Protein AF-A0A1F4I7S0-F1 (afdb_monomer_lite)

Sequence (547 aa):
MKQAYLRLEPPGQDTWNPIHDEAELWHRARLLLEACRLLGKLPHPLQQLRVLDVGCGVGRSSRMLVDLGVLPHQLVATDLRPDALAQARASNPAVDWRLISGLADWPAEAFDLVVQCTVFSSLPGAEARRATAALMSRSAGADGHIFWWDSRRANDFAGSDPLDPRVLFSDHELLAYKTVPMLPTMDEALRPLRGLRSLASAALRPMSHRRTHCVALFGPRRRAQVAMPAGLLQQAPPPAVAHGTDKDLLRDLPLQPAVAAGLALGAWEVFQHRPLLEVYARHYGHRVIDADGVLVVVKQLPLVGAMRAQVYSPEAGAGADWSRRLERLSVGELVVMSNLPAAASWQPACPDELVSMVIDLRGDEQTMWARFEQRARTAARKGERAGVEIVPTNRPDDMAEFHAVVERLSAGGTRFPVPALGLVQALIGAGHGTLYLARLGKVVLGGCVVLRHRYAHALLSGFDAAACGGLPSTHLYVQVMLHEQARGIPFLDFGPHNVRAHAHLVLAKRAFKPLIVPAYRYERPGIGWRPKALALAMKLRALRRPA

Foldseek 3Di:
DVPVVCVVPPQPDPCPPPPPDDLVVLQLVVCLVVCLVQVVPQPAQLCPWQEEEEQCFLNSVVVSSVVSPHDQQSYEYEHQDPSSLVNNCVVPVSHRYDHDVDLVSQDPAATQEYEYAAPLLAAADPVRLLSVLVSSDVNLDQFHKYKDKHFQFRDVVRPRHGDDVCVSVVQFAWPDKDQAASDDFPLRVCVLPPPCSVVCCVVCVVVTHDRGMMITMTGHPPDPPPPDPPDDDPDDDDDDPDDDDLPVPLVPQDADACVNVVNQQFQVCLQQPVVLVCLVLVVVVWDWDDQQQFTWTFDADPLQGGAEIEGESRCNRVNQCSQVSCLPDFYQKYKYKHLHDHPPVFDFPDPFFKKKFKFFLPDDLVVLLVLFAPVLNVLLVVCVVLQWDWDKDLDLVLLVLQLVQQVVVVSVPDDDDRDDSVSLNSCVVSVQWIWTWIDRVPDTQHTFIWGDDLAIEGPDTDGHCVVRVNRDCSNRVSVVSNVCSVVVHRMYIDDIDRCVVPVVVVVSSCSSVTNIGTMTITMDRGDRRPDSSVVVVVVVVVVPDDD

Radius of gyration: 28.62 Å; chains: 1; bounding box: 78×69×79 Å

Secondary structure (DSSP, 8-state):
-HHHHHHHS-TT--TTSS--SHHHHHHHHHHHHHHHHHHTTSSS-GGG--EEEET-TTTHHHHHHHHTT--GGGEEEEES-HHHHHHHHHH-TTSEEEE-SSGGG---S--SEEEEES-TTTS-SHHHHHHHHHHHHHHHTTT-EEEEEEESB--GGGT--B--HHHHTTTSEEEEEEEE-SSPPHHHHSTT--SSHHHHHHHHGGGSPP--EEEEEEE----------S-----PPSPP-----TTTTTTT--B--TGGGT-TT-TTGGGG-HHHHHHHHHHTT-EEEEETTEEEEEEEETTTEEEEEEEE-THHHHGGGHHHHHHT--EEEEEEEESSPPPTT--BS--S-EEEEEEE--S-HHHHHHHS-HHHHHHHHHHHHTTEEEEEE--HHHHHHHHHHHHHHHHTT---PPPPHHHHHHHHHTTSEEEEEEEETTEEEEEEEEEESSSEEEEEEEE-SGGGTT--THHHHHHHHHHHHHTT--EEEEEEEETTTTHHHHHHHHTT--EEEEEEEEEEE----TTHHHHHHHHHHHTT---

pLDDT: mean 81.31, std 18.48, range [24.31, 98.56]

Structure (mmCIF, N/CA/C/O backbone):
data_AF-A0A1F4I7S0-F1
#
_entry.id   AF-A0A1F4I7S0-F1
#
loop_
_atom_site.group_PDB
_atom_site.id
_atom_site.type_symbol
_atom_site.label_atom_id
_atom_site.label_alt_id
_atom_site.label_comp_id
_atom_site.label_asym_id
_atom_site.label_entity_id
_atom_site.label_seq_id
_atom_site.pdbx_PDB_ins_code
_atom_site.Cartn_x
_atom_site.Cartn_y
_atom_site.Cartn_z
_atom_site.occupancy
_atom_site.B_iso_or_equiv
_atom_site.auth_seq_id
_atom_site.auth_comp_id
_atom_site.auth_asym_id
_atom_site.auth_atom_id
_atom_site.pdbx_PDB_model_num
ATOM 1 N N . MET A 1 1 ? 7.346 0.864 -43.986 1.00 54.97 1 MET A N 1
ATOM 2 C CA . MET A 1 1 ? 7.151 0.619 -42.537 1.00 54.97 1 MET A CA 1
ATOM 3 C C . MET A 1 1 ? 6.592 -0.778 -42.252 1.00 54.97 1 MET A C 1
ATOM 5 O O . MET A 1 1 ? 7.283 -1.556 -41.612 1.00 54.97 1 MET A O 1
ATOM 9 N N . LYS A 1 2 ? 5.408 -1.137 -42.784 1.00 59.44 2 LYS A N 1
ATOM 10 C CA . LYS A 1 2 ? 4.709 -2.408 -42.490 1.00 59.44 2 LYS A CA 1
ATOM 11 C C . LYS A 1 2 ? 5.556 -3.673 -42.746 1.00 59.44 2 LYS A C 1
ATOM 13 O O . LYS A 1 2 ? 5.684 -4.495 -41.855 1.00 59.44 2 LYS A O 1
ATOM 18 N N . GLN A 1 3 ? 6.216 -3.799 -43.903 1.00 61.69 3 GLN A N 1
ATOM 19 C CA . GLN A 1 3 ? 6.953 -5.025 -44.273 1.00 61.69 3 GLN A CA 1
ATOM 20 C C . GLN A 1 3 ? 8.207 -5.326 -43.429 1.00 61.69 3 GLN A C 1
ATOM 22 O O . GLN A 1 3 ? 8.471 -6.489 -43.145 1.00 61.69 3 GLN A O 1
ATOM 27 N N . ALA A 1 4 ? 8.977 -4.311 -43.020 1.00 64.75 4 ALA A N 1
ATOM 28 C CA . ALA A 1 4 ? 10.178 -4.525 -42.205 1.00 64.75 4 ALA A CA 1
ATOM 29 C C . ALA A 1 4 ? 9.820 -4.942 -40.770 1.00 64.75 4 ALA A C 1
ATOM 31 O O . ALA A 1 4 ? 10.447 -5.836 -40.212 1.00 64.75 4 ALA A O 1
ATOM 32 N N . TYR A 1 5 ? 8.765 -4.347 -40.204 1.00 65.12 5 TYR A N 1
ATOM 33 C CA . TYR A 1 5 ? 8.301 -4.666 -38.853 1.00 65.12 5 TYR A CA 1
ATOM 34 C C . TYR A 1 5 ? 7.537 -6.000 -38.785 1.00 65.12 5 TYR A C 1
ATOM 36 O O . TYR A 1 5 ? 7.653 -6.715 -37.799 1.00 65.12 5 TYR A O 1
ATOM 44 N N . LEU A 1 6 ? 6.840 -6.397 -39.860 1.00 66.06 6 LEU A N 1
ATOM 45 C CA . LEU A 1 6 ? 6.218 -7.728 -39.986 1.00 66.06 6 LEU A CA 1
ATOM 46 C C . LEU A 1 6 ? 7.231 -8.886 -39.935 1.00 66.06 6 LEU A C 1
ATOM 48 O O . LEU A 1 6 ? 6.843 -10.011 -39.646 1.00 66.06 6 LEU A O 1
ATOM 52 N N . ARG A 1 7 ? 8.521 -8.638 -40.208 1.00 68.06 7 ARG A N 1
ATOM 53 C CA . ARG A 1 7 ? 9.579 -9.644 -39.996 1.00 68.06 7 ARG A CA 1
ATOM 54 C C . ARG A 1 7 ? 9.980 -9.779 -38.527 1.00 68.06 7 ARG A C 1
ATOM 56 O O . ARG A 1 7 ? 10.414 -10.852 -38.133 1.00 68.06 7 ARG A O 1
ATOM 63 N N . LEU A 1 8 ? 9.874 -8.700 -37.751 1.00 66.19 8 LEU A N 1
ATOM 64 C CA . LEU A 1 8 ? 10.179 -8.693 -36.316 1.00 66.19 8 LEU A CA 1
ATOM 65 C C . LEU A 1 8 ? 9.022 -9.263 -35.495 1.00 66.19 8 LEU A C 1
ATOM 67 O O . LEU A 1 8 ? 9.251 -9.944 -34.504 1.00 66.19 8 LEU A O 1
ATOM 71 N N . GLU A 1 9 ? 7.789 -9.001 -35.925 1.00 69.06 9 GLU A N 1
ATOM 72 C CA . GLU A 1 9 ? 6.570 -9.532 -35.315 1.00 69.06 9 GLU A CA 1
ATOM 73 C C . GLU A 1 9 ? 5.678 -10.135 -36.406 1.00 69.06 9 GLU A C 1
ATOM 75 O O . GLU A 1 9 ? 4.843 -9.421 -36.982 1.00 69.06 9 GLU A O 1
ATOM 80 N N . PRO A 1 10 ? 5.878 -11.429 -36.727 1.00 69.38 10 PRO A N 1
ATOM 81 C CA . PRO A 1 10 ? 5.081 -12.127 -37.722 1.00 69.38 10 PRO A CA 1
ATOM 82 C C . PRO A 1 10 ? 3.610 -12.213 -37.288 1.00 69.38 10 PRO A C 1
ATOM 84 O O . PRO A 1 10 ? 3.334 -12.387 -36.097 1.00 69.38 10 PRO A O 1
ATOM 87 N N . PRO A 1 11 ? 2.652 -12.145 -38.231 1.00 69.44 11 PRO A N 1
ATOM 88 C CA . PRO A 1 11 ? 1.238 -12.339 -37.922 1.00 69.44 11 PRO A CA 1
ATOM 89 C C . PRO A 1 11 ? 0.983 -13.668 -37.198 1.00 69.44 11 PRO A C 1
ATOM 91 O O . PRO A 1 11 ? 1.495 -14.711 -37.605 1.00 69.44 11 PRO A O 1
ATOM 94 N N . GLY A 1 12 ? 0.171 -13.629 -36.139 1.00 66.62 12 GLY A N 1
ATOM 95 C CA . GLY A 1 12 ? -0.264 -14.822 -35.406 1.00 66.62 12 GLY A CA 1
ATOM 96 C C . GLY A 1 12 ? 0.725 -15.366 -34.370 1.00 66.62 12 GLY A C 1
ATOM 97 O O . GLY A 1 12 ? 0.426 -16.383 -33.750 1.00 66.62 12 GLY A O 1
ATOM 98 N N . GLN A 1 13 ? 1.872 -14.715 -34.147 1.00 64.94 13 GLN A N 1
ATOM 99 C CA . GLN A 1 13 ? 2.761 -15.064 -33.037 1.00 64.94 13 GLN A CA 1
ATOM 100 C C . GLN A 1 13 ? 2.483 -14.198 -31.811 1.00 64.94 13 GLN A C 1
ATOM 102 O O . GLN A 1 13 ? 2.534 -12.969 -31.870 1.00 64.94 13 GLN A O 1
ATOM 107 N N . ASP A 1 14 ? 2.226 -14.837 -30.668 1.00 63.56 14 ASP A N 1
ATOM 108 C CA . ASP A 1 14 ? 2.286 -14.156 -29.377 1.00 63.56 14 ASP A CA 1
ATOM 109 C C . ASP A 1 14 ? 3.729 -14.067 -28.909 1.00 63.56 14 ASP A C 1
ATOM 111 O O . ASP A 1 14 ? 4.205 -14.884 -28.131 1.00 63.56 14 ASP A O 1
ATOM 115 N N . THR A 1 15 ? 4.427 -13.032 -29.374 1.00 61.75 15 THR A N 1
ATOM 116 C CA . THR A 1 15 ? 5.761 -12.712 -28.861 1.00 61.75 15 THR A CA 1
ATOM 117 C C . THR A 1 15 ? 5.717 -12.276 -27.397 1.00 61.75 15 THR A C 1
ATOM 119 O O . THR A 1 15 ? 6.760 -12.080 -26.797 1.00 61.75 15 THR A O 1
ATOM 122 N N . TRP A 1 16 ? 4.540 -12.109 -26.776 1.00 59.47 16 TRP A N 1
ATOM 123 C CA . TRP A 1 16 ? 4.424 -11.780 -25.360 1.00 59.47 16 TRP A CA 1
ATOM 124 C C . TRP A 1 16 ? 4.398 -13.008 -24.452 1.00 59.47 16 TRP A C 1
ATOM 126 O O . TRP A 1 16 ? 4.861 -12.914 -23.320 1.00 59.47 16 TRP A O 1
ATOM 136 N N . ASN A 1 17 ? 3.860 -14.151 -24.857 1.00 62.19 17 ASN A N 1
ATOM 137 C CA . ASN A 1 17 ? 3.765 -15.290 -23.949 1.00 62.19 17 ASN A CA 1
ATOM 138 C C . ASN A 1 17 ? 3.745 -16.622 -24.714 1.00 62.19 17 ASN A C 1
ATOM 140 O O . ASN A 1 17 ? 2.892 -16.788 -25.585 1.00 62.19 17 ASN A O 1
ATOM 144 N N . PRO A 1 18 ? 4.595 -17.606 -24.349 1.00 64.81 18 PRO A N 1
ATOM 145 C CA . PRO A 1 18 ? 5.613 -17.583 -23.287 1.00 64.81 18 PRO A CA 1
ATOM 146 C C . PRO A 1 18 ? 6.815 -16.673 -23.583 1.00 64.81 18 PRO A C 1
ATOM 148 O O . PRO A 1 18 ? 7.064 -16.302 -24.718 1.00 64.81 18 PRO A O 1
ATOM 151 N N . ILE A 1 19 ? 7.566 -16.292 -22.543 1.00 73.62 19 ILE A N 1
ATOM 152 C CA . ILE A 1 19 ? 8.856 -15.597 -22.704 1.00 73.62 19 ILE A CA 1
ATOM 153 C C . ILE A 1 19 ? 9.823 -16.545 -23.413 1.00 73.62 19 ILE A C 1
ATOM 155 O O . ILE A 1 19 ? 10.086 -17.637 -22.905 1.00 73.62 19 ILE A O 1
ATOM 159 N N . HIS A 1 20 ? 10.353 -16.124 -24.560 1.00 69.81 20 HIS A N 1
ATOM 160 C CA . HIS A 1 20 ? 11.189 -16.985 -25.395 1.00 69.81 20 HIS A CA 1
ATOM 161 C C . HIS A 1 20 ? 12.686 -16.825 -25.119 1.00 69.81 20 HIS A C 1
ATOM 163 O O . HIS A 1 20 ? 13.438 -17.786 -25.283 1.00 69.81 20 HIS A O 1
ATOM 169 N N . ASP A 1 21 ? 13.120 -15.647 -24.656 1.00 74.69 21 ASP A N 1
ATOM 170 C CA . ASP A 1 21 ? 14.518 -15.388 -24.318 1.00 74.69 21 ASP A CA 1
ATOM 171 C C . ASP A 1 21 ? 14.716 -14.404 -23.147 1.00 74.69 21 ASP A C 1
ATOM 173 O O . ASP A 1 21 ? 13.798 -13.750 -22.643 1.00 74.69 21 ASP A O 1
ATOM 177 N N . GLU A 1 22 ? 15.962 -14.327 -22.680 1.00 72.12 22 GLU A N 1
ATOM 178 C CA . GLU A 1 22 ? 16.363 -13.475 -21.561 1.00 72.12 22 GLU A CA 1
ATOM 179 C C . GLU A 1 22 ? 16.316 -11.969 -21.902 1.00 72.12 22 GLU A C 1
ATOM 181 O O . GLU A 1 22 ? 16.049 -11.143 -21.024 1.00 72.12 22 GLU A O 1
ATOM 186 N N . ALA A 1 23 ? 16.546 -11.580 -23.159 1.00 70.94 23 ALA A N 1
ATOM 187 C CA . ALA A 1 23 ? 16.527 -10.175 -23.560 1.00 70.94 23 ALA A CA 1
ATOM 188 C C . ALA A 1 23 ? 15.105 -9.597 -23.487 1.00 70.94 23 ALA A C 1
ATOM 190 O O . ALA A 1 23 ? 14.920 -8.488 -22.971 1.00 70.94 23 ALA A O 1
ATOM 191 N N . GLU A 1 24 ? 14.105 -10.367 -23.918 1.00 74.69 24 GLU A N 1
ATOM 192 C CA . GLU A 1 24 ? 12.690 -10.049 -23.739 1.00 74.69 24 GLU A CA 1
ATOM 193 C C . GLU A 1 24 ? 12.312 -9.920 -22.265 1.00 74.69 24 GLU A C 1
ATOM 195 O O . GLU A 1 24 ? 11.676 -8.936 -21.875 1.00 74.69 24 GLU A O 1
ATOM 200 N N . LEU A 1 25 ? 12.720 -10.880 -21.426 1.00 80.94 25 LEU A N 1
ATOM 201 C CA . LEU A 1 25 ? 12.456 -10.831 -19.986 1.00 80.94 25 LEU A CA 1
ATOM 202 C C . LEU A 1 25 ? 12.952 -9.510 -19.385 1.00 80.94 25 LEU A C 1
ATOM 204 O O . LEU A 1 25 ? 12.211 -8.818 -18.679 1.00 80.94 25 LEU A O 1
ATOM 208 N N . TRP A 1 26 ? 14.199 -9.140 -19.681 1.00 80.44 26 TRP A N 1
ATOM 209 C CA . TRP A 1 26 ? 14.802 -7.928 -19.137 1.00 80.44 26 TRP A CA 1
ATOM 210 C C . TRP A 1 26 ? 14.192 -6.648 -19.696 1.00 80.44 26 TRP A C 1
ATOM 212 O O . TRP A 1 26 ? 14.034 -5.687 -18.939 1.00 80.44 26 TRP A O 1
ATOM 222 N N . HIS A 1 27 ? 13.792 -6.623 -20.971 1.00 81.69 27 HIS A N 1
ATOM 223 C CA . HIS A 1 27 ? 13.022 -5.509 -21.534 1.00 81.69 27 HIS A CA 1
ATOM 224 C C . HIS A 1 27 ? 11.771 -5.255 -20.710 1.00 81.69 27 HIS A C 1
ATOM 226 O O . HIS A 1 27 ? 11.558 -4.143 -20.225 1.00 81.69 27 HIS A O 1
ATOM 232 N N . ARG A 1 28 ? 10.980 -6.301 -20.494 1.00 83.50 28 ARG A N 1
ATOM 233 C CA . ARG A 1 28 ? 9.696 -6.210 -19.800 1.00 83.50 28 ARG A CA 1
ATOM 234 C C . ARG A 1 28 ? 9.869 -5.810 -18.350 1.00 83.50 28 ARG A C 1
ATOM 236 O O . ARG A 1 28 ? 9.220 -4.872 -17.896 1.00 83.50 28 ARG A O 1
ATOM 243 N N . ALA A 1 29 ? 10.793 -6.460 -17.645 1.00 86.38 29 ALA A N 1
ATOM 244 C CA . ALA A 1 29 ? 11.101 -6.132 -16.260 1.00 86.38 29 ALA A CA 1
ATOM 245 C C . ALA A 1 29 ? 11.551 -4.671 -16.117 1.00 86.38 29 ALA A C 1
ATOM 247 O O . ALA A 1 29 ? 11.149 -3.977 -15.179 1.00 86.38 29 ALA A O 1
ATOM 248 N N . ARG A 1 30 ? 12.365 -4.178 -17.059 1.00 87.50 30 ARG A N 1
ATOM 249 C CA . ARG A 1 30 ? 12.853 -2.801 -17.035 1.00 87.50 30 ARG A CA 1
ATOM 250 C C . ARG A 1 30 ? 11.752 -1.791 -17.353 1.00 87.50 30 ARG A C 1
ATOM 252 O O . ARG A 1 30 ? 11.659 -0.788 -16.642 1.00 87.50 30 ARG A O 1
ATOM 259 N N . LEU A 1 31 ? 10.949 -2.049 -18.383 1.00 91.44 31 LEU A N 1
ATOM 260 C CA . LEU A 1 31 ? 9.813 -1.210 -18.753 1.00 91.44 31 LEU A CA 1
ATOM 261 C C . LEU A 1 31 ? 8.824 -1.113 -17.587 1.00 91.44 31 LEU A C 1
ATOM 263 O O . LEU A 1 31 ? 8.520 -0.003 -17.162 1.00 91.44 31 LEU A O 1
ATOM 267 N N . LEU A 1 32 ? 8.430 -2.245 -16.996 1.00 91.81 32 LEU A N 1
ATOM 268 C CA . LEU A 1 32 ? 7.540 -2.287 -15.833 1.00 91.81 32 LEU A CA 1
ATOM 269 C C . LEU A 1 32 ? 8.110 -1.489 -14.652 1.00 91.81 32 LEU A C 1
ATOM 271 O O . LEU A 1 32 ? 7.425 -0.647 -14.078 1.00 91.81 32 LEU A O 1
ATOM 275 N N . LEU A 1 33 ? 9.384 -1.705 -14.305 1.00 90.12 33 LEU A N 1
ATOM 276 C CA . LEU A 1 33 ? 10.038 -1.004 -13.197 1.00 90.12 33 LEU A CA 1
ATOM 277 C C . LEU A 1 33 ? 10.036 0.519 -13.387 1.00 90.12 33 LEU A C 1
ATOM 279 O O . LEU A 1 33 ? 9.762 1.268 -12.445 1.00 90.12 33 LEU A O 1
ATOM 283 N N . GLU A 1 34 ? 10.401 0.990 -14.578 1.00 92.00 34 GLU A N 1
ATOM 284 C CA . GLU A 1 34 ? 10.470 2.424 -14.847 1.00 92.00 34 GLU A CA 1
ATOM 285 C C . GLU A 1 34 ? 9.077 3.038 -15.044 1.00 92.00 34 GLU A C 1
ATOM 287 O O . GLU A 1 34 ? 8.867 4.167 -14.595 1.00 92.00 34 GLU A O 1
ATOM 292 N N . ALA A 1 35 ? 8.116 2.294 -15.601 1.00 93.69 35 ALA A N 1
ATOM 293 C CA . ALA A 1 35 ? 6.709 2.685 -15.664 1.00 93.69 35 ALA A CA 1
ATOM 294 C C . ALA A 1 35 ? 6.129 2.878 -14.257 1.00 93.69 35 ALA A C 1
ATOM 296 O O . ALA A 1 35 ? 5.662 3.975 -13.959 1.00 93.69 35 ALA A O 1
ATOM 297 N N . CYS A 1 36 ? 6.280 1.907 -13.344 1.00 91.19 36 CYS A N 1
ATOM 298 C CA . CYS A 1 36 ? 5.887 2.053 -11.933 1.00 91.19 36 CYS A CA 1
ATOM 299 C C . CYS A 1 36 ? 6.462 3.329 -11.302 1.00 91.19 36 CYS A C 1
ATOM 301 O O . CYS A 1 36 ? 5.786 4.045 -10.565 1.00 91.19 36 CYS A O 1
ATOM 303 N N . ARG A 1 37 ? 7.737 3.625 -11.586 1.00 89.25 37 ARG A N 1
ATOM 304 C CA . ARG A 1 37 ? 8.442 4.763 -10.989 1.00 89.25 37 ARG A CA 1
ATOM 305 C C . ARG A 1 37 ? 7.971 6.111 -11.529 1.00 89.25 37 ARG A C 1
ATOM 307 O O . ARG A 1 37 ? 7.981 7.087 -10.780 1.00 89.25 37 ARG A O 1
ATOM 314 N N . LEU A 1 38 ? 7.682 6.200 -12.825 1.00 93.06 38 LEU A N 1
ATOM 315 C CA . LEU A 1 38 ? 7.308 7.460 -13.464 1.00 93.06 38 LEU A CA 1
ATOM 316 C C . LEU A 1 38 ? 5.806 7.698 -13.396 1.00 93.06 38 LEU A C 1
ATOM 318 O O . LEU A 1 38 ? 5.413 8.788 -13.006 1.00 93.06 38 LEU A O 1
ATOM 322 N N . LEU A 1 39 ? 4.980 6.698 -13.701 1.00 92.38 39 LEU A N 1
ATOM 323 C CA . LEU A 1 39 ? 3.524 6.837 -13.659 1.00 92.38 39 LEU A CA 1
ATOM 324 C C . LEU A 1 39 ? 3.015 7.095 -12.234 1.00 92.38 39 LEU A C 1
ATOM 326 O O . LEU A 1 39 ? 2.070 7.852 -12.056 1.00 92.38 39 LEU A O 1
ATOM 330 N N . GLY A 1 40 ? 3.715 6.605 -11.203 1.00 87.75 40 GLY A N 1
ATOM 331 C CA . GLY A 1 40 ? 3.438 6.965 -9.805 1.00 87.75 40 GLY A CA 1
ATOM 332 C C . GLY A 1 40 ? 3.683 8.441 -9.446 1.00 87.75 40 GLY A C 1
ATOM 333 O O . GLY A 1 40 ? 3.460 8.828 -8.303 1.00 87.75 40 GLY A O 1
ATOM 334 N N . LYS A 1 41 ? 4.173 9.265 -10.382 1.00 88.69 41 LYS A N 1
ATOM 335 C CA . LYS A 1 41 ? 4.306 10.722 -10.220 1.00 88.69 41 LYS A CA 1
ATOM 336 C C . LYS A 1 41 ? 3.115 11.507 -10.768 1.00 88.69 41 LYS A C 1
ATOM 338 O O . LYS A 1 41 ? 3.111 12.729 -10.631 1.00 88.69 41 LYS A O 1
ATOM 343 N N . LEU A 1 42 ? 2.175 10.843 -11.439 1.00 88.25 42 LEU A N 1
ATOM 344 C CA . LEU A 1 42 ? 0.994 11.499 -11.985 1.00 88.25 42 LEU A CA 1
ATOM 345 C C . LEU A 1 42 ? 0.119 12.053 -10.847 1.00 88.25 42 LEU A C 1
ATOM 347 O O . LEU A 1 42 ? 0.081 11.467 -9.763 1.00 88.25 42 LEU A O 1
ATOM 351 N N . PRO A 1 43 ? -0.572 13.184 -11.072 1.00 84.44 43 PRO A N 1
ATOM 352 C CA . PRO A 1 43 ? -1.381 13.832 -10.041 1.00 84.44 43 PRO A CA 1
ATOM 353 C C . PRO A 1 43 ? -2.647 13.044 -9.671 1.00 84.44 43 PRO A C 1
ATOM 355 O O . PRO A 1 43 ? -3.168 13.227 -8.572 1.00 84.44 43 PRO A O 1
ATOM 358 N N . HIS A 1 44 ? -3.117 12.159 -10.555 1.00 84.75 44 HIS A N 1
ATOM 359 C CA . HIS A 1 44 ? -4.299 11.323 -10.350 1.00 84.75 44 HIS A CA 1
ATOM 360 C C . HIS A 1 44 ? -3.949 9.828 -10.459 1.00 84.75 44 HIS A C 1
ATOM 362 O O . HIS A 1 44 ? -3.042 9.470 -11.219 1.00 84.75 44 HIS A O 1
ATOM 368 N N . PRO A 1 45 ? -4.651 8.943 -9.722 1.00 89.56 45 PRO A N 1
ATOM 369 C CA . PRO A 1 45 ? -4.508 7.494 -9.860 1.00 89.56 45 PRO A CA 1
ATOM 370 C C . PRO A 1 45 ? -4.798 7.017 -11.286 1.00 89.56 45 PRO A C 1
ATOM 372 O O . PRO A 1 45 ? -5.697 7.541 -11.940 1.00 89.56 45 PRO A O 1
ATOM 375 N N . LEU A 1 46 ? -4.100 5.971 -11.740 1.00 87.88 46 LEU A N 1
ATOM 376 C CA . LEU A 1 46 ? -4.251 5.414 -13.093 1.00 87.88 46 LEU A CA 1
ATOM 377 C C . LEU A 1 46 ? -5.686 4.949 -13.408 1.00 87.88 46 LEU A C 1
ATOM 379 O O . LEU A 1 46 ? -6.103 5.026 -14.558 1.00 87.88 46 LEU A O 1
ATOM 383 N N . GLN A 1 47 ? -6.453 4.550 -12.389 1.00 93.69 47 GLN A N 1
ATOM 384 C CA . GLN A 1 47 ? -7.864 4.142 -12.476 1.00 93.69 47 GLN A CA 1
ATOM 385 C C . GLN A 1 47 ? -8.814 5.292 -12.859 1.00 93.69 47 GLN A C 1
ATOM 387 O O . GLN A 1 47 ? -9.998 5.072 -13.095 1.00 93.69 47 GLN A O 1
ATOM 392 N N . GLN A 1 48 ? -8.339 6.537 -12.804 1.00 91.44 48 GLN A N 1
ATOM 393 C CA . GLN A 1 48 ? -9.129 7.731 -13.108 1.00 91.44 48 GLN A CA 1
ATOM 394 C C . GLN A 1 48 ? -8.728 8.358 -14.445 1.00 91.44 48 GLN A C 1
ATOM 396 O O . GLN A 1 48 ? -9.363 9.318 -14.868 1.00 91.44 48 GLN A O 1
ATOM 401 N N . LEU A 1 49 ? -7.682 7.841 -15.093 1.00 93.94 49 LEU A N 1
ATOM 402 C CA . LEU A 1 49 ? -7.122 8.435 -16.297 1.00 93.94 49 LEU A CA 1
ATOM 403 C C . LEU A 1 49 ? -7.719 7.806 -17.548 1.00 93.94 49 LEU A C 1
ATOM 405 O O . LEU A 1 49 ? -7.779 6.584 -17.676 1.00 93.94 49 LEU A O 1
ATOM 409 N N . ARG A 1 50 ? -8.053 8.647 -18.524 1.00 97.62 50 ARG A N 1
ATOM 410 C CA . ARG A 1 50 ? -8.234 8.233 -19.914 1.00 97.62 50 ARG A CA 1
ATOM 411 C C . ARG A 1 50 ? -6.872 8.140 -20.577 1.00 97.62 50 ARG A C 1
ATOM 413 O O . ARG A 1 50 ? -6.126 9.120 -20.622 1.00 97.62 50 ARG A O 1
ATOM 420 N N . VAL A 1 51 ? -6.552 6.962 -21.100 1.00 98.56 51 VAL A N 1
ATOM 421 C CA . VAL A 1 51 ? -5.210 6.648 -21.593 1.00 98.56 51 VAL A CA 1
ATOM 422 C C . VAL A 1 51 ? -5.242 6.326 -23.080 1.00 98.56 51 VAL A C 1
ATOM 424 O O . VAL A 1 51 ? -6.078 5.544 -23.527 1.00 98.56 51 VAL A O 1
ATOM 427 N N . LEU A 1 52 ? -4.306 6.906 -23.832 1.00 98.56 52 LEU A N 1
ATOM 428 C CA . LEU A 1 52 ? -4.026 6.539 -25.218 1.00 98.56 52 LEU A CA 1
ATOM 429 C C . LEU A 1 52 ? -2.702 5.775 -25.291 1.00 98.56 52 LEU A C 1
ATOM 431 O O . LEU A 1 52 ? -1.655 6.344 -24.995 1.00 98.56 52 LEU A O 1
ATOM 435 N N . ASP A 1 53 ? -2.732 4.517 -25.721 1.00 98.38 53 ASP A N 1
ATOM 436 C CA . ASP A 1 53 ? -1.542 3.723 -26.042 1.00 98.38 53 ASP A CA 1
ATOM 437 C C . ASP A 1 53 ? -1.272 3.778 -27.552 1.00 98.38 53 ASP A C 1
ATOM 439 O O . ASP A 1 53 ? -2.022 3.235 -28.371 1.00 98.38 53 ASP A O 1
ATOM 443 N N . VAL A 1 54 ? -0.219 4.495 -27.932 1.00 97.69 54 VAL A N 1
ATOM 444 C CA . VAL A 1 54 ? 0.185 4.695 -29.325 1.00 97.69 54 VAL A CA 1
ATOM 445 C C . VAL A 1 54 ? 1.088 3.547 -29.751 1.00 97.69 54 VAL A C 1
ATOM 447 O O . VAL A 1 54 ? 2.087 3.278 -29.091 1.00 97.69 54 VAL A O 1
ATOM 450 N N . GLY A 1 55 ? 0.777 2.905 -30.880 1.00 94.19 55 GLY A N 1
ATOM 451 C CA . GLY A 1 55 ? 1.570 1.793 -31.416 1.00 94.19 55 GLY A CA 1
ATOM 452 C C . GLY A 1 55 ? 1.587 0.577 -30.488 1.00 94.19 55 GLY A C 1
ATOM 453 O O . GLY A 1 55 ? 2.644 0.008 -30.221 1.00 94.19 55 GLY A O 1
ATOM 454 N N . CYS A 1 56 ? 0.414 0.195 -29.982 1.00 93.62 56 CYS A N 1
ATOM 455 C CA . CYS A 1 56 ? 0.242 -0.841 -28.960 1.00 93.62 56 CYS A CA 1
ATOM 456 C C . CYS A 1 56 ? 0.660 -2.259 -29.405 1.00 93.62 56 CYS A C 1
ATOM 458 O O . CYS A 1 56 ? 0.866 -3.150 -28.569 1.00 93.62 56 CYS A O 1
ATOM 460 N N . GLY A 1 57 ? 0.791 -2.497 -30.714 1.00 91.25 57 GLY A N 1
ATOM 461 C CA . GLY A 1 57 ? 1.095 -3.794 -31.303 1.00 91.25 57 GLY A CA 1
ATOM 462 C C . GLY A 1 57 ? 0.109 -4.876 -30.889 1.00 91.25 57 GLY A C 1
ATOM 463 O O . GLY A 1 57 ? -1.097 -4.720 -31.034 1.00 91.25 57 GLY A O 1
ATOM 464 N N . VAL A 1 58 ? 0.632 -5.983 -30.358 1.00 89.00 58 VAL A N 1
ATOM 465 C CA . VAL A 1 58 ? -0.175 -7.094 -29.818 1.00 89.00 58 VAL A CA 1
ATOM 466 C C . VAL A 1 58 ? -0.708 -6.821 -28.397 1.00 89.00 58 VAL A C 1
ATOM 468 O O . VAL A 1 58 ? -1.113 -7.747 -27.691 1.00 89.00 58 VAL A O 1
ATOM 471 N N . GLY A 1 59 ? -0.681 -5.560 -27.941 1.00 90.25 59 GLY A N 1
ATOM 472 C CA . GLY A 1 59 ? -1.258 -5.104 -26.670 1.00 90.25 59 GLY A CA 1
ATOM 473 C C . GLY A 1 59 ? -0.343 -5.225 -25.447 1.00 90.25 59 GLY A C 1
ATOM 474 O O . GLY A 1 59 ? -0.834 -5.338 -24.326 1.00 90.25 59 GLY A O 1
ATOM 475 N N . ARG A 1 60 ? 0.984 -5.244 -25.629 1.00 87.38 60 ARG A N 1
ATOM 476 C CA . ARG A 1 60 ? 1.956 -5.485 -24.537 1.00 87.38 60 ARG A CA 1
ATOM 477 C C . ARG A 1 60 ? 1.959 -4.371 -23.491 1.00 87.38 60 ARG A C 1
ATOM 479 O O . ARG A 1 60 ? 1.782 -4.634 -22.303 1.00 87.38 60 ARG A O 1
ATOM 486 N N . SER A 1 61 ? 2.148 -3.132 -23.941 1.00 91.88 61 SER A N 1
ATOM 487 C CA . SER A 1 61 ? 2.078 -1.931 -23.104 1.00 91.88 61 SER A CA 1
ATOM 488 C C . SER A 1 61 ? 0.683 -1.758 -22.520 1.00 91.88 61 SER A C 1
ATOM 490 O O . SER A 1 61 ? 0.558 -1.448 -21.342 1.00 91.88 61 SER A O 1
ATOM 492 N N . SER A 1 62 ? -0.358 -2.056 -23.296 1.00 95.06 62 SER A N 1
ATOM 493 C CA . SER A 1 62 ? -1.749 -1.963 -22.853 1.00 95.06 62 SER A CA 1
ATOM 494 C C . SER A 1 62 ? -2.051 -2.919 -21.693 1.00 95.06 62 SER A C 1
ATOM 496 O O . SER A 1 62 ? -2.629 -2.503 -20.694 1.00 95.06 62 SER A O 1
ATOM 498 N N . ARG A 1 63 ? -1.601 -4.182 -21.771 1.00 90.94 63 ARG A N 1
ATOM 499 C CA . ARG A 1 63 ? -1.711 -5.150 -20.663 1.00 90.94 63 ARG A CA 1
ATOM 500 C C . ARG A 1 63 ? -0.953 -4.682 -19.426 1.00 90.94 63 ARG A C 1
ATOM 502 O O . ARG A 1 63 ? -1.524 -4.672 -18.345 1.00 90.94 63 ARG A O 1
ATOM 509 N N . MET A 1 64 ? 0.283 -4.211 -19.596 1.00 92.75 64 MET A N 1
ATOM 510 C CA . MET A 1 64 ? 1.054 -3.634 -18.493 1.00 92.75 64 MET A CA 1
ATOM 511 C C . MET A 1 64 ? 0.315 -2.455 -17.840 1.00 92.75 64 MET A C 1
ATOM 513 O O . MET A 1 64 ? 0.292 -2.351 -16.621 1.00 92.75 64 MET A O 1
ATOM 517 N N . LEU A 1 65 ? -0.287 -1.558 -18.623 1.00 95.81 65 LEU A N 1
ATOM 518 C CA . LEU A 1 65 ? -1.052 -0.427 -18.092 1.00 95.81 65 LEU A CA 1
ATOM 519 C C . LEU A 1 65 ? -2.264 -0.896 -17.280 1.00 95.81 65 LEU A C 1
ATOM 521 O O . LEU A 1 65 ? -2.522 -0.341 -16.212 1.00 95.81 65 LEU A O 1
ATOM 525 N N . VAL A 1 66 ? -2.956 -1.942 -17.741 1.00 94.44 66 VAL A N 1
ATOM 526 C CA . VAL A 1 66 ? -4.047 -2.580 -16.989 1.00 94.44 66 VAL A CA 1
ATOM 527 C C . VAL A 1 66 ? -3.534 -3.197 -15.684 1.00 94.44 66 VAL A C 1
ATOM 529 O O . VAL A 1 66 ? -4.114 -2.934 -14.633 1.00 94.44 66 VAL A O 1
ATOM 532 N N . ASP A 1 67 ? -2.406 -3.914 -15.706 1.00 91.12 67 ASP A N 1
ATOM 533 C CA . ASP A 1 67 ? -1.775 -4.482 -14.501 1.00 91.12 67 ASP A CA 1
ATOM 534 C C . ASP A 1 67 ? -1.350 -3.399 -13.491 1.00 91.12 67 ASP A C 1
ATOM 536 O O . ASP A 1 67 ? -1.347 -3.622 -12.280 1.00 91.12 67 ASP A O 1
ATOM 540 N N . LEU A 1 68 ? -0.998 -2.206 -13.982 1.00 92.19 68 LEU A N 1
ATOM 541 C CA . LEU A 1 68 ? -0.670 -1.041 -13.157 1.00 92.19 68 LEU A CA 1
ATOM 542 C C . LEU A 1 68 ? -1.908 -0.296 -12.633 1.00 92.19 68 LEU A C 1
ATOM 544 O O . LEU A 1 68 ? -1.766 0.570 -11.767 1.00 92.19 68 LEU A O 1
ATOM 548 N N . GLY A 1 69 ? -3.106 -0.640 -13.110 1.00 93.00 69 GLY A N 1
ATOM 549 C CA . GLY A 1 69 ? -4.376 -0.129 -12.601 1.00 93.00 69 GLY A CA 1
ATOM 550 C C . GLY A 1 69 ? -5.159 0.778 -13.551 1.00 93.00 69 GLY A C 1
ATOM 551 O O . GLY A 1 69 ? -6.136 1.371 -13.106 1.00 93.00 69 GLY A O 1
ATOM 552 N N . VAL A 1 70 ? -4.784 0.909 -14.827 1.00 95.31 70 VAL A N 1
ATOM 553 C CA . VAL A 1 70 ? -5.654 1.561 -15.827 1.00 95.31 70 VAL A CA 1
ATOM 554 C C . VAL A 1 70 ? -6.880 0.679 -16.070 1.00 95.31 70 VAL A C 1
ATOM 556 O O . VAL A 1 70 ? -6.744 -0.519 -16.322 1.00 95.31 70 VAL A O 1
ATOM 559 N N . LEU A 1 71 ? -8.090 1.244 -16.014 1.00 93.31 71 LEU A N 1
ATOM 560 C CA . LEU A 1 71 ? -9.294 0.461 -16.293 1.00 93.31 71 LEU A CA 1
ATOM 561 C C . LEU A 1 71 ? -9.397 0.189 -17.805 1.00 93.31 71 LEU A C 1
ATOM 563 O O . LEU A 1 71 ? -9.259 1.128 -18.589 1.00 93.31 71 LEU A O 1
ATOM 567 N N . PRO A 1 72 ? -9.694 -1.052 -18.247 1.00 95.06 72 PRO A N 1
ATOM 568 C CA . PRO A 1 72 ? -9.727 -1.389 -19.673 1.00 95.06 72 PRO A CA 1
ATOM 569 C C . PRO A 1 72 ? -10.61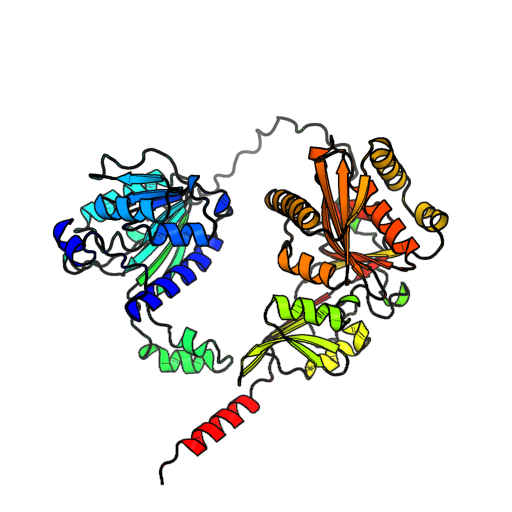2 -0.468 -20.527 1.00 95.06 72 PRO A C 1
ATOM 571 O O . PRO A 1 72 ? -10.200 -0.048 -21.600 1.00 95.06 72 PRO A O 1
ATOM 574 N N . HIS A 1 73 ? -11.781 -0.071 -20.013 1.00 92.81 73 HIS A N 1
ATOM 575 C CA . HIS A 1 73 ? -12.725 0.806 -20.718 1.00 92.81 73 HIS A CA 1
ATOM 576 C C . HIS A 1 73 ? -12.276 2.279 -20.808 1.00 92.81 73 HIS A C 1
ATOM 578 O O . HIS A 1 73 ? -12.901 3.067 -21.511 1.00 92.81 73 HIS A O 1
ATOM 584 N N . GLN A 1 74 ? -11.220 2.669 -20.087 1.00 95.25 74 GLN A N 1
ATOM 585 C CA . GLN A 1 74 ? -10.595 3.994 -20.174 1.00 95.25 74 GLN A CA 1
ATOM 586 C C . GLN A 1 74 ? -9.341 3.988 -21.061 1.00 95.25 74 GLN A C 1
ATOM 588 O O . GLN A 1 74 ? -8.730 5.041 -21.260 1.00 95.25 74 GLN A O 1
ATOM 593 N N . LEU A 1 75 ? -8.951 2.822 -21.584 1.00 98.06 75 LEU A N 1
ATOM 594 C CA . LEU A 1 75 ? -7.770 2.637 -22.412 1.00 98.06 75 LEU A CA 1
ATOM 595 C C . LEU A 1 75 ? -8.165 2.516 -23.884 1.00 98.06 75 LEU A C 1
ATOM 597 O O . LEU A 1 75 ? -8.825 1.560 -24.291 1.00 98.06 75 LEU A O 1
ATOM 601 N N . VAL A 1 76 ? -7.698 3.472 -24.682 1.00 98.38 76 VAL A N 1
ATOM 602 C CA . VAL A 1 76 ? -7.735 3.418 -26.143 1.00 98.38 76 VAL A CA 1
ATOM 603 C C . VAL A 1 76 ? -6.348 3.034 -26.633 1.00 98.38 76 VAL A C 1
ATOM 605 O O . VAL A 1 76 ? -5.363 3.683 -26.292 1.00 98.38 76 VAL A O 1
ATOM 608 N N . ALA A 1 77 ? -6.251 1.986 -27.440 1.00 98.00 77 ALA A N 1
ATOM 609 C CA . ALA A 1 77 ? -4.986 1.464 -27.936 1.00 98.00 77 ALA A CA 1
ATOM 610 C C . ALA A 1 77 ? -4.993 1.430 -29.467 1.00 98.00 77 ALA A C 1
ATOM 612 O O . ALA A 1 77 ? -5.903 0.879 -30.088 1.00 98.00 77 ALA A O 1
ATOM 613 N N . THR A 1 78 ? -3.983 2.046 -30.082 1.00 97.25 78 THR A N 1
ATOM 614 C CA . THR A 1 78 ? -3.915 2.235 -31.537 1.00 97.25 78 THR A CA 1
ATOM 615 C C . THR A 1 78 ? -2.722 1.513 -32.144 1.00 97.25 78 THR A C 1
ATOM 617 O O . THR A 1 78 ? -1.630 1.513 -31.579 1.00 97.25 78 THR A O 1
ATOM 620 N N . ASP A 1 79 ? -2.908 0.888 -33.304 1.00 93.94 79 ASP A N 1
ATOM 621 C CA . ASP A 1 79 ? -1.821 0.354 -34.132 1.00 93.94 79 ASP A CA 1
ATOM 622 C C . ASP A 1 79 ? -2.244 0.383 -35.609 1.00 93.94 79 ASP A C 1
ATOM 624 O O . ASP A 1 79 ? -3.420 0.515 -35.938 1.00 93.94 79 ASP A O 1
ATOM 628 N N . LEU A 1 80 ? -1.277 0.254 -36.510 1.00 91.88 80 LEU A N 1
ATOM 629 C CA . LEU A 1 80 ? -1.471 0.219 -37.965 1.00 91.88 80 LEU A CA 1
ATOM 630 C C . LEU A 1 80 ? -1.506 -1.205 -38.544 1.00 91.88 80 LEU A C 1
ATOM 632 O O . LEU A 1 80 ? -1.638 -1.406 -39.759 1.00 91.88 80 LEU A O 1
ATOM 636 N N . ARG A 1 81 ? -1.336 -2.219 -37.689 1.00 89.38 81 ARG A N 1
ATOM 637 C CA . ARG A 1 81 ? -1.318 -3.635 -38.058 1.00 89.38 81 ARG A CA 1
ATOM 638 C C . ARG A 1 81 ? -2.626 -4.308 -37.621 1.00 89.38 81 ARG A C 1
ATOM 640 O O . ARG A 1 81 ? -2.801 -4.560 -36.430 1.00 89.38 81 ARG A O 1
ATOM 647 N N . PRO A 1 82 ? -3.526 -4.648 -38.562 1.00 90.50 82 PRO A N 1
ATOM 648 C CA . PRO A 1 82 ? -4.813 -5.259 -38.225 1.00 90.50 82 PRO A CA 1
ATOM 649 C C . PRO A 1 82 ? -4.656 -6.605 -37.504 1.00 90.50 82 PRO A C 1
ATOM 651 O O . PRO A 1 82 ? -5.356 -6.842 -36.525 1.00 90.50 82 PRO A O 1
ATOM 654 N N . ASP A 1 83 ? -3.689 -7.435 -37.910 1.00 88.38 83 ASP A N 1
ATOM 655 C CA . ASP A 1 83 ? -3.441 -8.741 -37.278 1.00 88.38 83 ASP A CA 1
ATOM 656 C C . ASP A 1 83 ? -2.999 -8.600 -35.813 1.00 88.38 83 ASP A C 1
ATOM 658 O O . ASP A 1 83 ? -3.442 -9.354 -34.948 1.00 88.38 83 ASP A O 1
ATOM 662 N N . ALA A 1 84 ? -2.180 -7.584 -35.513 1.00 87.75 84 ALA A N 1
ATOM 663 C CA . ALA A 1 84 ? -1.722 -7.317 -34.153 1.00 87.75 84 ALA A CA 1
ATOM 664 C C . ALA A 1 84 ? -2.886 -6.885 -33.246 1.00 87.75 84 ALA A C 1
ATOM 666 O O . ALA A 1 84 ? -3.004 -7.368 -32.122 1.00 87.75 84 ALA A O 1
ATOM 667 N N . LEU A 1 85 ? -3.796 -6.048 -33.759 1.00 92.06 85 LEU A N 1
ATOM 668 C CA . LEU A 1 85 ? -4.999 -5.635 -33.032 1.00 92.06 85 LEU A CA 1
ATOM 669 C C . LEU A 1 85 ? -6.015 -6.767 -32.868 1.00 92.06 85 LEU A C 1
ATOM 671 O O . LEU A 1 85 ? -6.684 -6.835 -31.839 1.00 92.06 85 LEU A O 1
ATOM 675 N N . ALA A 1 86 ? -6.149 -7.655 -33.856 1.00 90.81 86 ALA A N 1
ATOM 676 C CA . ALA A 1 86 ? -6.995 -8.840 -33.734 1.00 90.81 86 ALA A CA 1
ATOM 677 C C . ALA A 1 86 ? -6.518 -9.727 -32.575 1.00 90.81 86 ALA A C 1
ATOM 679 O O . ALA A 1 86 ? -7.316 -10.138 -31.732 1.00 90.81 86 ALA A O 1
ATOM 680 N N . GLN A 1 87 ? -5.206 -9.935 -32.479 1.00 87.50 87 GLN A N 1
ATOM 681 C CA . GLN A 1 87 ? -4.588 -10.681 -31.391 1.00 87.50 87 GLN A CA 1
ATOM 682 C C . GLN A 1 87 ? -4.707 -9.964 -30.039 1.00 87.50 87 GLN A C 1
ATOM 684 O O . GLN A 1 87 ? -5.106 -10.576 -29.050 1.00 87.50 87 GLN A O 1
ATOM 689 N N . ALA A 1 88 ? -4.424 -8.660 -29.992 1.00 90.56 88 ALA A N 1
ATOM 690 C CA . ALA A 1 88 ? -4.552 -7.861 -28.776 1.00 90.56 88 ALA A CA 1
ATOM 691 C C . ALA A 1 88 ? -5.984 -7.908 -28.213 1.00 90.56 88 ALA A C 1
ATOM 693 O O . ALA A 1 88 ? -6.181 -8.126 -27.014 1.00 90.56 88 ALA A O 1
ATOM 694 N N . ARG A 1 89 ? -6.980 -7.797 -29.101 1.00 93.31 89 ARG A N 1
ATOM 695 C CA . ARG A 1 89 ? -8.406 -7.898 -28.775 1.00 93.31 89 ARG A CA 1
ATOM 696 C C . ARG A 1 89 ? -8.795 -9.278 -28.261 1.00 93.31 89 ARG A C 1
ATOM 698 O O . ARG A 1 89 ? -9.575 -9.355 -27.317 1.00 93.31 89 ARG A O 1
ATOM 705 N N . ALA A 1 90 ? -8.249 -10.348 -28.837 1.00 88.75 90 ALA A N 1
ATOM 706 C CA . ALA A 1 90 ? -8.501 -11.704 -28.354 1.00 88.75 90 ALA A CA 1
ATOM 707 C C . ALA A 1 90 ? -8.012 -11.899 -26.907 1.00 88.75 90 ALA A C 1
ATOM 709 O O . ALA A 1 90 ? -8.681 -12.559 -26.117 1.00 88.75 90 ALA A O 1
ATOM 710 N N . SER A 1 91 ? -6.876 -11.296 -26.540 1.00 83.31 91 SER A N 1
ATOM 711 C CA . SER A 1 91 ? -6.322 -11.399 -25.183 1.00 83.31 91 SER A CA 1
ATOM 712 C C . SER A 1 91 ? -6.957 -10.444 -24.170 1.00 83.31 91 SER A C 1
ATOM 714 O O . SER A 1 91 ? -6.947 -10.736 -22.977 1.00 83.31 91 SER A O 1
ATOM 716 N N . ASN A 1 92 ? -7.464 -9.286 -24.602 1.00 87.88 92 ASN A N 1
ATOM 717 C CA . ASN A 1 92 ? -8.113 -8.324 -23.713 1.00 87.88 92 ASN A CA 1
ATOM 718 C C . ASN A 1 92 ? -9.269 -7.609 -24.440 1.00 87.88 92 ASN A C 1
ATOM 720 O O . ASN A 1 92 ? -9.080 -6.527 -25.003 1.00 87.88 92 ASN A O 1
ATOM 724 N N . PRO A 1 93 ? -10.476 -8.202 -24.440 1.00 91.19 93 PRO A N 1
ATOM 725 C CA . PRO A 1 93 ? -11.611 -7.687 -25.206 1.00 91.19 93 PRO A CA 1
ATOM 726 C C . PRO A 1 93 ? -12.222 -6.405 -24.623 1.00 91.19 93 PRO A C 1
ATOM 728 O O . PRO A 1 93 ? -13.022 -5.764 -25.295 1.00 91.19 93 PRO A O 1
ATOM 731 N N . ALA A 1 94 ? -11.868 -6.031 -23.389 1.00 92.12 94 ALA A N 1
ATOM 732 C CA . ALA A 1 94 ? -12.428 -4.869 -22.701 1.00 92.12 94 ALA A CA 1
ATOM 733 C C . ALA A 1 94 ? -11.712 -3.543 -23.031 1.00 92.12 94 ALA A C 1
ATOM 735 O O . ALA A 1 94 ? -12.187 -2.486 -22.622 1.00 92.12 94 ALA A O 1
ATOM 736 N N . VAL A 1 95 ? -10.576 -3.598 -23.736 1.00 96.06 95 VAL A N 1
ATOM 737 C CA . VAL A 1 95 ? -9.827 -2.423 -24.216 1.00 96.06 95 VAL A CA 1
ATOM 738 C C . VAL A 1 95 ? -10.365 -1.967 -25.576 1.00 96.06 95 VAL A C 1
ATOM 740 O O . VAL A 1 95 ? -10.722 -2.789 -26.423 1.00 96.06 95 VAL A O 1
ATOM 743 N N . ASP A 1 96 ? -10.397 -0.654 -25.808 1.00 97.06 96 ASP A N 1
ATOM 744 C CA . ASP A 1 96 ? -10.797 -0.069 -27.091 1.00 97.06 96 ASP A CA 1
ATOM 745 C C . ASP A 1 96 ? -9.624 -0.090 -28.092 1.00 97.06 96 ASP A C 1
ATOM 747 O O . ASP A 1 96 ? -8.757 0.787 -28.099 1.00 97.06 96 ASP A O 1
ATOM 751 N N . TRP A 1 97 ? -9.579 -1.131 -28.927 1.00 97.00 97 TRP A N 1
ATOM 752 C CA . TRP A 1 97 ? -8.540 -1.340 -29.944 1.00 97.00 97 TRP A CA 1
ATOM 753 C C . TRP A 1 97 ? -8.911 -0.707 -31.287 1.00 97.00 97 TRP A C 1
ATOM 755 O O . TRP A 1 97 ? -9.824 -1.187 -31.971 1.00 97.00 97 TRP A O 1
ATOM 765 N N . ARG A 1 98 ? -8.149 0.290 -31.740 1.00 96.56 98 ARG A N 1
ATOM 766 C CA . ARG A 1 98 ? -8.444 1.032 -32.975 1.00 96.56 98 ARG A CA 1
ATOM 767 C C . ARG A 1 98 ? -7.336 0.885 -34.015 1.00 96.56 98 ARG A C 1
ATOM 769 O O . ARG A 1 98 ? -6.158 1.103 -33.733 1.00 96.56 98 ARG A O 1
ATOM 776 N N . LEU A 1 99 ? -7.728 0.529 -35.236 1.00 95.38 99 LEU A N 1
ATOM 777 C CA . LEU A 1 99 ? -6.830 0.509 -36.389 1.00 95.38 99 LEU A CA 1
ATOM 778 C C . LEU A 1 99 ? -6.652 1.934 -36.912 1.00 95.38 99 LEU A C 1
ATOM 780 O O . LEU A 1 99 ? -7.642 2.593 -37.215 1.00 95.38 99 LEU A O 1
ATOM 784 N N . ILE A 1 100 ? -5.404 2.373 -37.061 1.00 92.12 100 ILE A N 1
ATOM 785 C CA . ILE A 1 100 ? -5.063 3.638 -37.720 1.00 92.12 100 ILE A CA 1
ATOM 786 C C . ILE A 1 100 ? -4.343 3.348 -39.044 1.00 92.12 100 ILE A C 1
ATOM 788 O O . ILE A 1 100 ? -3.310 2.680 -39.067 1.00 92.12 100 ILE A O 1
ATOM 792 N N . SER A 1 101 ? -4.864 3.832 -40.172 1.00 83.94 101 SER A N 1
ATOM 793 C CA . SER A 1 101 ? -4.220 3.655 -41.489 1.00 83.94 101 SER A CA 1
ATOM 794 C C . SER A 1 101 ? -3.155 4.721 -41.749 1.00 83.94 101 SER A C 1
ATOM 796 O O . SER A 1 101 ? -2.281 4.553 -42.601 1.00 83.94 101 SER A O 1
ATOM 798 N N . GLY A 1 102 ? -3.199 5.808 -40.982 1.00 83.56 102 GLY A N 1
ATOM 799 C CA . GLY A 1 102 ? -2.240 6.898 -41.004 1.00 83.56 102 GLY A CA 1
ATOM 800 C C . GLY A 1 102 ? -2.593 7.963 -39.972 1.00 83.56 102 GLY A C 1
ATOM 801 O O . GLY A 1 102 ? -3.530 7.816 -39.193 1.00 83.56 102 GLY A O 1
ATOM 802 N N . LEU A 1 103 ? -1.843 9.064 -39.988 1.00 84.62 103 LEU A N 1
ATOM 803 C CA . LEU A 1 103 ? -2.003 10.166 -39.035 1.00 84.62 103 LEU A CA 1
ATOM 804 C C . LEU A 1 103 ? -3.373 10.873 -39.108 1.00 84.62 103 LEU A C 1
ATOM 806 O O . LEU A 1 103 ? -3.736 11.568 -38.165 1.00 84.62 103 LEU A O 1
ATOM 810 N N . ALA A 1 104 ? -4.113 10.711 -40.209 1.00 86.50 104 ALA A N 1
ATOM 811 C CA . ALA A 1 104 ? -5.458 11.264 -40.383 1.00 86.50 104 ALA A CA 1
ATOM 812 C C . ALA A 1 104 ? -6.532 10.513 -39.572 1.00 86.50 104 ALA A C 1
ATOM 814 O O . ALA A 1 104 ? -7.523 11.122 -39.187 1.00 86.50 104 ALA A O 1
ATOM 815 N N . ASP A 1 105 ? -6.303 9.233 -39.262 1.00 89.12 105 ASP A N 1
ATOM 816 C CA . ASP A 1 105 ? -7.231 8.384 -38.496 1.00 89.12 105 ASP A CA 1
ATOM 817 C C . ASP A 1 105 ? -6.983 8.480 -36.980 1.00 89.12 105 ASP A C 1
ATOM 819 O O . ASP A 1 105 ? -7.459 7.659 -36.195 1.00 89.12 105 ASP A O 1
ATOM 823 N N . TRP A 1 106 ? -6.159 9.440 -36.557 1.00 92.44 106 TRP A N 1
ATOM 824 C CA . TRP A 1 106 ? -5.754 9.578 -35.167 1.00 92.44 106 TRP A CA 1
ATOM 825 C C . TRP A 1 106 ? -6.951 9.954 -34.273 1.00 92.44 106 TRP A C 1
ATOM 827 O O . TRP A 1 106 ? -7.752 10.801 -34.674 1.00 92.44 106 TRP A O 1
ATOM 837 N N . PRO A 1 107 ? -7.068 9.386 -33.055 1.00 90.69 107 PRO A N 1
ATOM 838 C CA . PRO A 1 107 ? -8.124 9.734 -32.103 1.00 90.69 107 PRO A CA 1
ATOM 839 C C . PRO A 1 107 ? -8.260 11.249 -31.881 1.00 90.69 107 PRO A C 1
ATOM 841 O O . PRO A 1 107 ? -7.289 11.925 -31.542 1.00 90.69 107 PRO A O 1
ATOM 844 N N . ALA A 1 108 ? -9.463 11.789 -32.074 1.00 87.19 108 ALA A N 1
ATOM 845 C CA . ALA A 1 108 ? -9.735 13.219 -31.897 1.00 87.19 108 ALA A CA 1
ATOM 846 C C . ALA A 1 108 ? -9.987 13.598 -30.426 1.00 87.19 108 ALA A C 1
ATOM 848 O O . ALA A 1 108 ? -10.058 14.779 -30.088 1.00 87.19 108 ALA A O 1
ATOM 849 N N . GLU A 1 109 ? -10.167 12.604 -29.556 1.00 90.12 109 GLU A N 1
ATOM 850 C CA . GLU A 1 109 ? -10.449 12.798 -28.142 1.00 90.12 109 GLU A CA 1
ATOM 851 C C . GLU A 1 109 ? -9.216 13.270 -27.358 1.00 90.12 109 GLU A C 1
ATOM 853 O O . GLU A 1 109 ? -8.072 13.002 -27.721 1.00 90.12 109 GLU A O 1
ATOM 858 N N . ALA A 1 110 ? -9.466 13.944 -26.234 1.00 92.81 110 ALA A N 1
ATOM 859 C CA . ALA A 1 110 ? -8.431 14.275 -25.264 1.00 92.81 110 ALA A CA 1
ATOM 860 C C . ALA A 1 110 ? -8.184 13.106 -24.296 1.00 92.81 110 ALA A C 1
ATOM 862 O O . ALA A 1 110 ? -9.120 12.396 -23.906 1.00 92.81 110 ALA A O 1
ATOM 863 N N . PHE A 1 111 ? -6.928 12.951 -23.884 1.00 97.12 111 PHE A N 1
ATOM 864 C CA . PHE A 1 111 ? -6.456 11.914 -22.974 1.00 97.12 111 PHE A CA 1
ATOM 865 C C . PHE A 1 111 ? -5.629 12.531 -21.850 1.00 97.12 111 PHE A C 1
ATOM 867 O O . PHE A 1 111 ? -4.792 13.399 -22.085 1.00 97.12 111 PHE A O 1
ATOM 874 N N . ASP A 1 112 ? -5.810 12.030 -20.631 1.00 97.38 112 ASP A N 1
ATOM 875 C CA . ASP A 1 112 ? -5.047 12.486 -19.467 1.00 97.38 112 ASP A CA 1
ATOM 876 C C . ASP A 1 112 ? -3.598 11.974 -19.506 1.00 97.38 112 ASP A C 1
ATOM 878 O O . ASP A 1 112 ? -2.683 12.589 -18.947 1.00 97.38 112 ASP A O 1
ATOM 882 N N . LEU A 1 113 ? -3.384 10.838 -20.179 1.00 98.38 113 LEU A N 1
ATOM 883 C CA . LEU A 1 113 ? -2.082 10.212 -20.371 1.00 98.38 113 LEU A CA 1
ATOM 884 C C . LEU A 1 113 ? -1.961 9.614 -21.778 1.00 98.38 113 LEU A C 1
ATOM 886 O O . LEU A 1 113 ? -2.731 8.740 -22.168 1.00 98.38 113 LEU A O 1
ATOM 890 N N . VAL A 1 114 ? -0.930 10.022 -22.512 1.00 98.56 114 VAL A N 1
ATOM 891 C CA . VAL A 1 114 ? -0.547 9.423 -23.795 1.00 98.56 114 VAL A CA 1
ATOM 892 C C . VAL A 1 114 ? 0.741 8.626 -23.607 1.00 98.56 114 VAL A C 1
ATOM 894 O O . VAL A 1 114 ? 1.763 9.154 -23.168 1.00 98.56 114 VAL A O 1
ATOM 897 N N . VAL A 1 115 ? 0.701 7.339 -23.926 1.00 98.56 115 VAL A N 1
ATOM 898 C CA . VAL A 1 115 ? 1.785 6.376 -23.730 1.00 98.56 115 VAL A CA 1
ATOM 899 C C . VAL A 1 115 ? 2.330 5.957 -25.087 1.00 98.56 115 VAL A C 1
ATOM 901 O O . VAL A 1 115 ? 1.571 5.683 -26.012 1.00 98.56 115 VAL A O 1
ATOM 904 N N . GLN A 1 116 ? 3.654 5.872 -25.202 1.00 97.19 116 GLN A N 1
ATOM 905 C CA . GLN A 1 116 ? 4.294 5.149 -26.297 1.00 97.19 116 GLN A CA 1
ATOM 906 C C . GLN A 1 116 ? 5.402 4.245 -25.752 1.00 97.19 116 GLN A C 1
ATOM 908 O O . GLN A 1 116 ? 6.203 4.668 -24.906 1.00 97.19 116 GLN A O 1
ATOM 913 N N . CYS A 1 117 ? 5.457 3.014 -26.260 1.00 95.81 117 CYS A N 1
ATOM 914 C CA . CYS A 1 117 ? 6.527 2.064 -25.981 1.00 95.81 117 CYS A CA 1
ATOM 915 C C . CYS A 1 117 ? 7.122 1.543 -27.297 1.00 95.81 117 CYS A C 1
ATOM 917 O O . CYS A 1 117 ? 6.481 0.776 -28.009 1.00 95.81 117 CYS A O 1
ATOM 919 N N . THR A 1 118 ? 8.376 1.891 -27.598 1.00 92.88 118 THR A N 1
ATOM 920 C CA . THR A 1 118 ? 9.138 1.427 -28.782 1.00 92.88 118 THR A CA 1
ATOM 921 C C . THR A 1 118 ? 8.555 1.802 -30.155 1.00 92.88 118 THR A C 1
ATOM 923 O O . THR A 1 118 ? 8.850 1.172 -31.175 1.00 92.88 118 THR A O 1
ATOM 926 N N . VAL A 1 119 ? 7.748 2.863 -30.206 1.00 94.19 119 VAL A N 1
ATOM 927 C CA . VAL A 1 119 ? 7.131 3.355 -31.443 1.00 94.19 119 VAL A CA 1
ATOM 928 C C . VAL A 1 119 ? 8.121 4.166 -32.268 1.00 94.19 119 VAL A C 1
ATOM 930 O O . VAL A 1 119 ? 8.272 3.945 -33.469 1.00 94.19 119 VAL A O 1
ATOM 933 N N . PHE A 1 120 ? 8.829 5.107 -31.645 1.00 95.12 120 PHE A N 1
ATOM 934 C CA . PHE A 1 120 ? 9.638 6.097 -32.359 1.00 95.12 120 PHE A CA 1
ATOM 935 C C . PHE A 1 120 ? 10.911 5.501 -32.947 1.00 95.12 120 PHE A C 1
ATOM 937 O O . PHE A 1 120 ? 11.380 5.973 -33.986 1.00 95.12 120 PHE A O 1
ATOM 944 N N . SER A 1 121 ? 11.431 4.436 -32.338 1.00 92.06 121 SER A N 1
ATOM 945 C CA . SER A 1 121 ? 12.507 3.637 -32.928 1.00 92.06 121 SER A CA 1
ATOM 946 C C . SER A 1 121 ? 12.101 2.849 -34.163 1.00 92.06 121 SER A C 1
ATOM 948 O O . SER A 1 121 ? 12.967 2.457 -34.947 1.00 92.06 121 SER A O 1
ATOM 950 N N . SER A 1 122 ? 10.800 2.686 -34.381 1.00 90.62 122 SER A N 1
ATOM 951 C CA . SER A 1 122 ? 10.221 1.971 -35.517 1.00 90.62 122 SER A CA 1
ATOM 952 C C . SER A 1 122 ? 9.683 2.911 -36.605 1.00 90.62 122 SER A C 1
ATOM 954 O O . SER A 1 122 ? 9.466 2.476 -37.737 1.00 90.62 122 SER A O 1
ATOM 956 N N . LEU A 1 123 ? 9.510 4.203 -36.297 1.00 90.62 123 LEU A N 1
ATOM 957 C CA . LEU A 1 123 ? 9.115 5.234 -37.259 1.00 90.62 123 LEU A CA 1
ATOM 958 C C . LEU A 1 123 ? 10.308 5.647 -38.144 1.00 90.62 123 LEU A C 1
ATOM 960 O O . LEU A 1 123 ? 11.327 6.098 -37.605 1.00 90.62 123 LEU A O 1
ATOM 964 N N . PRO A 1 124 ? 10.208 5.539 -39.483 1.00 87.81 124 PRO A N 1
ATOM 965 C CA . PRO A 1 124 ? 11.276 5.941 -40.392 1.00 87.81 124 PRO A CA 1
ATOM 966 C C . PRO A 1 124 ? 11.296 7.460 -40.594 1.00 87.81 124 PRO A C 1
ATOM 968 O O . PRO A 1 124 ? 10.285 8.068 -40.942 1.00 87.81 124 PRO A O 1
ATOM 971 N N . GLY A 1 125 ? 12.475 8.061 -40.434 1.00 86.31 125 GLY A N 1
ATOM 972 C CA . GLY A 1 125 ? 12.707 9.472 -40.733 1.00 86.31 125 GLY A CA 1
ATOM 973 C C . GLY A 1 125 ? 12.199 10.458 -39.673 1.00 86.31 125 GLY A C 1
ATOM 974 O O . GLY A 1 125 ? 11.260 10.215 -38.912 1.00 86.31 125 GLY A O 1
ATOM 975 N N . ALA A 1 126 ? 12.848 11.621 -39.618 1.00 88.00 126 ALA A N 1
ATOM 976 C CA . ALA A 1 126 ? 12.573 12.642 -38.609 1.00 88.00 126 ALA A CA 1
ATOM 977 C C . ALA A 1 126 ? 11.192 13.306 -38.763 1.00 88.00 126 ALA A C 1
ATOM 979 O O . ALA A 1 126 ? 10.608 13.739 -37.771 1.00 88.00 126 ALA A O 1
ATOM 980 N N . GLU A 1 127 ? 10.659 13.382 -39.983 1.00 90.81 127 GLU A N 1
ATOM 981 C CA . GLU A 1 127 ? 9.356 13.995 -40.257 1.00 90.81 127 GLU A CA 1
ATOM 982 C C . GLU A 1 127 ? 8.202 13.197 -39.641 1.00 90.81 127 GLU A C 1
ATOM 984 O O . GLU A 1 127 ? 7.417 13.759 -38.878 1.00 90.81 127 GLU A O 1
ATOM 989 N N . ALA A 1 128 ? 8.158 11.880 -39.867 1.00 90.25 128 ALA A N 1
ATOM 990 C CA . ALA A 1 128 ? 7.138 11.005 -39.289 1.00 90.25 128 ALA A CA 1
ATOM 991 C C . ALA A 1 128 ? 7.155 11.040 -37.752 1.00 90.25 128 ALA A C 1
ATOM 993 O O . ALA A 1 128 ? 6.103 11.078 -37.109 1.00 90.25 128 ALA A O 1
ATOM 994 N N . ARG A 1 129 ? 8.351 11.094 -37.150 1.00 94.19 129 ARG A N 1
ATOM 995 C CA . ARG A 1 129 ? 8.524 11.225 -35.694 1.00 94.19 129 ARG A CA 1
ATOM 996 C C . ARG A 1 129 ? 7.986 12.557 -35.177 1.00 94.19 129 ARG A C 1
ATOM 998 O O . ARG A 1 129 ? 7.239 12.560 -34.204 1.00 94.19 129 ARG A O 1
ATOM 1005 N N . ARG A 1 130 ? 8.309 13.679 -35.833 1.00 94.75 130 ARG A N 1
ATOM 1006 C CA . ARG A 1 130 ? 7.777 15.003 -35.457 1.00 94.75 130 ARG A CA 1
ATOM 1007 C C . ARG A 1 130 ? 6.257 15.058 -35.582 1.00 94.75 130 ARG A C 1
ATOM 1009 O O . ARG A 1 130 ? 5.593 15.523 -34.662 1.00 94.75 130 ARG A O 1
ATOM 1016 N N . ALA A 1 131 ? 5.708 14.547 -36.681 1.00 94.56 131 ALA A N 1
ATOM 1017 C CA . ALA A 1 131 ? 4.268 14.543 -36.911 1.00 94.56 131 ALA A CA 1
ATOM 1018 C C . ALA A 1 131 ? 3.521 13.690 -35.867 1.00 94.56 131 ALA A C 1
ATOM 1020 O O . ALA A 1 131 ? 2.502 14.123 -35.327 1.00 94.56 131 ALA A O 1
ATOM 1021 N N . THR A 1 132 ? 4.074 12.527 -35.507 1.00 95.50 132 THR A N 1
ATOM 1022 C CA . THR A 1 132 ? 3.526 11.660 -34.449 1.00 95.50 132 THR A CA 1
ATOM 1023 C C . THR A 1 132 ? 3.621 12.317 -33.069 1.00 95.50 132 THR A C 1
ATOM 1025 O O . THR A 1 132 ? 2.637 12.343 -32.335 1.00 95.50 132 THR A O 1
ATOM 1028 N N . ALA A 1 133 ? 4.766 12.916 -32.718 1.00 96.62 133 ALA A N 1
ATOM 1029 C CA . ALA A 1 133 ? 4.927 13.634 -31.450 1.00 96.62 133 ALA A CA 1
ATOM 1030 C C . ALA A 1 133 ? 3.950 14.815 -31.321 1.00 96.62 133 ALA A C 1
ATOM 1032 O O . ALA A 1 133 ? 3.386 15.038 -30.248 1.00 96.62 133 ALA A O 1
ATOM 1033 N N . ALA A 1 134 ? 3.692 15.531 -32.420 1.00 95.25 134 ALA A N 1
ATOM 1034 C CA . ALA A 1 134 ? 2.718 16.616 -32.454 1.00 95.25 134 ALA A CA 1
ATOM 1035 C C . ALA A 1 134 ? 1.284 16.113 -32.216 1.00 95.25 134 ALA A C 1
ATOM 1037 O O . ALA A 1 134 ? 0.515 16.768 -31.518 1.00 95.25 134 ALA A O 1
ATOM 1038 N N . LEU A 1 135 ? 0.917 14.948 -32.755 1.00 96.06 135 LEU A N 1
ATOM 1039 C CA . LEU A 1 135 ? -0.386 14.324 -32.501 1.00 96.06 135 LEU A CA 1
ATOM 1040 C C . LEU A 1 135 ? -0.537 13.848 -31.057 1.00 96.06 135 LEU A C 1
ATOM 1042 O O . LEU A 1 135 ? -1.555 14.133 -30.429 1.00 96.06 135 LEU A O 1
ATOM 1046 N N . MET A 1 136 ? 0.492 13.202 -30.506 1.00 97.19 136 MET A N 1
ATOM 1047 C CA . MET A 1 136 ? 0.528 12.827 -29.089 1.00 97.19 136 MET A CA 1
ATOM 1048 C C . MET A 1 136 ? 0.372 14.049 -28.180 1.00 97.19 136 MET A C 1
ATOM 1050 O O . MET A 1 136 ? -0.432 14.027 -27.257 1.00 97.19 136 MET A O 1
ATOM 1054 N N . SER A 1 137 ? 1.084 15.134 -28.493 1.00 95.44 137 SER A N 1
ATOM 1055 C CA . SER A 1 137 ? 0.993 16.416 -27.785 1.00 95.44 137 SER A CA 1
ATOM 1056 C C . SER A 1 137 ? -0.415 17.002 -27.829 1.00 95.44 137 SER A C 1
ATOM 1058 O O . SER A 1 137 ? -0.950 17.415 -26.807 1.00 95.44 137 SER A O 1
ATOM 1060 N N . ARG A 1 138 ? -1.055 16.993 -29.004 1.00 94.06 138 ARG A N 1
ATOM 1061 C CA . ARG A 1 138 ? -2.446 17.446 -29.136 1.00 94.06 138 ARG A CA 1
ATOM 1062 C C . ARG A 1 138 ? -3.429 16.573 -28.359 1.00 94.06 138 ARG A C 1
ATOM 1064 O O . ARG A 1 138 ? -4.362 17.113 -27.782 1.00 94.06 138 ARG A O 1
ATOM 1071 N N . SER A 1 139 ? -3.203 15.260 -28.335 1.00 95.38 139 SER A N 1
ATOM 1072 C CA . SER A 1 139 ? -4.067 14.294 -27.641 1.00 95.38 139 SER A CA 1
ATOM 1073 C C . SER A 1 139 ? -3.969 14.427 -26.122 1.00 95.38 139 SER A C 1
ATOM 1075 O O . SER A 1 139 ? -4.979 14.315 -25.438 1.00 95.38 139 SER A O 1
ATOM 1077 N N . ALA A 1 140 ? -2.769 14.700 -25.598 1.00 94.62 140 ALA A N 1
ATOM 1078 C CA . ALA A 1 140 ? -2.567 15.016 -24.185 1.00 94.62 140 ALA A CA 1
ATOM 1079 C C . ALA A 1 140 ? -3.191 16.376 -23.815 1.00 94.62 140 ALA A C 1
ATOM 1081 O O . ALA A 1 140 ? -3.717 16.564 -22.722 1.00 94.62 140 ALA A O 1
ATOM 1082 N N . GLY A 1 141 ? -3.164 17.339 -24.739 1.00 89.06 141 GLY A N 1
ATOM 1083 C CA . GLY A 1 141 ? -3.689 18.677 -24.495 1.00 89.06 141 GLY A CA 1
ATOM 1084 C C . GLY A 1 141 ? -2.842 19.467 -23.494 1.00 89.06 141 GLY A C 1
ATOM 1085 O O . GLY A 1 141 ? -1.686 19.145 -23.231 1.00 89.06 141 GLY A O 1
ATOM 1086 N N . ALA A 1 142 ? -3.409 20.549 -22.955 1.00 85.69 142 ALA A N 1
ATOM 1087 C CA . ALA A 1 142 ? -2.672 21.470 -22.087 1.00 85.69 142 ALA A CA 1
ATOM 1088 C C . ALA A 1 142 ? -2.388 20.908 -20.685 1.00 85.69 142 ALA A C 1
ATOM 1090 O O . ALA A 1 142 ? -1.406 21.328 -20.080 1.00 85.69 142 ALA A O 1
ATOM 1091 N N . ASP A 1 143 ? -3.227 19.984 -20.203 1.00 87.19 143 ASP A N 1
ATOM 1092 C CA . ASP A 1 143 ? -3.204 19.445 -18.834 1.00 87.19 143 ASP A CA 1
ATOM 1093 C C . ASP A 1 143 ? -2.772 17.966 -18.763 1.00 87.19 143 ASP A C 1
ATOM 1095 O O . ASP A 1 143 ? -2.543 17.431 -17.674 1.00 87.19 143 ASP A O 1
ATOM 1099 N N . GLY A 1 144 ? -2.646 17.295 -19.912 1.00 93.12 144 GLY A N 1
ATOM 1100 C CA . GLY A 1 144 ? -2.301 15.879 -19.988 1.00 93.12 144 GLY A CA 1
ATOM 1101 C C . GLY A 1 144 ? -0.806 15.590 -19.891 1.00 93.12 144 GLY A C 1
ATOM 1102 O O . GLY A 1 144 ? 0.062 16.468 -19.903 1.00 93.12 144 GLY A O 1
ATOM 1103 N N . HIS A 1 145 ? -0.507 14.300 -19.784 1.00 98.00 145 HIS A N 1
ATOM 1104 C CA . HIS A 1 145 ? 0.842 13.787 -19.591 1.00 98.00 145 HIS A CA 1
ATOM 1105 C C . HIS A 1 145 ? 1.266 12.891 -20.749 1.00 98.00 145 HIS A C 1
ATOM 1107 O O . HIS A 1 145 ? 0.444 12.232 -21.383 1.00 98.00 145 HIS A O 1
ATOM 1113 N N . ILE A 1 146 ? 2.574 12.819 -20.997 1.00 98.56 146 ILE A N 1
ATOM 1114 C CA . ILE A 1 146 ? 3.143 11.946 -22.027 1.00 98.56 146 ILE A CA 1
ATOM 1115 C C . ILE A 1 146 ? 4.196 11.044 -21.396 1.00 98.56 146 ILE A C 1
ATOM 1117 O O . ILE A 1 146 ? 5.190 11.524 -20.845 1.00 98.56 146 ILE A O 1
ATOM 1121 N N . PHE A 1 147 ? 3.990 9.732 -21.493 1.00 98.50 147 PHE A N 1
ATOM 1122 C CA . PHE A 1 147 ? 4.963 8.723 -21.092 1.00 98.50 147 PHE A CA 1
ATOM 1123 C C . PHE A 1 147 ? 5.711 8.186 -22.309 1.00 98.50 147 PHE A C 1
ATOM 1125 O O . PHE A 1 147 ? 5.120 7.746 -23.296 1.00 98.50 147 PHE A O 1
ATOM 1132 N N . TRP A 1 148 ? 7.035 8.174 -22.201 1.00 98.31 148 TRP A N 1
ATOM 1133 C CA . TRP A 1 148 ? 7.934 7.675 -23.227 1.00 98.31 148 TRP A CA 1
ATOM 1134 C C . TRP A 1 148 ? 8.767 6.517 -22.697 1.00 98.31 148 TRP A C 1
ATOM 1136 O O . TRP A 1 148 ? 9.492 6.676 -21.710 1.00 98.31 148 TRP A O 1
ATOM 1146 N N . TRP A 1 149 ? 8.758 5.405 -23.426 1.00 97.12 149 TRP A N 1
ATOM 1147 C CA . TRP A 1 149 ? 9.738 4.334 -23.310 1.00 97.12 149 TRP A CA 1
ATOM 1148 C C . TRP A 1 149 ? 10.264 3.965 -24.699 1.00 97.12 149 TRP A C 1
ATOM 1150 O O . TRP A 1 149 ? 9.517 3.449 -25.524 1.00 97.12 149 TRP A O 1
ATOM 1160 N N . ASP A 1 150 ? 11.549 4.193 -24.977 1.00 95.38 150 ASP A N 1
ATOM 1161 C CA . ASP A 1 150 ? 12.116 3.822 -26.280 1.00 95.38 150 ASP A CA 1
ATOM 1162 C C . ASP A 1 150 ? 13.635 3.651 -26.253 1.00 95.38 150 ASP A C 1
ATOM 1164 O O . ASP A 1 150 ? 14.316 4.059 -25.304 1.00 95.38 150 ASP A O 1
ATOM 1168 N N . SER A 1 151 ? 14.181 3.072 -27.320 1.00 90.88 151 SER A N 1
ATOM 1169 C CA . SER A 1 151 ? 15.609 3.117 -27.589 1.00 90.88 151 SER A CA 1
ATOM 1170 C C . SER A 1 151 ? 16.056 4.563 -27.854 1.00 90.88 151 SER A C 1
ATOM 1172 O O . SER A 1 151 ? 15.298 5.448 -28.247 1.00 90.88 151 SER A O 1
ATOM 1174 N N . ARG A 1 152 ? 17.343 4.829 -27.639 1.00 92.56 152 ARG A N 1
ATOM 1175 C CA . ARG A 1 152 ? 17.964 6.141 -27.894 1.00 92.56 152 ARG A CA 1
ATOM 1176 C C . ARG A 1 152 ? 18.388 6.328 -29.349 1.00 92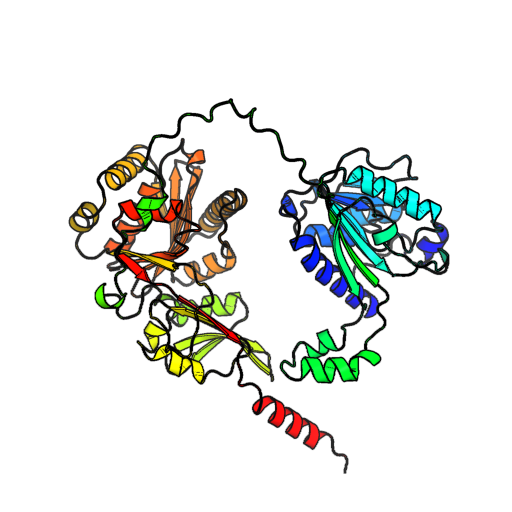.56 152 ARG A C 1
ATOM 1178 O O . ARG A 1 152 ? 18.950 7.367 -29.691 1.00 92.56 152 ARG A O 1
ATOM 1185 N N . ARG A 1 153 ? 18.201 5.304 -30.178 1.00 89.56 153 ARG A N 1
ATOM 1186 C CA . ARG A 1 153 ? 18.494 5.307 -31.610 1.00 89.56 153 ARG A CA 1
ATOM 1187 C C . ARG A 1 153 ? 17.429 4.509 -32.332 1.00 89.56 153 ARG A C 1
ATOM 1189 O O . ARG A 1 153 ? 17.061 3.439 -31.852 1.00 89.56 153 ARG A O 1
ATOM 1196 N N . ALA A 1 154 ? 16.974 5.008 -33.470 1.00 90.25 154 ALA A N 1
ATOM 1197 C CA . ALA A 1 154 ? 16.067 4.271 -34.323 1.00 90.25 154 ALA A CA 1
ATOM 1198 C C . ALA A 1 154 ? 16.679 2.936 -34.756 1.00 90.25 154 ALA A C 1
ATOM 1200 O O . ALA A 1 154 ? 17.900 2.772 -34.766 1.00 90.25 154 ALA A O 1
ATOM 1201 N N . ASN A 1 155 ? 15.822 1.984 -35.101 1.00 87.88 155 ASN A N 1
ATOM 1202 C CA . ASN A 1 155 ? 16.266 0.731 -35.687 1.00 87.88 155 ASN A CA 1
ATOM 1203 C C . ASN A 1 155 ? 16.943 0.985 -37.041 1.00 87.88 155 ASN A C 1
ATOM 1205 O O . ASN A 1 155 ? 16.684 2.001 -37.694 1.00 87.88 155 ASN A O 1
ATOM 1209 N N . ASP A 1 156 ? 17.759 0.038 -37.501 1.00 86.81 156 ASP A N 1
ATOM 1210 C CA . ASP A 1 156 ? 18.491 0.186 -38.764 1.00 86.81 156 ASP A CA 1
ATOM 1211 C C . ASP A 1 156 ? 17.552 0.352 -39.962 1.00 86.81 156 ASP A C 1
ATOM 1213 O O . ASP A 1 156 ? 17.743 1.233 -40.798 1.00 86.81 156 ASP A O 1
ATOM 1217 N N . PHE A 1 157 ? 16.438 -0.385 -39.976 1.00 85.69 157 PHE A N 1
ATOM 1218 C CA . PHE A 1 157 ? 15.394 -0.229 -40.995 1.00 85.69 157 PHE A CA 1
ATOM 1219 C C . PHE A 1 157 ? 14.629 1.107 -40.906 1.00 85.69 157 PHE A C 1
ATOM 1221 O O . PHE A 1 157 ? 13.859 1.434 -41.808 1.00 85.69 157 PHE A O 1
ATOM 1228 N N . ALA A 1 158 ? 14.794 1.856 -39.813 1.00 86.56 158 ALA A N 1
ATOM 1229 C CA . ALA A 1 158 ? 14.167 3.150 -39.563 1.00 86.56 158 ALA A CA 1
ATOM 1230 C C . ALA A 1 158 ? 15.171 4.323 -39.638 1.00 86.56 158 ALA A C 1
ATOM 1232 O O . ALA A 1 158 ? 14.791 5.461 -39.356 1.00 86.56 158 ALA A O 1
ATOM 1233 N N . GLY A 1 159 ? 16.422 4.065 -40.043 1.00 86.38 159 GLY A N 1
ATOM 1234 C CA . GLY A 1 159 ? 17.439 5.084 -40.330 1.00 86.38 159 GLY A CA 1
ATOM 1235 C C . GLY A 1 159 ? 18.526 5.267 -39.265 1.00 86.38 159 GLY A C 1
ATOM 1236 O O . GLY A 1 159 ? 19.366 6.145 -39.421 1.00 86.38 159 GLY A O 1
ATOM 1237 N N . SER A 1 160 ? 18.533 4.479 -38.180 1.00 87.44 160 SER A N 1
ATOM 1238 C CA . SER A 1 160 ? 19.557 4.521 -37.107 1.00 87.44 160 SER A CA 1
ATOM 1239 C C . SER A 1 160 ? 19.787 5.894 -36.437 1.00 87.44 160 SER A C 1
ATOM 1241 O O . SER A 1 160 ? 20.776 6.076 -35.706 1.00 87.44 160 SER A O 1
ATOM 1243 N N . ASP A 1 161 ? 18.881 6.850 -36.669 1.00 90.38 161 ASP A N 1
ATOM 1244 C CA . ASP A 1 161 ? 18.930 8.223 -36.167 1.00 90.38 161 ASP A CA 1
ATOM 1245 C C . ASP A 1 161 ? 18.930 8.263 -34.633 1.00 90.38 161 ASP A C 1
ATOM 1247 O O . ASP A 1 161 ? 18.257 7.446 -33.999 1.00 90.38 161 ASP A O 1
ATOM 1251 N N . PRO A 1 162 ? 19.618 9.223 -33.995 1.00 89.69 162 PRO A N 1
ATOM 1252 C CA . PRO A 1 162 ? 19.461 9.454 -32.566 1.00 89.69 162 PRO A CA 1
ATOM 1253 C C . PRO A 1 162 ? 18.027 9.893 -32.231 1.00 89.69 162 PRO A C 1
ATOM 1255 O O . PRO A 1 162 ? 17.420 10.694 -32.940 1.00 89.69 162 PRO A O 1
ATOM 1258 N N . LEU A 1 163 ? 17.506 9.394 -31.112 1.00 92.44 163 LEU A N 1
ATOM 1259 C CA . LEU A 1 163 ? 16.182 9.730 -30.594 1.00 92.44 163 LEU A CA 1
ATOM 1260 C C . LEU A 1 163 ? 16.315 10.472 -29.268 1.00 92.44 163 LEU A C 1
ATOM 1262 O O . LEU A 1 163 ? 16.942 9.979 -28.325 1.00 92.44 163 LEU A O 1
ATOM 1266 N N . ASP A 1 164 ? 15.697 11.649 -29.194 1.00 91.19 164 ASP A N 1
ATOM 1267 C CA . ASP A 1 164 ? 15.619 12.438 -27.970 1.00 91.19 164 ASP A CA 1
ATOM 1268 C C . ASP A 1 164 ? 14.186 12.941 -27.746 1.00 91.19 164 ASP A C 1
ATOM 1270 O O . ASP A 1 164 ? 13.743 13.867 -28.436 1.00 91.19 164 ASP A O 1
ATOM 1274 N N . PRO A 1 165 ? 13.449 12.378 -26.771 1.00 95.31 165 PRO A N 1
ATOM 1275 C CA . PRO A 1 165 ? 12.085 12.815 -26.502 1.00 95.31 165 PRO A CA 1
ATOM 1276 C C . PRO A 1 165 ? 12.012 14.266 -26.017 1.00 95.31 165 PRO A C 1
ATOM 1278 O O . PRO A 1 165 ? 10.979 14.905 -26.168 1.00 95.31 165 PRO A O 1
ATOM 1281 N N . ARG A 1 166 ? 13.100 14.826 -25.474 1.00 93.19 166 ARG A N 1
ATOM 1282 C CA . ARG A 1 166 ? 13.123 16.212 -24.976 1.00 93.19 166 ARG A CA 1
ATOM 1283 C C . ARG A 1 166 ? 13.026 17.236 -26.106 1.00 93.19 166 ARG A C 1
ATOM 1285 O O . ARG A 1 166 ? 12.541 18.336 -25.880 1.00 93.19 166 ARG A O 1
ATOM 1292 N N . VAL A 1 167 ? 13.482 16.866 -27.305 1.00 91.75 167 VAL A N 1
ATOM 1293 C CA . VAL A 1 167 ? 13.345 17.689 -28.515 1.00 91.75 167 VAL A CA 1
ATOM 1294 C C . VAL A 1 167 ? 11.949 17.524 -29.116 1.00 91.75 167 VAL A C 1
ATOM 1296 O O . VAL A 1 167 ? 11.368 18.490 -29.588 1.00 91.75 167 VAL A O 1
ATOM 1299 N N . LEU A 1 168 ? 11.401 16.306 -29.081 1.00 93.44 168 LEU A N 1
ATOM 1300 C CA . LEU A 1 168 ? 10.091 15.992 -29.661 1.00 93.44 168 LEU A CA 1
ATOM 1301 C C . LEU A 1 168 ? 8.913 16.550 -28.848 1.00 93.44 168 LEU A C 1
ATOM 1303 O O . LEU A 1 168 ? 7.894 16.897 -29.434 1.00 93.44 168 LEU A O 1
ATOM 1307 N N . PHE A 1 169 ? 9.059 16.654 -27.526 1.00 94.81 169 PHE A N 1
ATOM 1308 C CA . PHE A 1 169 ? 8.038 17.172 -26.607 1.00 94.81 169 PHE A CA 1
ATOM 1309 C C . PHE A 1 169 ? 8.510 18.442 -25.898 1.00 94.81 169 PHE A C 1
ATOM 1311 O O . PHE A 1 169 ? 8.248 18.636 -24.711 1.00 94.81 169 PHE A O 1
ATOM 1318 N N . SER A 1 170 ? 9.218 19.319 -26.619 1.00 89.31 170 SER A N 1
ATOM 1319 C CA . SER A 1 170 ? 9.733 20.575 -26.061 1.00 89.31 170 SER A CA 1
ATOM 1320 C C . SER A 1 170 ? 8.634 21.448 -25.460 1.00 89.31 170 SER A C 1
ATOM 1322 O O . SER A 1 170 ? 8.905 22.205 -24.531 1.00 89.31 170 SER A O 1
ATOM 1324 N N . ASP A 1 171 ? 7.401 21.327 -25.954 1.00 86.38 171 ASP A N 1
ATOM 1325 C CA . ASP A 1 171 ? 6.242 22.116 -25.528 1.00 86.38 171 ASP A CA 1
ATOM 1326 C C . ASP A 1 171 ? 5.598 21.634 -24.219 1.00 86.38 171 ASP A C 1
ATOM 1328 O O . ASP A 1 171 ? 4.675 22.276 -23.727 1.00 86.38 171 ASP A O 1
ATOM 1332 N N . HIS A 1 172 ? 6.116 20.562 -23.613 1.00 90.00 172 HIS A N 1
ATOM 1333 C CA . HIS A 1 172 ? 5.670 20.039 -22.319 1.00 90.00 172 HIS A CA 1
ATOM 1334 C C . HIS A 1 172 ? 6.754 20.214 -21.241 1.00 90.00 172 HIS A C 1
ATOM 1336 O O . HIS A 1 172 ? 7.947 20.305 -21.539 1.00 90.00 172 HIS A O 1
ATOM 1342 N N . GLU A 1 173 ? 6.363 20.264 -19.964 1.00 92.56 173 GLU A N 1
ATOM 1343 C CA . GLU A 1 173 ? 7.316 20.265 -18.848 1.00 92.56 173 GLU A CA 1
ATOM 1344 C C . GLU A 1 173 ? 7.919 18.870 -18.675 1.00 92.56 173 GLU A C 1
ATOM 1346 O O . GLU A 1 173 ? 7.202 17.876 -18.561 1.00 92.56 173 GLU A O 1
ATOM 1351 N N . LEU A 1 174 ? 9.249 18.780 -18.619 1.00 94.06 174 LEU A N 1
ATOM 1352 C CA . LEU A 1 174 ? 9.934 17.520 -18.352 1.00 94.06 174 LEU A CA 1
ATOM 1353 C C . LEU A 1 174 ? 9.902 17.197 -16.851 1.00 94.06 174 LEU A C 1
ATOM 1355 O O . LEU A 1 174 ? 10.722 17.694 -16.081 1.00 94.06 174 LEU A O 1
ATOM 1359 N N . LEU A 1 175 ? 9.004 16.301 -16.441 1.00 91.88 175 LEU A N 1
ATOM 1360 C CA . LEU A 1 175 ? 8.840 15.890 -15.040 1.00 91.88 175 LEU A CA 1
ATOM 1361 C C . LEU A 1 175 ? 9.872 14.839 -14.603 1.00 91.88 175 LEU A C 1
ATOM 1363 O O . LEU A 1 175 ? 10.251 14.737 -13.429 1.00 91.88 175 LEU A O 1
ATOM 1367 N N . ALA A 1 176 ? 10.305 13.988 -15.534 1.00 92.19 176 ALA A N 1
ATOM 1368 C CA . ALA A 1 176 ? 11.323 12.978 -15.281 1.00 92.19 176 ALA A CA 1
ATOM 1369 C C . ALA A 1 176 ? 12.007 12.533 -16.575 1.00 92.19 176 ALA A C 1
ATOM 1371 O O . ALA A 1 176 ? 11.351 12.325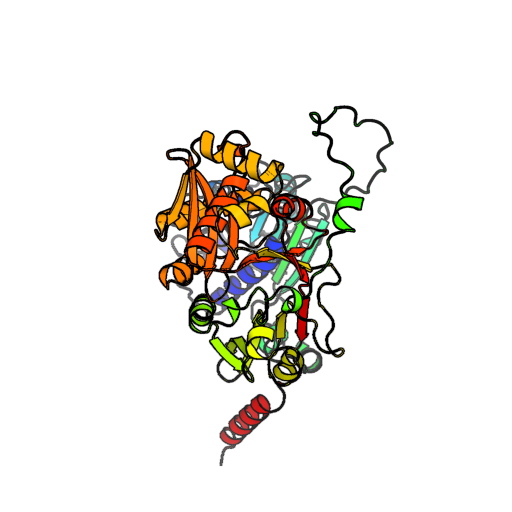 -17.587 1.00 92.19 176 ALA A O 1
ATOM 1372 N N . TYR A 1 177 ? 13.316 12.288 -16.511 1.00 92.44 177 TYR A N 1
ATOM 1373 C CA . TYR A 1 177 ? 14.086 11.687 -17.600 1.00 92.44 177 TYR A CA 1
ATOM 1374 C C . TYR A 1 177 ? 15.176 10.777 -17.046 1.00 92.44 177 TYR A C 1
ATOM 1376 O O . TYR A 1 177 ? 15.848 11.122 -16.069 1.00 92.44 177 TYR A O 1
ATOM 1384 N N . LYS A 1 178 ? 15.375 9.612 -17.666 1.00 87.81 178 LYS A N 1
ATOM 1385 C CA . LYS A 1 178 ? 16.480 8.710 -17.331 1.00 87.81 178 LYS A CA 1
ATOM 1386 C C . LYS A 1 178 ? 16.881 7.877 -18.547 1.00 87.81 178 LYS A C 1
ATOM 1388 O O . LYS A 1 178 ? 16.052 7.214 -19.153 1.00 87.81 178 LYS A O 1
ATOM 1393 N N . THR A 1 179 ? 18.175 7.835 -18.856 1.00 87.25 179 THR A N 1
ATOM 1394 C CA . THR A 1 179 ? 18.740 6.811 -19.753 1.00 87.25 179 THR A CA 1
ATOM 1395 C C . THR A 1 179 ? 18.928 5.508 -18.985 1.00 87.25 179 THR A C 1
ATOM 1397 O O . THR A 1 179 ? 19.515 5.531 -17.896 1.00 87.25 179 THR A O 1
ATOM 1400 N N . VAL A 1 180 ? 18.503 4.386 -19.551 1.00 83.56 180 VAL A N 1
ATOM 1401 C CA . VAL A 1 180 ? 18.470 3.084 -18.880 1.00 83.56 180 VAL A CA 1
ATOM 1402 C C . VAL A 1 180 ? 19.141 2.002 -19.734 1.00 83.56 180 VAL A C 1
ATOM 1404 O O . VAL A 1 180 ? 19.022 2.019 -20.962 1.00 83.56 180 VAL A O 1
ATOM 1407 N N . PRO A 1 181 ? 19.897 1.076 -19.121 1.00 79.56 181 PRO A N 1
ATOM 1408 C CA . PRO A 1 181 ? 20.268 -0.171 -19.770 1.00 79.56 181 PRO A CA 1
ATOM 1409 C C . PRO A 1 181 ? 19.151 -1.202 -19.617 1.00 79.56 181 PRO A C 1
ATOM 1411 O O . PRO A 1 181 ? 18.376 -1.163 -18.662 1.00 79.56 181 PRO A O 1
ATOM 1414 N N . MET A 1 182 ? 19.101 -2.140 -20.554 1.00 72.06 182 MET A N 1
ATOM 1415 C CA . MET A 1 182 ? 18.120 -3.227 -20.546 1.00 72.06 182 MET A CA 1
ATOM 1416 C C . MET A 1 182 ? 18.409 -4.216 -19.428 1.00 72.06 182 MET A C 1
ATOM 1418 O O . MET A 1 182 ? 17.556 -4.488 -18.590 1.00 72.06 182 MET A O 1
ATOM 1422 N N . LEU A 1 183 ? 19.666 -4.638 -19.345 1.00 71.94 183 LEU A N 1
ATOM 1423 C CA . LEU A 1 183 ? 20.162 -5.454 -18.252 1.00 71.94 183 LEU A CA 1
ATOM 1424 C C . LEU A 1 183 ? 20.344 -4.612 -16.977 1.00 71.94 183 LEU A C 1
ATOM 1426 O O . LEU A 1 183 ? 20.526 -3.386 -17.059 1.00 71.94 183 LEU A O 1
ATOM 1430 N N . PRO A 1 184 ? 20.310 -5.235 -15.788 1.00 65.31 184 PRO A N 1
ATOM 1431 C CA . PRO A 1 184 ? 20.624 -4.563 -14.533 1.00 65.31 184 PRO A CA 1
ATOM 1432 C C . PRO A 1 184 ? 21.979 -3.853 -14.603 1.00 65.31 184 PRO A C 1
ATOM 1434 O O . PRO A 1 184 ? 22.986 -4.423 -15.018 1.00 65.31 184 PRO A O 1
ATOM 1437 N N . THR A 1 185 ? 22.030 -2.589 -14.181 1.00 64.19 185 THR A N 1
ATOM 1438 C CA . THR A 1 185 ? 23.319 -1.917 -13.967 1.00 64.19 185 THR A CA 1
ATOM 1439 C C . THR A 1 185 ? 24.084 -2.610 -12.850 1.00 64.19 185 THR A C 1
ATOM 1441 O O . THR A 1 185 ? 23.482 -3.199 -11.956 1.00 64.19 185 THR A O 1
ATOM 1444 N N . MET A 1 186 ? 25.405 -2.437 -12.813 1.00 60.47 186 MET A N 1
ATOM 1445 C CA . MET A 1 186 ? 26.177 -2.791 -11.619 1.00 60.47 186 MET A CA 1
ATOM 1446 C C . MET A 1 186 ? 25.643 -2.081 -10.372 1.00 60.47 186 MET A C 1
ATOM 1448 O O . MET A 1 186 ? 25.574 -2.691 -9.322 1.00 60.47 186 MET A O 1
ATOM 1452 N N . ASP A 1 187 ? 25.115 -0.862 -10.474 1.00 58.06 187 ASP A N 1
ATOM 1453 C CA . ASP A 1 187 ? 24.482 -0.178 -9.334 1.00 58.06 187 ASP A CA 1
ATOM 1454 C C . ASP A 1 187 ? 23.199 -0.859 -8.839 1.00 58.06 187 ASP A C 1
ATOM 1456 O O . ASP A 1 187 ? 22.845 -0.724 -7.668 1.00 58.06 187 ASP A O 1
ATOM 1460 N N . GLU A 1 188 ? 22.493 -1.564 -9.722 1.00 62.53 188 GLU A N 1
ATOM 1461 C CA . GLU A 1 188 ? 21.274 -2.317 -9.424 1.00 62.53 188 GLU A CA 1
ATOM 1462 C C . GLU A 1 188 ? 21.588 -3.747 -8.980 1.00 62.53 188 GLU A C 1
ATOM 1464 O O . GLU A 1 188 ? 20.991 -4.216 -8.015 1.00 62.53 188 GLU A O 1
ATOM 1469 N N . ALA A 1 189 ? 22.574 -4.396 -9.601 1.00 59.22 189 ALA A N 1
ATOM 1470 C CA . ALA A 1 189 ? 23.087 -5.706 -9.205 1.00 59.22 189 ALA A CA 1
ATOM 1471 C C . ALA A 1 189 ? 23.830 -5.650 -7.858 1.00 59.22 189 ALA A C 1
ATOM 1473 O O . ALA A 1 189 ? 23.741 -6.572 -7.054 1.00 59.22 189 ALA A O 1
ATOM 1474 N N . LEU A 1 190 ? 24.512 -4.532 -7.580 1.00 54.75 190 LEU A N 1
ATOM 1475 C CA . LEU A 1 190 ? 25.198 -4.220 -6.323 1.00 54.75 190 LEU A CA 1
ATOM 1476 C C . LEU A 1 190 ? 24.323 -3.365 -5.390 1.00 54.75 190 LEU A C 1
ATOM 1478 O O . LEU A 1 190 ? 24.764 -3.014 -4.297 1.00 54.75 190 LEU A O 1
ATOM 1482 N N . ARG A 1 191 ? 23.063 -3.066 -5.759 1.00 50.97 191 ARG A N 1
ATOM 1483 C CA . ARG A 1 191 ? 22.049 -2.467 -4.862 1.00 50.97 191 ARG A CA 1
ATOM 1484 C C . ARG A 1 191 ? 21.907 -3.210 -3.524 1.00 50.97 191 ARG A C 1
ATOM 1486 O O . ARG A 1 191 ? 21.616 -2.533 -2.533 1.00 50.97 191 ARG A O 1
ATOM 1493 N N . PRO A 1 192 ? 22.133 -4.539 -3.449 1.00 46.47 192 PRO A N 1
ATOM 1494 C CA . PRO A 1 192 ? 22.199 -5.270 -2.184 1.00 46.47 192 PRO A CA 1
ATOM 1495 C C . PRO A 1 192 ? 23.413 -4.923 -1.293 1.00 46.47 192 PRO A C 1
ATOM 1497 O O . PRO A 1 192 ? 23.359 -5.168 -0.093 1.00 46.47 192 PRO A O 1
ATOM 1500 N N . LEU A 1 193 ? 24.492 -4.332 -1.828 1.00 45.38 193 LEU A N 1
ATOM 1501 C CA . LEU A 1 193 ? 25.739 -4.009 -1.114 1.00 45.38 193 LEU A CA 1
ATOM 1502 C C . LEU A 1 193 ? 25.783 -2.518 -0.704 1.00 45.38 193 LEU A C 1
ATOM 1504 O O . LEU A 1 193 ? 26.324 -1.672 -1.419 1.00 45.38 193 LEU A O 1
ATOM 1508 N N . ARG A 1 194 ? 25.218 -2.144 0.455 1.00 44.03 194 ARG A N 1
ATOM 1509 C CA . ARG A 1 194 ? 25.282 -0.748 0.955 1.00 44.03 194 ARG A CA 1
ATOM 1510 C C . ARG A 1 194 ? 26.596 -0.459 1.710 1.00 44.03 194 ARG A C 1
ATOM 1512 O O . ARG A 1 194 ? 27.024 -1.254 2.536 1.00 44.03 194 ARG A O 1
ATOM 1519 N N . GLY A 1 195 ? 27.225 0.695 1.434 1.00 55.91 195 GLY A N 1
ATOM 1520 C CA . GLY A 1 195 ? 28.465 1.191 2.072 1.00 55.91 195 GLY A CA 1
ATOM 1521 C C . GLY A 1 195 ? 29.659 1.309 1.114 1.00 55.91 195 GLY A C 1
ATOM 1522 O O . GLY A 1 195 ? 30.218 2.386 0.962 1.00 55.91 195 GLY A O 1
ATOM 1523 N N . LEU A 1 196 ? 29.981 0.237 0.384 1.00 47.00 196 LEU A N 1
ATOM 1524 C CA . LEU A 1 196 ? 30.955 0.266 -0.723 1.00 47.00 196 LEU A CA 1
ATOM 1525 C C . LEU A 1 196 ? 30.327 0.721 -2.048 1.00 47.00 196 LEU A C 1
ATOM 1527 O O . LEU A 1 196 ? 31.034 0.860 -3.040 1.00 47.00 196 LEU A O 1
ATOM 1531 N N . ARG A 1 197 ? 29.007 0.965 -2.064 1.00 50.34 197 ARG A N 1
ATOM 1532 C CA . ARG A 1 197 ? 28.235 1.305 -3.263 1.00 50.34 197 ARG A CA 1
ATOM 1533 C C . ARG A 1 197 ? 28.875 2.431 -4.055 1.00 50.34 197 ARG A C 1
ATOM 1535 O O . ARG A 1 197 ? 29.037 2.249 -5.240 1.00 50.34 197 ARG A O 1
ATOM 1542 N N . SER A 1 198 ? 29.233 3.562 -3.454 1.00 50.66 198 SER A N 1
ATOM 1543 C CA . SER A 1 198 ? 29.780 4.702 -4.205 1.00 50.66 198 SER A CA 1
ATOM 1544 C C . SER A 1 198 ? 31.155 4.406 -4.806 1.00 50.66 198 SER A C 1
ATOM 1546 O O . SER A 1 198 ? 31.377 4.743 -5.961 1.00 50.66 198 SER A O 1
ATOM 1548 N N . LEU A 1 199 ? 32.039 3.726 -4.071 1.00 57.03 199 LEU A N 1
ATOM 1549 C CA . LEU A 1 199 ? 33.401 3.403 -4.515 1.00 57.03 199 LEU A CA 1
ATOM 1550 C C . LEU A 1 199 ? 33.434 2.248 -5.530 1.00 57.03 199 LEU A C 1
ATOM 1552 O O . LEU A 1 199 ? 34.071 2.367 -6.571 1.00 57.03 199 LEU A O 1
ATOM 1556 N N . ALA A 1 200 ? 32.697 1.162 -5.279 1.00 50.53 200 ALA A N 1
ATOM 1557 C CA . ALA A 1 200 ? 32.593 0.022 -6.190 1.00 50.53 200 ALA A CA 1
ATOM 1558 C C . ALA A 1 200 ? 31.739 0.346 -7.427 1.00 50.53 200 ALA A C 1
ATOM 1560 O O . ALA A 1 200 ? 32.114 -0.035 -8.530 1.00 50.53 200 ALA A O 1
ATOM 1561 N N . SER A 1 201 ? 30.642 1.105 -7.274 1.00 50.22 201 SER A N 1
ATOM 1562 C CA . SER A 1 201 ? 29.892 1.674 -8.407 1.00 50.22 201 SER A CA 1
ATOM 1563 C C . SER A 1 201 ? 30.792 2.546 -9.257 1.00 50.22 201 SER A C 1
ATOM 1565 O O . SER A 1 201 ? 30.815 2.360 -10.462 1.00 50.22 201 SER A O 1
ATOM 1567 N N . ALA A 1 202 ? 31.539 3.480 -8.655 1.00 57.88 202 ALA A N 1
ATOM 1568 C CA . ALA A 1 202 ? 32.394 4.394 -9.404 1.00 57.88 202 ALA A CA 1
ATOM 1569 C C . ALA A 1 202 ? 33.505 3.649 -10.156 1.00 57.88 202 ALA A C 1
ATOM 1571 O O . ALA A 1 202 ? 33.722 3.933 -11.331 1.00 57.88 202 ALA A O 1
ATOM 1572 N N . ALA A 1 203 ? 34.142 2.661 -9.519 1.00 56.03 203 ALA A N 1
ATOM 1573 C CA . ALA A 1 203 ? 35.198 1.857 -10.131 1.00 56.03 203 ALA A CA 1
ATOM 1574 C C . ALA A 1 203 ? 34.683 0.905 -11.229 1.00 56.03 203 ALA A C 1
ATOM 1576 O O . ALA A 1 203 ? 35.363 0.698 -12.230 1.00 56.03 203 ALA A O 1
ATOM 1577 N N . LEU A 1 204 ? 33.478 0.342 -11.072 1.00 53.78 204 LEU A N 1
ATOM 1578 C CA . LEU A 1 204 ? 32.895 -0.641 -12.000 1.00 53.78 204 LEU A CA 1
ATOM 1579 C C . LEU A 1 204 ? 31.891 -0.027 -12.987 1.00 53.78 204 LEU A C 1
ATOM 1581 O O . LEU A 1 204 ? 31.378 -0.720 -13.865 1.00 53.78 204 LEU A O 1
ATOM 1585 N N . ARG A 1 205 ? 31.613 1.278 -12.891 1.00 54.59 205 ARG A N 1
ATOM 1586 C CA . ARG A 1 205 ? 30.729 2.012 -13.810 1.00 54.59 205 ARG A CA 1
ATOM 1587 C C . ARG A 1 205 ? 31.107 1.828 -15.285 1.00 54.59 205 ARG A C 1
ATOM 1589 O O . ARG A 1 205 ? 30.181 1.653 -16.082 1.00 54.59 205 ARG A O 1
ATOM 1596 N N . PRO A 1 206 ? 32.403 1.812 -15.669 1.00 55.72 206 PRO A N 1
ATOM 1597 C CA . PRO A 1 206 ? 32.814 1.553 -17.051 1.00 55.72 206 PRO A CA 1
ATOM 1598 C C . PRO A 1 206 ? 32.431 0.156 -17.561 1.00 55.72 206 PRO A C 1
ATOM 1600 O O . PRO A 1 206 ? 32.297 -0.031 -18.764 1.00 55.72 206 PRO A O 1
ATOM 1603 N N . MET A 1 207 ? 32.215 -0.807 -16.658 1.00 52.72 207 MET A N 1
ATOM 1604 C CA . MET A 1 207 ? 31.829 -2.189 -16.973 1.00 52.72 207 MET A CA 1
ATOM 1605 C C . MET A 1 207 ? 30.304 -2.389 -17.021 1.00 52.72 207 MET A C 1
ATOM 1607 O O . MET A 1 207 ? 29.830 -3.494 -17.269 1.00 52.72 207 MET A O 1
ATOM 1611 N N . SER A 1 208 ? 29.513 -1.342 -16.759 1.00 58.12 208 SER A N 1
ATOM 1612 C CA . SER A 1 208 ? 28.051 -1.433 -16.801 1.00 58.12 208 SER A CA 1
ATOM 1613 C C . SER A 1 208 ? 27.517 -1.522 -18.234 1.00 58.12 208 SER A C 1
ATOM 1615 O O . SER A 1 208 ? 28.074 -0.940 -19.166 1.00 58.12 208 SER A O 1
ATOM 1617 N N . HIS A 1 209 ? 26.403 -2.241 -18.413 1.00 66.25 209 HIS A N 1
ATOM 1618 C CA . HIS A 1 209 ? 25.772 -2.392 -19.722 1.00 66.25 209 HIS A CA 1
ATOM 1619 C C . HIS A 1 209 ? 25.417 -1.041 -20.353 1.00 66.25 209 HIS A C 1
ATOM 1621 O O . HIS A 1 209 ? 25.009 -0.089 -19.677 1.00 66.25 209 HIS A O 1
ATOM 1627 N N . ARG A 1 210 ? 25.545 -0.973 -21.684 1.00 73.25 210 ARG A N 1
ATOM 1628 C CA . ARG A 1 210 ? 25.241 0.235 -22.453 1.00 73.25 210 ARG A CA 1
ATOM 1629 C C . ARG A 1 210 ? 23.794 0.667 -22.214 1.00 73.25 210 ARG A C 1
ATOM 1631 O O . ARG A 1 210 ? 22.861 -0.130 -22.281 1.00 73.25 210 ARG A O 1
ATOM 1638 N N . ARG A 1 211 ? 23.610 1.965 -21.977 1.00 80.44 211 ARG A N 1
ATOM 1639 C CA . ARG A 1 211 ? 22.290 2.587 -21.828 1.00 80.44 211 ARG A CA 1
ATOM 1640 C C . ARG A 1 211 ? 21.691 2.828 -23.204 1.00 80.44 211 ARG A C 1
ATOM 1642 O O . ARG A 1 211 ? 21.893 3.895 -23.791 1.00 80.44 211 ARG A O 1
ATOM 1649 N N . THR A 1 212 ? 21.032 1.801 -23.721 1.00 83.12 212 THR A N 1
ATOM 1650 C CA . THR A 1 212 ? 20.433 1.777 -25.058 1.00 83.12 212 THR A CA 1
ATOM 1651 C C . THR A 1 212 ? 19.052 2.419 -25.100 1.00 83.12 212 THR A C 1
ATOM 1653 O O . THR A 1 212 ? 18.634 2.820 -26.178 1.00 83.12 212 THR A O 1
ATOM 1656 N N . HIS A 1 213 ? 18.386 2.585 -23.952 1.00 92.31 213 HIS A N 1
ATOM 1657 C CA . HIS A 1 213 ? 17.019 3.099 -23.856 1.00 92.31 213 HIS A CA 1
ATOM 1658 C C . HIS A 1 213 ? 16.935 4.367 -23.006 1.00 92.31 213 HIS A C 1
ATOM 1660 O O . HIS A 1 213 ? 17.859 4.714 -22.257 1.00 92.31 213 HIS A O 1
ATOM 1666 N N . CYS A 1 214 ? 15.820 5.077 -23.115 1.00 94.06 214 CYS A N 1
ATOM 1667 C CA . CYS A 1 214 ? 15.442 6.135 -22.196 1.00 94.06 214 CYS A CA 1
ATOM 1668 C C . CYS A 1 214 ? 13.962 6.041 -21.826 1.00 94.06 214 CYS A C 1
ATOM 1670 O O . CYS A 1 214 ? 13.124 5.586 -22.602 1.00 94.06 214 CYS A O 1
ATOM 1672 N N . VAL A 1 215 ? 13.673 6.493 -20.609 1.00 96.56 215 VAL A N 1
ATOM 1673 C CA . VAL A 1 215 ? 12.324 6.684 -20.094 1.00 96.56 215 VAL A CA 1
ATOM 1674 C C . VAL A 1 215 ? 12.133 8.162 -19.768 1.00 96.56 215 VAL A C 1
ATOM 1676 O O . VAL A 1 215 ? 13.034 8.793 -19.197 1.00 96.56 215 VAL A O 1
ATOM 1679 N N . ALA A 1 216 ? 10.983 8.718 -20.134 1.00 97.19 216 ALA A N 1
ATOM 1680 C CA . ALA A 1 216 ? 10.637 10.099 -19.832 1.00 97.19 216 ALA A CA 1
ATOM 1681 C C . ALA A 1 216 ? 9.156 10.248 -19.477 1.00 97.19 216 ALA A C 1
ATOM 1683 O O . ALA A 1 216 ? 8.315 9.483 -19.943 1.00 97.19 216 ALA A O 1
ATOM 1684 N N . LEU A 1 217 ? 8.867 11.241 -18.640 1.00 98.06 217 LEU A N 1
ATOM 1685 C CA . LEU A 1 217 ? 7.516 11.683 -18.329 1.00 98.06 217 LEU A CA 1
ATOM 1686 C C . LEU A 1 217 ? 7.459 13.190 -18.533 1.00 98.06 217 LEU A C 1
ATOM 1688 O O . LEU A 1 217 ? 8.259 13.925 -17.943 1.00 98.06 217 LEU A O 1
ATOM 1692 N N . PHE A 1 218 ? 6.503 13.615 -19.343 1.00 97.50 218 PHE A N 1
ATOM 1693 C CA . PHE A 1 218 ? 6.195 15.009 -19.604 1.00 97.50 218 PHE A CA 1
ATOM 1694 C C . PHE A 1 218 ? 4.816 15.348 -19.042 1.00 97.50 218 PHE A C 1
ATOM 1696 O O . PHE A 1 218 ? 3.951 14.474 -18.977 1.00 97.50 218 PHE A O 1
ATOM 1703 N N . GLY A 1 219 ? 4.623 16.596 -18.635 1.00 94.06 219 GLY A N 1
ATOM 1704 C CA . GLY A 1 219 ? 3.355 17.102 -18.118 1.00 94.06 219 GLY A CA 1
ATOM 1705 C C . GLY A 1 219 ? 3.072 18.538 -18.564 1.00 94.06 219 GLY A C 1
ATOM 1706 O O . GLY A 1 219 ? 3.829 19.089 -19.374 1.00 94.06 219 GLY A O 1
ATOM 1707 N N . PRO A 1 220 ? 2.008 19.158 -18.032 1.00 89.31 220 PRO A N 1
ATOM 1708 C CA . PRO A 1 220 ? 1.617 20.521 -18.376 1.00 89.31 220 PRO A CA 1
ATOM 1709 C C . PRO A 1 220 ? 2.758 21.512 -18.131 1.00 89.31 220 PRO A C 1
ATOM 1711 O O . PRO A 1 220 ? 3.367 21.513 -17.061 1.00 89.31 220 PRO A O 1
ATOM 1714 N N . ARG A 1 221 ? 3.046 22.396 -19.099 1.00 75.88 221 ARG A N 1
ATOM 1715 C CA . ARG A 1 221 ? 3.963 23.522 -18.864 1.00 75.88 221 ARG A CA 1
ATOM 1716 C C . ARG A 1 221 ? 3.351 24.435 -17.807 1.00 75.88 221 ARG A C 1
ATOM 1718 O O . ARG A 1 221 ? 2.308 25.038 -18.059 1.00 75.88 221 ARG A O 1
ATOM 1725 N N . ARG A 1 222 ? 4.027 24.618 -16.664 1.00 58.47 222 ARG A N 1
ATOM 1726 C CA . ARG A 1 222 ? 3.715 25.724 -15.745 1.00 58.47 222 ARG A CA 1
ATOM 1727 C C . ARG A 1 222 ? 3.633 27.026 -16.542 1.00 58.47 222 ARG A C 1
ATOM 1729 O O . ARG A 1 222 ? 4.656 27.553 -16.982 1.00 58.47 222 ARG A O 1
ATOM 1736 N N . ARG A 1 223 ? 2.426 27.579 -16.702 1.00 43.78 223 ARG A N 1
ATOM 1737 C CA . ARG A 1 223 ? 2.292 29.005 -17.008 1.00 43.78 223 ARG A CA 1
ATOM 1738 C C . ARG A 1 223 ? 3.042 29.735 -15.900 1.00 43.78 223 ARG A C 1
ATOM 1740 O O . ARG A 1 223 ? 2.784 29.476 -14.722 1.00 43.78 223 ARG A O 1
ATOM 1747 N N . ALA A 1 224 ? 3.990 30.598 -16.270 1.00 33.78 224 ALA A N 1
ATOM 1748 C CA . ALA A 1 224 ? 4.523 31.581 -15.339 1.00 33.78 224 ALA A CA 1
ATOM 1749 C C . ALA A 1 224 ? 3.318 32.196 -14.625 1.00 33.78 224 ALA A C 1
ATOM 1751 O O . ALA A 1 224 ? 2.367 32.609 -15.292 1.00 33.78 224 ALA A O 1
ATOM 1752 N N . GLN A 1 225 ? 3.307 32.140 -13.293 1.00 32.19 225 GLN A N 1
ATOM 1753 C CA . GLN A 1 225 ? 2.263 32.766 -12.497 1.00 32.19 225 GLN A CA 1
ATOM 1754 C C . GLN A 1 225 ? 2.237 34.251 -12.864 1.00 32.19 225 GLN A C 1
ATOM 1756 O O . GLN A 1 225 ? 3.030 35.042 -12.363 1.00 32.19 225 GLN A O 1
ATOM 1761 N N . VAL A 1 226 ? 1.335 34.627 -13.767 1.00 30.09 226 VAL A N 1
ATOM 1762 C CA . VAL A 1 226 ? 0.843 35.991 -13.848 1.00 30.09 226 VAL A CA 1
ATOM 1763 C C . VAL A 1 226 ? 0.124 36.192 -12.525 1.00 30.09 226 VAL A C 1
ATOM 1765 O O . VAL A 1 226 ? -0.829 35.471 -12.221 1.00 30.09 226 VAL A O 1
ATOM 1768 N N . ALA A 1 227 ? 0.648 37.093 -11.697 1.00 31.98 227 ALA A N 1
ATOM 1769 C CA . ALA A 1 227 ? -0.021 37.522 -10.483 1.00 31.98 227 ALA A CA 1
ATOM 1770 C C . ALA A 1 227 ? -1.457 37.921 -10.851 1.00 31.98 227 ALA A C 1
ATOM 1772 O O . ALA A 1 227 ? -1.669 38.850 -11.629 1.00 31.98 227 ALA A O 1
ATOM 1773 N N . MET A 1 228 ? -2.438 37.175 -10.344 1.00 25.33 228 MET A N 1
ATOM 1774 C CA . MET A 1 228 ? -3.839 37.523 -10.537 1.00 25.33 228 MET A CA 1
ATOM 1775 C C . MET A 1 228 ? -4.123 38.809 -9.753 1.00 25.33 228 MET A C 1
ATOM 1777 O O . MET A 1 228 ? -3.760 38.882 -8.574 1.00 25.33 228 MET A O 1
ATOM 1781 N N . PRO A 1 229 ? -4.754 39.823 -10.369 1.00 27.41 229 PRO A N 1
ATOM 1782 C CA . PRO A 1 229 ? -5.146 41.024 -9.656 1.00 27.41 229 PRO A CA 1
ATOM 1783 C C . PRO A 1 229 ? -6.169 40.662 -8.577 1.00 27.41 229 PRO A C 1
ATOM 1785 O O . PRO A 1 229 ? -7.081 39.857 -8.784 1.00 27.41 229 PRO A O 1
ATOM 1788 N N . ALA A 1 230 ? -5.977 41.246 -7.398 1.00 32.41 230 ALA A N 1
ATOM 1789 C CA . ALA A 1 230 ? -6.854 41.093 -6.252 1.00 32.41 230 ALA A CA 1
ATOM 1790 C C . ALA A 1 230 ? -8.242 41.665 -6.576 1.00 32.41 230 ALA A C 1
ATOM 1792 O O . ALA A 1 230 ? -8.449 42.872 -6.517 1.00 32.41 230 ALA A O 1
ATOM 1793 N N . GLY A 1 231 ? -9.190 40.797 -6.923 1.00 34.69 231 GLY A N 1
ATOM 1794 C CA . GLY A 1 231 ? -10.591 41.185 -7.053 1.00 34.69 231 GLY A CA 1
ATOM 1795 C C . GLY A 1 231 ? -11.335 40.397 -8.115 1.00 34.69 231 GLY A C 1
ATOM 1796 O O . GLY A 1 231 ? -11.502 40.904 -9.211 1.00 34.69 231 GLY A O 1
ATOM 1797 N N . LEU A 1 232 ? -11.769 39.174 -7.786 1.00 28.36 232 LEU A N 1
ATOM 1798 C CA . LEU A 1 232 ? -12.981 38.517 -8.315 1.00 28.36 232 LEU A CA 1
ATOM 1799 C C . LEU A 1 232 ? -13.084 37.089 -7.753 1.00 28.36 232 LEU A C 1
ATOM 1801 O O . LEU A 1 232 ? -12.921 36.094 -8.447 1.00 28.36 232 LEU A O 1
ATOM 1805 N N . LEU A 1 233 ? -13.357 37.000 -6.451 1.00 27.27 233 LEU A N 1
ATOM 1806 C CA . LEU A 1 233 ? -13.962 35.826 -5.817 1.00 27.27 233 LEU A CA 1
ATOM 1807 C C . LEU A 1 233 ? -15.054 36.333 -4.868 1.00 27.27 233 LEU A C 1
ATOM 1809 O O . LEU A 1 233 ? -14.880 36.395 -3.656 1.00 27.27 233 LEU A O 1
ATOM 1813 N N . GLN A 1 234 ? -16.178 36.750 -5.446 1.00 35.25 234 GLN A N 1
ATOM 1814 C CA . GLN A 1 234 ? -17.451 36.853 -4.737 1.00 35.25 234 GLN A CA 1
ATOM 1815 C C . GLN A 1 234 ? -18.465 35.961 -5.448 1.00 35.25 234 GLN A C 1
ATOM 1817 O O . GLN A 1 234 ? -19.274 36.428 -6.239 1.00 35.25 234 GLN A O 1
ATOM 1822 N N . GLN A 1 235 ? -18.417 34.667 -5.143 1.00 28.50 235 GLN A N 1
ATOM 1823 C CA . GLN A 1 235 ? -19.628 33.869 -4.984 1.00 28.50 235 GLN A CA 1
ATOM 1824 C C . GLN A 1 235 ? -19.435 33.024 -3.727 1.00 28.50 235 GLN A C 1
ATOM 1826 O O . GLN A 1 235 ? -18.459 32.287 -3.596 1.00 28.50 235 GLN A O 1
ATOM 1831 N N . ALA A 1 236 ? -20.304 33.267 -2.749 1.00 25.44 236 ALA A N 1
ATOM 1832 C CA . ALA A 1 236 ? -20.180 32.747 -1.401 1.00 25.44 236 ALA A CA 1
ATOM 1833 C C . ALA A 1 236 ? -20.325 31.213 -1.382 1.00 25.44 236 ALA A C 1
ATOM 1835 O O . ALA A 1 236 ? -21.255 30.687 -1.998 1.00 25.44 236 ALA A O 1
ATOM 1836 N N . PRO A 1 237 ? -19.459 30.487 -0.652 1.00 27.16 237 PRO A N 1
ATOM 1837 C CA . PRO A 1 237 ? -19.747 29.109 -0.286 1.00 27.16 237 PRO A CA 1
ATOM 1838 C C . PRO A 1 237 ? -20.995 29.072 0.618 1.00 27.16 237 PRO A C 1
ATOM 1840 O O . PRO A 1 237 ? -21.258 30.047 1.333 1.00 27.16 237 PRO A O 1
ATOM 1843 N N . PRO A 1 238 ? -21.773 27.972 0.612 1.00 26.34 238 PRO A N 1
ATOM 1844 C CA . PRO A 1 238 ? -22.898 27.816 1.530 1.00 26.34 238 PRO A CA 1
ATOM 1845 C C . PRO A 1 238 ? -22.419 28.004 2.980 1.00 26.34 238 PRO A C 1
ATOM 1847 O O . PRO A 1 238 ? -21.275 27.655 3.291 1.00 26.34 238 PRO A O 1
ATOM 1850 N N . PRO A 1 239 ? -23.250 28.583 3.866 1.00 24.31 239 PRO A N 1
ATOM 1851 C CA . PRO A 1 239 ? -22.797 29.073 5.158 1.00 24.31 239 PRO A CA 1
ATOM 1852 C C . PRO A 1 239 ? -22.196 27.939 5.986 1.00 24.31 239 PRO A C 1
ATOM 1854 O O . PRO A 1 239 ? -22.875 26.986 6.371 1.00 24.31 239 PRO A O 1
ATOM 1857 N N . ALA A 1 240 ? -20.900 28.070 6.267 1.00 29.03 240 ALA A N 1
ATOM 1858 C CA . ALA A 1 240 ? -20.228 27.288 7.282 1.00 29.03 240 ALA A CA 1
ATOM 1859 C C . ALA A 1 240 ? -20.902 27.580 8.626 1.00 29.03 240 ALA A C 1
ATOM 1861 O O . ALA A 1 240 ? -21.007 28.734 9.049 1.00 29.03 240 ALA A O 1
ATOM 1862 N N . VAL A 1 241 ? -21.363 26.529 9.300 1.00 28.48 241 VAL A N 1
ATOM 1863 C CA . VAL A 1 241 ? -21.750 26.611 10.707 1.00 28.48 241 VAL A CA 1
ATOM 1864 C C . VAL A 1 241 ? -20.528 27.120 11.469 1.00 28.48 241 VAL A C 1
ATOM 1866 O O . VAL A 1 241 ? -19.484 26.471 11.474 1.00 28.48 241 VAL A O 1
ATOM 1869 N N . ALA A 1 242 ? -20.639 28.314 12.051 1.00 27.52 242 ALA A N 1
ATOM 1870 C CA . ALA A 1 242 ? -19.545 28.965 12.751 1.00 27.52 242 ALA A CA 1
ATOM 1871 C C . ALA A 1 242 ? -19.094 28.116 13.950 1.00 27.52 242 ALA A C 1
ATOM 1873 O O . ALA A 1 242 ? -19.772 28.028 14.976 1.00 27.52 242 ALA A O 1
ATOM 1874 N N . HIS A 1 243 ? -17.920 27.506 13.828 1.00 30.92 243 HIS A N 1
ATOM 1875 C CA . HIS A 1 243 ? -17.120 27.041 14.952 1.00 30.92 243 HIS A CA 1
ATOM 1876 C C . HIS A 1 243 ? -15.785 27.787 14.895 1.00 30.92 243 HIS A C 1
ATOM 1878 O O . HIS A 1 243 ? -15.238 27.994 13.814 1.00 30.92 243 HIS A O 1
ATOM 1884 N N . GLY A 1 244 ? -15.344 28.292 16.052 1.00 31.00 244 GLY A N 1
ATOM 1885 C CA . GLY A 1 244 ? -14.210 29.207 16.192 1.00 31.00 244 GLY A CA 1
ATOM 1886 C C . GLY A 1 244 ? -12.938 28.728 15.491 1.00 31.00 244 GLY A C 1
ATOM 1887 O O . GLY A 1 244 ? -12.736 27.540 15.269 1.00 31.00 244 GLY A O 1
ATOM 1888 N N . THR A 1 245 ? -12.082 29.679 15.132 1.00 35.78 245 THR A N 1
ATOM 1889 C CA . THR A 1 245 ? -10.853 29.475 14.358 1.00 35.78 245 THR A CA 1
ATOM 1890 C C . THR A 1 245 ? -9.997 28.305 14.872 1.00 35.78 245 THR A C 1
ATOM 1892 O O . THR A 1 245 ? -9.474 28.353 15.984 1.00 35.78 245 THR A O 1
ATOM 1895 N N . ASP A 1 246 ? -9.783 27.297 14.014 1.00 44.56 246 ASP A N 1
ATOM 1896 C CA . ASP A 1 246 ? -9.031 26.044 14.252 1.00 44.56 246 ASP A CA 1
ATOM 1897 C C . ASP A 1 246 ? -7.614 26.203 14.848 1.00 44.56 246 ASP A C 1
ATOM 1899 O O . ASP A 1 246 ? -7.041 25.241 15.360 1.00 44.56 246 ASP A O 1
ATOM 1903 N N . LYS A 1 247 ? -7.024 27.405 14.802 1.00 39.16 247 LYS A N 1
ATOM 1904 C CA . LYS A 1 247 ? -5.647 27.665 15.256 1.00 39.16 247 LYS A CA 1
ATOM 1905 C C . LYS A 1 247 ? -5.459 27.693 16.777 1.00 39.16 247 LYS A C 1
ATOM 1907 O O . LYS A 1 247 ? -4.349 27.411 17.220 1.00 39.16 247 LYS A O 1
ATOM 1912 N N . ASP A 1 248 ? -6.500 27.971 17.560 1.00 45.62 248 ASP A N 1
ATOM 1913 C CA . ASP A 1 248 ? -6.403 27.971 19.032 1.00 45.62 248 ASP A CA 1
ATOM 1914 C C . ASP A 1 248 ? -6.893 26.656 19.664 1.00 45.62 248 ASP A C 1
ATOM 1916 O O . ASP A 1 248 ? -6.494 26.310 20.771 1.00 45.62 248 ASP A O 1
ATOM 1920 N N . LEU A 1 249 ? -7.666 25.839 18.938 1.00 49.00 249 LEU A N 1
ATOM 1921 C CA . LEU A 1 249 ? -8.273 24.608 19.469 1.00 49.00 249 LEU A CA 1
ATOM 1922 C C . LEU A 1 249 ? -7.283 23.457 19.728 1.00 49.00 249 LEU A C 1
ATOM 1924 O O . LEU A 1 249 ? -7.627 22.526 20.462 1.00 49.00 249 LEU A O 1
ATOM 1928 N N . LEU A 1 250 ? -6.088 23.507 19.131 1.00 51.28 250 LEU A N 1
ATOM 1929 C CA . LEU A 1 250 ? -5.039 22.484 19.248 1.00 51.28 250 LEU A CA 1
ATOM 1930 C C . LEU A 1 250 ? -4.000 22.789 20.342 1.00 51.28 250 LEU A C 1
ATOM 1932 O O . LEU A 1 250 ? -3.252 21.891 20.716 1.00 51.28 250 LEU A O 1
ATOM 1936 N N . ARG A 1 251 ? -3.952 24.027 20.860 1.00 49.69 251 ARG A N 1
ATOM 1937 C CA . ARG A 1 251 ? -2.933 24.479 21.827 1.00 49.69 251 ARG A CA 1
ATOM 1938 C C . ARG A 1 251 ? -3.121 23.925 23.245 1.00 49.69 251 ARG A C 1
ATOM 1940 O O . ARG A 1 251 ? -2.140 23.819 23.970 1.00 49.69 251 ARG A O 1
ATOM 1947 N N . ASP A 1 252 ? -4.334 23.490 23.589 1.00 55.25 252 ASP A N 1
ATOM 1948 C CA . ASP A 1 252 ? -4.711 23.090 24.955 1.00 55.25 252 ASP A CA 1
ATOM 1949 C C . ASP A 1 252 ? -5.059 21.597 25.091 1.00 55.25 252 ASP A C 1
ATOM 1951 O O . ASP A 1 252 ? -5.894 21.222 25.914 1.00 55.25 252 ASP A O 1
ATOM 1955 N N . LEU A 1 253 ? -4.485 20.713 24.269 1.00 64.06 253 LEU A N 1
ATOM 1956 C CA . LEU A 1 253 ? -4.618 19.266 24.478 1.00 64.06 253 LEU A CA 1
ATOM 1957 C C . LEU A 1 253 ? -3.543 18.810 25.481 1.00 64.06 253 LEU A C 1
ATOM 1959 O O . LEU A 1 253 ? -2.388 18.663 25.077 1.00 64.06 253 LEU A O 1
ATOM 1963 N N . PRO A 1 254 ? -3.866 18.595 26.775 1.00 71.69 254 PRO A N 1
ATOM 1964 C CA . PRO A 1 254 ? -2.861 18.216 27.757 1.00 71.69 254 PRO A CA 1
ATOM 1965 C C . PRO A 1 254 ? -2.294 16.845 27.393 1.00 71.69 254 PRO A C 1
ATOM 1967 O O . PRO A 1 254 ? -2.993 15.831 27.447 1.00 71.69 254 PRO A O 1
ATOM 1970 N N . LEU A 1 255 ? -1.019 16.820 27.005 1.00 77.06 255 LEU A N 1
ATOM 1971 C CA . LEU A 1 255 ? -0.308 15.575 26.756 1.00 77.06 255 LEU A CA 1
ATOM 1972 C C . LEU A 1 255 ? -0.198 14.801 28.066 1.00 77.06 255 LEU A C 1
ATOM 1974 O O . LEU A 1 255 ? 0.347 15.298 29.053 1.00 77.06 255 LEU A O 1
ATOM 1978 N N . GLN A 1 256 ? -0.677 13.564 28.053 1.00 82.06 256 GLN A N 1
ATOM 1979 C CA . GLN A 1 256 ? -0.550 12.653 29.174 1.00 82.06 256 GLN A CA 1
ATOM 1980 C C . GLN A 1 256 ? 0.406 11.523 28.785 1.00 82.06 256 GLN A C 1
ATOM 1982 O O . GLN A 1 256 ? 0.113 10.757 27.863 1.00 82.06 256 GLN A O 1
ATOM 1987 N N . PRO A 1 257 ? 1.558 11.384 29.465 1.00 79.31 257 PRO A N 1
ATOM 1988 C CA . PRO A 1 257 ? 2.447 10.251 29.245 1.00 79.31 257 PRO A CA 1
ATOM 1989 C C . PRO A 1 257 ? 1.694 8.925 29.408 1.00 79.31 257 PRO A C 1
ATOM 1991 O O . PRO A 1 257 ? 0.923 8.769 30.355 1.00 79.31 257 PRO A O 1
ATOM 1994 N N . ALA A 1 258 ? 1.955 7.953 28.526 1.00 77.75 258 ALA A N 1
ATOM 1995 C CA . ALA A 1 258 ? 1.258 6.661 28.509 1.00 77.75 258 ALA A CA 1
ATOM 1996 C C . ALA A 1 258 ? 1.221 5.988 29.897 1.00 77.75 258 ALA A C 1
ATOM 1998 O O . ALA A 1 258 ? 0.175 5.540 30.359 1.00 77.75 258 ALA A O 1
ATOM 1999 N N . VAL A 1 259 ? 2.347 6.007 30.615 1.00 78.69 259 VAL A N 1
ATOM 2000 C CA . VAL A 1 259 ? 2.459 5.433 31.965 1.00 78.69 259 VAL A CA 1
ATOM 2001 C C . VAL A 1 259 ? 1.539 6.140 32.967 1.00 78.69 259 VAL A C 1
ATOM 2003 O O . VAL A 1 259 ? 0.844 5.476 33.730 1.00 78.69 259 VAL A O 1
ATOM 2006 N N . ALA A 1 260 ? 1.468 7.475 32.927 1.00 78.50 260 ALA A N 1
ATOM 2007 C CA . ALA A 1 260 ? 0.585 8.261 33.794 1.00 78.50 260 ALA A CA 1
ATOM 2008 C C . ALA A 1 260 ? -0.905 8.045 33.473 1.00 78.50 260 ALA A C 1
ATOM 2010 O O . ALA A 1 260 ? -1.763 8.276 34.320 1.00 78.50 260 ALA A O 1
ATOM 2011 N N . ALA A 1 261 ? -1.217 7.596 32.257 1.00 76.62 261 ALA A N 1
ATOM 2012 C CA . ALA A 1 261 ? -2.557 7.207 31.826 1.00 76.62 261 ALA A CA 1
ATOM 2013 C C . ALA A 1 261 ? -2.932 5.756 32.206 1.00 76.62 261 ALA A C 1
ATOM 2015 O O . ALA A 1 261 ? -4.056 5.326 31.955 1.00 76.62 261 ALA A O 1
ATOM 2016 N N . GLY A 1 262 ? -2.015 4.991 32.814 1.00 82.69 262 GLY A N 1
ATOM 2017 C CA . GLY A 1 262 ? -2.206 3.568 33.119 1.00 82.69 262 GLY A CA 1
ATOM 2018 C C . GLY A 1 262 ? -1.878 2.624 31.954 1.00 82.69 262 GLY A C 1
ATOM 2019 O O . GLY A 1 262 ? -2.032 1.412 32.089 1.00 82.69 262 GLY A O 1
ATOM 2020 N N . LEU A 1 263 ? -1.373 3.145 30.832 1.00 85.62 263 LEU A N 1
ATOM 2021 C CA . LEU A 1 263 ? -0.916 2.373 29.673 1.00 85.62 263 LEU A CA 1
ATOM 2022 C C . LEU A 1 263 ? 0.544 1.948 29.875 1.00 85.62 263 LEU A C 1
ATOM 2024 O O . LEU A 1 263 ? 1.442 2.382 29.154 1.00 85.62 263 LEU A O 1
ATOM 2028 N N . ALA A 1 264 ? 0.794 1.094 30.871 1.00 79.19 264 ALA A N 1
ATOM 2029 C CA . ALA A 1 264 ? 2.152 0.685 31.257 1.00 79.19 264 ALA A CA 1
ATOM 2030 C C . ALA A 1 264 ? 2.965 0.039 30.112 1.00 79.19 264 ALA A C 1
ATOM 2032 O O . ALA A 1 264 ? 4.190 0.083 30.131 1.00 79.19 264 ALA A O 1
ATOM 2033 N N . LEU A 1 265 ? 2.282 -0.532 29.113 1.00 84.81 265 LEU A N 1
ATOM 2034 C CA . LEU A 1 265 ? 2.870 -1.202 27.947 1.00 84.81 265 LEU A CA 1
ATOM 2035 C C . LEU A 1 265 ? 2.815 -0.352 26.659 1.00 84.81 265 LEU A C 1
ATOM 2037 O O . LEU A 1 265 ? 3.122 -0.853 25.582 1.00 84.81 265 LEU A O 1
ATOM 2041 N N . GLY A 1 266 ? 2.412 0.919 26.748 1.00 87.25 266 GLY A N 1
ATOM 2042 C CA . GLY A 1 266 ? 2.100 1.748 25.578 1.00 87.25 266 GLY A CA 1
ATOM 2043 C C . GLY A 1 266 ? 0.695 1.485 25.020 1.00 87.25 266 GLY A C 1
ATOM 2044 O O . GLY A 1 266 ? 0.029 0.519 25.389 1.00 87.25 266 GLY A O 1
ATOM 2045 N N . ALA A 1 267 ? 0.216 2.369 24.142 1.00 88.19 267 ALA A N 1
ATOM 2046 C CA . ALA A 1 267 ? -1.129 2.281 23.561 1.00 88.19 267 ALA A CA 1
ATOM 2047 C C . ALA A 1 267 ? -1.232 1.214 22.456 1.00 88.19 267 ALA A C 1
ATOM 2049 O O . ALA A 1 267 ? -2.324 0.764 22.119 1.00 88.19 267 ALA A O 1
ATOM 2050 N N . TRP A 1 268 ? -0.094 0.800 21.897 1.00 92.38 268 TRP A N 1
ATOM 2051 C CA . TRP A 1 268 ? -0.002 -0.063 20.716 1.00 92.38 268 TRP A CA 1
ATOM 2052 C C . TRP A 1 268 ? 0.554 -1.454 21.030 1.00 92.38 268 TRP A C 1
ATOM 2054 O O . TRP A 1 268 ? 1.069 -2.139 20.145 1.00 92.38 268 TRP A O 1
ATOM 2064 N N . GLU A 1 269 ? 0.446 -1.888 22.285 1.00 93.50 269 GLU A N 1
ATOM 2065 C CA . GLU A 1 269 ? 1.020 -3.145 22.785 1.00 93.50 269 GLU A CA 1
ATOM 2066 C C . GLU A 1 269 ? 0.536 -4.390 22.022 1.00 93.50 269 GLU A C 1
ATOM 2068 O O . GLU A 1 269 ? 1.248 -5.386 21.927 1.00 93.50 269 GLU A O 1
ATOM 2073 N N . VAL A 1 270 ? -0.627 -4.298 21.370 1.00 94.94 270 VAL A N 1
ATOM 2074 C CA . VAL A 1 270 ? -1.159 -5.308 20.445 1.00 94.94 270 VAL A CA 1
ATOM 2075 C C . VAL A 1 270 ? -0.162 -5.689 19.337 1.00 94.94 270 VAL A C 1
ATOM 2077 O O . VAL A 1 270 ? -0.125 -6.839 18.904 1.00 94.94 270 VAL A O 1
ATOM 2080 N N . PHE A 1 271 ? 0.718 -4.771 18.922 1.00 94.81 271 PHE A N 1
ATOM 2081 C CA . PHE A 1 271 ? 1.793 -5.037 17.960 1.00 94.81 271 PHE A CA 1
ATOM 2082 C C . PHE A 1 271 ? 3.081 -5.574 18.601 1.00 94.81 271 PHE A C 1
ATOM 2084 O O . PHE A 1 271 ? 4.113 -5.637 17.942 1.00 94.81 271 PHE A O 1
ATOM 2091 N N . GLN A 1 272 ? 3.037 -5.975 19.867 1.00 95.50 272 GLN A N 1
ATOM 2092 C CA . GLN A 1 272 ? 4.027 -6.824 20.534 1.00 95.50 272 GLN A CA 1
ATOM 2093 C C . GLN A 1 272 ? 3.405 -8.165 20.969 1.00 95.50 272 GLN A C 1
ATOM 2095 O O . GLN A 1 272 ? 4.036 -8.958 21.665 1.00 95.50 272 GLN A O 1
ATOM 2100 N N . HIS A 1 273 ? 2.192 -8.475 20.494 1.00 95.62 273 HIS A N 1
ATOM 2101 C CA . HIS A 1 273 ? 1.587 -9.796 20.615 1.00 95.62 273 HIS A CA 1
ATOM 2102 C C . HIS A 1 273 ? 2.054 -10.703 19.464 1.00 95.62 273 HIS A C 1
ATOM 2104 O O . HIS A 1 273 ? 1.701 -10.501 18.298 1.00 95.62 273 HIS A O 1
ATOM 2110 N N . ARG A 1 274 ? 2.863 -11.721 19.786 1.00 95.88 274 ARG A N 1
ATOM 2111 C CA . ARG A 1 274 ? 3.523 -12.592 18.795 1.00 95.88 274 ARG A CA 1
ATOM 2112 C C . ARG A 1 274 ? 2.563 -13.252 17.790 1.00 95.88 274 ARG A C 1
ATOM 2114 O O . ARG A 1 274 ? 2.825 -13.089 16.600 1.00 95.88 274 ARG A O 1
ATOM 2121 N N . PRO A 1 275 ? 1.473 -13.935 18.196 1.00 97.06 275 PRO A N 1
ATOM 2122 C CA . PRO A 1 275 ? 0.551 -14.568 17.247 1.00 97.06 275 PRO A CA 1
ATOM 2123 C C . PRO A 1 275 ? 0.007 -13.597 16.190 1.00 97.06 275 PRO A C 1
ATOM 2125 O O . PRO A 1 275 ? 0.005 -13.899 14.999 1.00 97.06 275 PRO A O 1
ATOM 2128 N N . LEU A 1 276 ? -0.353 -12.382 16.613 1.00 96.44 276 LEU A N 1
ATOM 2129 C CA . LEU A 1 276 ? -0.853 -11.338 15.721 1.00 96.44 276 LEU A CA 1
ATOM 2130 C C . LEU A 1 276 ? 0.232 -10.856 14.755 1.00 96.44 276 LEU A C 1
ATOM 2132 O O . LEU A 1 276 ? 0.001 -10.780 13.545 1.00 96.44 276 LEU A O 1
ATOM 2136 N N . LEU A 1 277 ? 1.432 -10.567 15.267 1.00 95.12 277 LEU A N 1
ATOM 2137 C CA . LEU A 1 277 ? 2.552 -10.153 14.424 1.00 95.12 277 LEU A CA 1
ATOM 2138 C C . LEU A 1 277 ? 2.966 -11.237 13.427 1.00 95.12 277 LEU A C 1
ATOM 2140 O O . LEU A 1 277 ? 3.425 -10.900 12.341 1.00 95.12 277 LEU A O 1
ATOM 2144 N N . GLU A 1 278 ? 2.828 -12.519 13.760 1.00 95.88 278 GLU A N 1
ATOM 2145 C CA . GLU A 1 278 ? 3.144 -13.616 12.842 1.00 95.88 278 GLU A CA 1
ATOM 2146 C C . GLU A 1 278 ? 2.165 -13.678 11.666 1.00 95.88 278 GLU A C 1
ATOM 2148 O O . GLU A 1 278 ? 2.599 -13.906 10.535 1.00 95.88 278 GLU A O 1
ATOM 2153 N N . VAL A 1 279 ? 0.877 -13.395 11.894 1.00 93.69 279 VAL A N 1
ATOM 2154 C CA . VAL A 1 279 ? -0.115 -13.230 10.816 1.00 93.69 279 VAL A CA 1
ATOM 2155 C C . VAL A 1 279 ? 0.254 -12.039 9.929 1.00 93.69 279 VAL A C 1
ATOM 2157 O O . VAL A 1 279 ? 0.348 -12.188 8.708 1.00 93.69 279 VAL A O 1
ATOM 2160 N N . TYR A 1 280 ? 0.546 -10.884 10.537 1.00 90.06 280 TYR A N 1
ATOM 2161 C CA . TYR A 1 280 ? 0.973 -9.681 9.814 1.00 90.06 280 TYR A CA 1
ATOM 2162 C C . TYR A 1 280 ? 2.252 -9.922 8.997 1.00 90.06 280 TYR A C 1
ATOM 2164 O O . TYR A 1 280 ? 2.319 -9.607 7.810 1.00 90.06 280 TYR A O 1
ATOM 2172 N N . ALA A 1 281 ? 3.273 -10.518 9.612 1.00 89.00 281 ALA A N 1
ATOM 2173 C CA . ALA A 1 281 ? 4.553 -10.775 8.975 1.00 89.00 281 ALA A CA 1
ATOM 2174 C C . ALA A 1 281 ? 4.403 -11.763 7.814 1.00 89.00 281 ALA A C 1
ATOM 2176 O O . ALA A 1 281 ? 4.910 -11.492 6.727 1.00 89.00 281 ALA A O 1
ATOM 2177 N N . ARG A 1 282 ? 3.660 -12.862 8.004 1.00 87.44 282 ARG A N 1
ATOM 2178 C CA . ARG A 1 282 ? 3.418 -13.861 6.955 1.00 87.44 282 ARG A CA 1
ATOM 2179 C C . ARG A 1 282 ? 2.728 -13.249 5.739 1.00 87.44 282 ARG A C 1
ATOM 2181 O O . ARG A 1 282 ? 3.144 -13.547 4.624 1.00 87.44 282 ARG A O 1
ATOM 2188 N N . HIS A 1 283 ? 1.747 -12.366 5.948 1.00 84.44 283 HIS A N 1
ATOM 2189 C CA . HIS A 1 283 ? 1.044 -11.682 4.858 1.00 84.44 283 HIS A CA 1
ATOM 2190 C C . HIS A 1 283 ? 2.004 -10.915 3.931 1.00 84.44 283 HIS A C 1
ATOM 2192 O O . HIS A 1 283 ? 1.848 -10.942 2.715 1.00 84.44 283 HIS A O 1
ATOM 2198 N N . TYR A 1 284 ? 3.045 -10.292 4.491 1.00 78.62 284 TYR A N 1
ATOM 2199 C CA . TYR A 1 284 ? 4.051 -9.542 3.728 1.00 78.62 284 TYR A CA 1
ATOM 2200 C C . TYR A 1 284 ? 5.322 -10.342 3.386 1.00 78.62 284 TYR A C 1
ATOM 2202 O O . TYR A 1 284 ? 6.295 -9.769 2.889 1.00 78.62 284 TYR A O 1
ATOM 2210 N N . GLY A 1 285 ? 5.363 -11.651 3.662 1.00 81.06 285 GLY A N 1
ATOM 2211 C CA . GLY A 1 285 ? 6.570 -12.469 3.476 1.00 81.06 285 GLY A CA 1
ATOM 2212 C C . GLY A 1 285 ? 7.734 -12.059 4.392 1.00 81.06 285 GLY A C 1
ATOM 2213 O O . GLY A 1 285 ? 8.906 -12.185 4.032 1.00 81.06 285 GLY A O 1
ATOM 2214 N N . HIS A 1 286 ? 7.422 -11.508 5.561 1.00 87.62 286 HIS A N 1
ATOM 2215 C CA . HIS A 1 286 ? 8.363 -11.127 6.610 1.00 87.62 286 HIS A CA 1
ATOM 2216 C C . HIS A 1 286 ? 8.428 -12.205 7.704 1.00 87.62 286 HIS A C 1
ATOM 2218 O O . HIS A 1 286 ? 7.646 -13.154 7.733 1.00 87.62 286 HIS A O 1
ATOM 2224 N N . ARG A 1 287 ? 9.369 -12.051 8.639 1.00 91.25 287 ARG A N 1
ATOM 2225 C CA . ARG A 1 287 ? 9.506 -12.901 9.830 1.00 91.25 287 ARG A CA 1
ATOM 2226 C C . ARG A 1 287 ? 9.399 -12.061 11.093 1.00 91.25 287 ARG A C 1
ATOM 2228 O O . ARG A 1 287 ? 9.766 -10.893 11.076 1.00 91.25 287 ARG A O 1
ATOM 2235 N N . VAL A 1 288 ? 8.966 -12.668 12.190 1.00 94.75 288 VAL A N 1
ATOM 2236 C CA . VAL A 1 288 ? 9.048 -12.059 13.522 1.00 94.75 288 VAL A CA 1
ATOM 2237 C C . VAL A 1 288 ? 10.279 -12.616 14.226 1.00 94.75 288 VAL A C 1
ATOM 2239 O O . VAL A 1 288 ? 10.444 -13.834 14.308 1.00 94.75 288 VAL A O 1
ATOM 2242 N N . ILE A 1 289 ? 11.148 -11.742 14.723 1.00 93.44 289 ILE A N 1
ATOM 2243 C CA . ILE A 1 289 ? 12.263 -12.117 15.602 1.00 93.44 289 ILE A CA 1
ATOM 2244 C C . ILE A 1 289 ? 12.095 -11.451 16.963 1.00 93.44 289 ILE A C 1
ATOM 2246 O O . ILE A 1 289 ? 11.407 -10.441 17.081 1.00 93.44 289 ILE A O 1
ATOM 2250 N N . ASP A 1 290 ? 12.732 -12.028 17.972 1.00 93.81 290 ASP A N 1
ATOM 2251 C CA . ASP A 1 290 ? 12.851 -11.434 19.299 1.00 93.81 290 ASP A CA 1
ATOM 2252 C C . ASP A 1 290 ? 14.219 -10.753 19.421 1.00 93.81 290 ASP A C 1
ATOM 2254 O O . ASP A 1 290 ? 15.247 -11.375 19.138 1.00 93.81 290 ASP A O 1
ATOM 2258 N N . ALA A 1 291 ? 14.228 -9.471 19.770 1.00 90.00 291 ALA A N 1
ATOM 2259 C CA . ALA A 1 291 ? 15.424 -8.677 20.007 1.00 90.00 291 ALA A CA 1
ATOM 2260 C C . ALA A 1 291 ? 15.401 -8.164 21.451 1.00 90.00 291 ALA A C 1
ATOM 2262 O O . ALA A 1 291 ? 14.874 -7.088 21.733 1.00 90.00 291 ALA A O 1
ATOM 2263 N N . ASP A 1 292 ? 15.969 -8.959 22.361 1.00 88.38 292 ASP A N 1
ATOM 2264 C CA . ASP A 1 292 ? 16.032 -8.687 23.800 1.00 88.38 292 ASP A CA 1
ATOM 2265 C C . ASP A 1 292 ? 14.653 -8.324 24.399 1.00 88.38 292 ASP A C 1
ATOM 2267 O O . ASP A 1 292 ? 14.512 -7.330 25.117 1.00 88.38 292 ASP A O 1
ATOM 2271 N N . GLY A 1 293 ? 13.619 -9.115 24.097 1.00 89.88 293 GLY A N 1
ATOM 2272 C CA . GLY A 1 293 ? 12.251 -8.938 24.595 1.00 89.88 293 GLY A CA 1
ATOM 2273 C C . GLY A 1 293 ? 11.377 -8.017 23.743 1.00 89.88 293 GLY A C 1
ATOM 2274 O O . GLY A 1 293 ? 10.207 -7.836 24.061 1.00 89.88 293 GLY A O 1
ATOM 2275 N N . VAL A 1 294 ? 11.915 -7.442 22.662 1.00 95.12 294 VAL A N 1
ATOM 2276 C CA . VAL A 1 294 ? 11.152 -6.651 21.687 1.00 95.12 294 VAL A CA 1
ATOM 2277 C C . VAL A 1 294 ? 10.907 -7.485 20.439 1.00 95.12 294 VAL A C 1
ATOM 2279 O O . VAL A 1 294 ? 11.849 -7.956 19.799 1.00 95.12 294 VAL A O 1
ATOM 2282 N N . LEU A 1 295 ? 9.647 -7.640 20.046 1.00 96.75 295 LEU A N 1
ATOM 2283 C CA . LEU A 1 295 ? 9.287 -8.298 18.800 1.00 96.75 295 LEU A CA 1
ATOM 2284 C C . LEU A 1 295 ? 9.512 -7.363 17.616 1.00 96.75 295 LEU A C 1
ATOM 2286 O O . LEU A 1 295 ? 9.051 -6.220 17.587 1.00 96.75 295 LEU A O 1
ATOM 2290 N N . VAL A 1 296 ? 10.205 -7.883 16.610 1.00 94.94 296 VAL A N 1
ATOM 2291 C CA . VAL A 1 296 ? 10.628 -7.134 15.430 1.00 94.94 296 VAL A CA 1
ATOM 2292 C C . VAL A 1 296 ? 10.132 -7.850 14.182 1.00 94.94 296 VAL A C 1
ATOM 2294 O O . VAL A 1 296 ? 10.473 -9.012 13.947 1.00 94.94 296 VAL A O 1
ATOM 2297 N N . VAL A 1 297 ? 9.372 -7.146 13.341 1.00 93.44 297 VAL A N 1
ATOM 2298 C CA . VAL A 1 297 ? 8.984 -7.644 12.018 1.00 93.44 297 VAL A CA 1
ATOM 2299 C C . VAL A 1 297 ? 10.117 -7.350 11.049 1.00 93.44 297 VAL A C 1
ATOM 2301 O O . VAL A 1 297 ? 10.371 -6.197 10.700 1.00 93.44 297 VAL A O 1
ATOM 2304 N N . VAL A 1 298 ? 10.814 -8.392 10.607 1.00 89.12 298 VAL A N 1
ATOM 2305 C CA . VAL A 1 298 ? 11.984 -8.281 9.740 1.00 89.12 298 VAL A CA 1
ATOM 2306 C C . VAL A 1 298 ? 11.720 -8.849 8.358 1.00 89.12 298 VAL A C 1
ATOM 2308 O O . VAL A 1 298 ? 11.319 -10.001 8.182 1.00 89.12 298 VAL A O 1
ATOM 2311 N N . LYS A 1 299 ? 12.045 -8.056 7.342 1.00 84.62 299 LYS A N 1
ATOM 2312 C CA . LYS A 1 299 ? 12.277 -8.572 6.000 1.00 84.62 299 LYS A CA 1
ATOM 2313 C C . LYS A 1 299 ? 13.688 -9.140 5.957 1.00 84.62 299 LYS A C 1
ATOM 2315 O O . LYS A 1 299 ? 14.663 -8.387 6.013 1.00 84.62 299 LYS A O 1
ATOM 2320 N N . GLN A 1 300 ? 13.798 -10.461 5.879 1.00 75.50 300 GLN A N 1
ATOM 2321 C CA . GLN A 1 300 ? 15.073 -11.169 5.836 1.00 75.50 300 GLN A CA 1
ATOM 2322 C C . GLN A 1 300 ? 15.301 -11.760 4.445 1.00 75.50 300 GLN A C 1
ATOM 2324 O O . GLN A 1 300 ? 14.369 -12.263 3.826 1.00 75.50 300 GLN A O 1
ATOM 2329 N N . LEU A 1 301 ? 16.544 -11.719 3.971 1.00 63.41 301 LEU A N 1
ATOM 2330 C CA . LEU A 1 301 ? 16.960 -12.439 2.769 1.00 63.41 301 LEU A CA 1
ATOM 2331 C C . LEU A 1 301 ? 17.888 -13.606 3.152 1.00 63.41 301 LEU A C 1
ATOM 2333 O O . LEU A 1 301 ? 18.710 -13.445 4.068 1.00 63.41 301 LEU A O 1
ATOM 2337 N N . PRO A 1 302 ? 17.787 -14.768 2.474 1.00 51.44 302 PRO A N 1
ATOM 2338 C CA . PRO A 1 302 ? 18.719 -15.877 2.666 1.00 51.44 302 PRO A CA 1
ATOM 2339 C C . PRO A 1 302 ? 20.170 -15.398 2.530 1.00 51.44 302 PRO A C 1
ATOM 2341 O O . PRO A 1 302 ? 20.466 -14.601 1.645 1.00 51.44 302 PRO A O 1
ATOM 2344 N N . LEU A 1 303 ? 21.065 -15.847 3.423 1.00 51.62 303 LEU A N 1
ATOM 2345 C CA . LEU A 1 303 ? 22.511 -15.518 3.464 1.00 51.62 303 LEU A CA 1
ATOM 2346 C C . LEU A 1 303 ? 22.885 -14.049 3.750 1.00 51.62 303 LEU A C 1
ATOM 2348 O O . LEU A 1 303 ? 24.033 -13.750 4.071 1.00 51.62 303 LEU A O 1
ATOM 2352 N N . VAL A 1 304 ? 21.914 -13.148 3.667 1.00 53.88 304 VAL A N 1
ATOM 2353 C CA . VAL A 1 304 ? 22.085 -11.694 3.673 1.00 53.88 304 VAL A CA 1
ATOM 2354 C C . VAL A 1 304 ? 21.658 -11.088 5.020 1.00 53.88 304 VAL A C 1
ATOM 2356 O O . VAL A 1 304 ? 22.258 -10.130 5.495 1.00 53.88 304 VAL A O 1
ATOM 2359 N N . GLY A 1 305 ? 20.686 -11.702 5.703 1.00 66.31 305 GLY A N 1
ATOM 2360 C CA . GLY A 1 305 ? 20.228 -11.260 7.023 1.00 66.31 305 GLY A CA 1
ATOM 2361 C C . GLY A 1 305 ? 19.091 -10.236 6.952 1.00 66.31 305 GLY A C 1
ATOM 2362 O O . GLY A 1 305 ? 18.353 -10.184 5.965 1.00 66.31 305 GLY A O 1
ATOM 2363 N N . ALA A 1 306 ? 18.875 -9.486 8.037 1.00 71.62 306 ALA A N 1
ATOM 2364 C CA . ALA A 1 306 ? 17.747 -8.564 8.168 1.00 71.62 306 ALA A CA 1
ATOM 2365 C C . ALA A 1 306 ? 17.977 -7.282 7.343 1.00 71.62 306 ALA A C 1
ATOM 2367 O O . ALA A 1 306 ? 18.868 -6.481 7.635 1.00 71.62 306 ALA A O 1
ATOM 2368 N N . MET A 1 307 ? 17.154 -7.080 6.310 1.00 72.12 307 MET A N 1
ATOM 2369 C CA . MET A 1 307 ? 17.204 -5.927 5.403 1.00 72.12 307 MET A CA 1
ATOM 2370 C C . MET A 1 307 ? 16.495 -4.712 5.990 1.00 72.12 307 MET A C 1
ATOM 2372 O O . MET A 1 307 ? 17.060 -3.622 6.033 1.00 72.12 307 MET A O 1
ATOM 2376 N N . ARG A 1 308 ? 15.252 -4.917 6.428 1.00 81.69 308 ARG A N 1
ATOM 2377 C CA . ARG A 1 308 ? 14.384 -3.892 7.002 1.00 81.69 308 ARG A CA 1
ATOM 2378 C C . ARG A 1 308 ? 13.677 -4.470 8.214 1.00 81.69 308 ARG A C 1
ATOM 2380 O O . ARG A 1 308 ? 13.199 -5.600 8.144 1.00 81.69 308 ARG A O 1
ATOM 2387 N N . ALA A 1 309 ? 13.609 -3.696 9.281 1.00 87.62 309 ALA A N 1
ATOM 2388 C CA . ALA A 1 309 ? 12.889 -4.013 10.498 1.00 87.62 309 ALA A CA 1
ATOM 2389 C C . ALA A 1 309 ? 11.829 -2.944 10.749 1.00 87.62 309 ALA A C 1
ATOM 2391 O O . ALA A 1 309 ? 12.095 -1.749 10.603 1.00 87.62 309 ALA A O 1
ATOM 2392 N N . GLN A 1 310 ? 10.643 -3.393 11.131 1.00 92.62 310 GLN A N 1
ATOM 2393 C CA . GLN A 1 310 ? 9.578 -2.561 11.665 1.00 92.62 310 GLN A CA 1
ATOM 2394 C C . GLN A 1 310 ? 9.317 -2.999 13.099 1.00 92.62 310 GLN A C 1
ATOM 2396 O O . GLN A 1 310 ? 9.209 -4.196 13.381 1.00 92.62 310 GLN A O 1
ATOM 2401 N N . VAL A 1 311 ? 9.240 -2.023 13.992 1.00 94.75 311 VAL A N 1
ATOM 2402 C CA . VAL A 1 311 ? 8.954 -2.237 15.405 1.00 94.75 311 VAL A CA 1
ATOM 2403 C C . VAL A 1 311 ? 7.873 -1.259 15.829 1.00 94.75 311 VAL A C 1
ATOM 2405 O O . VAL A 1 311 ? 7.969 -0.065 15.554 1.00 94.75 311 VAL A O 1
ATOM 2408 N N . TYR A 1 312 ? 6.854 -1.769 16.503 1.00 93.25 312 TYR A N 1
ATOM 2409 C CA . TYR A 1 312 ? 5.733 -0.992 17.013 1.00 93.25 312 TYR A CA 1
ATOM 2410 C C . TYR A 1 312 ? 5.594 -1.278 18.505 1.00 93.25 312 TYR A C 1
ATOM 2412 O O . TYR A 1 312 ? 5.648 -2.440 18.899 1.00 93.25 312 TYR A O 1
ATOM 2420 N N . SER A 1 313 ? 5.414 -0.238 19.317 1.00 93.75 313 SER A N 1
ATOM 2421 C CA . SER A 1 313 ? 5.276 -0.331 20.778 1.00 93.75 313 SER A CA 1
ATOM 2422 C C . SER A 1 313 ? 6.419 -1.079 21.488 1.00 93.75 313 SER A C 1
ATOM 2424 O O . SER A 1 313 ? 6.145 -1.907 22.358 1.00 93.75 313 SER A O 1
ATOM 2426 N N . PRO A 1 314 ? 7.705 -0.855 21.147 1.00 94.69 314 PRO A N 1
ATOM 2427 C CA . PRO A 1 314 ? 8.810 -1.611 21.746 1.00 94.69 314 PRO A CA 1
ATOM 2428 C C . PRO A 1 314 ? 8.899 -1.477 23.278 1.00 94.69 314 PRO A C 1
ATOM 2430 O O . PRO A 1 314 ? 9.445 -2.351 23.952 1.00 94.69 314 PRO A O 1
ATOM 2433 N N . GLU A 1 315 ? 8.321 -0.418 23.843 1.00 92.69 315 GLU A N 1
ATOM 2434 C CA . GLU A 1 315 ? 8.153 -0.219 25.279 1.00 92.69 315 GLU A CA 1
ATOM 2435 C C . GLU A 1 315 ? 7.336 -1.323 25.967 1.00 92.69 315 GLU A C 1
ATOM 2437 O O . GLU A 1 315 ? 7.569 -1.580 27.146 1.00 92.69 315 GLU A O 1
ATOM 2442 N N . ALA A 1 316 ? 6.445 -2.024 25.255 1.00 92.69 316 ALA A N 1
ATOM 2443 C CA . ALA A 1 316 ? 5.679 -3.134 25.825 1.00 92.69 316 ALA A CA 1
ATOM 2444 C C . ALA A 1 316 ? 6.587 -4.313 26.209 1.00 92.69 316 ALA A C 1
ATOM 2446 O O . ALA A 1 316 ? 6.302 -5.037 27.158 1.00 92.69 316 ALA A O 1
ATOM 2447 N N . GLY A 1 317 ? 7.682 -4.503 25.466 1.00 90.31 317 GLY A N 1
ATOM 2448 C CA . GLY A 1 317 ? 8.648 -5.574 25.700 1.00 90.31 317 GLY A CA 1
ATOM 2449 C C . GLY A 1 317 ? 9.849 -5.153 26.549 1.00 90.31 317 GLY A C 1
ATOM 2450 O O . GLY A 1 317 ? 10.380 -5.943 27.328 1.00 90.31 317 GLY A O 1
ATOM 2451 N N . ALA A 1 318 ? 10.290 -3.900 26.411 1.00 90.31 318 ALA A N 1
ATOM 2452 C CA . ALA A 1 318 ? 11.561 -3.436 26.970 1.00 90.31 318 ALA A CA 1
ATOM 2453 C C . ALA A 1 318 ? 11.470 -2.195 27.871 1.00 90.31 318 ALA A C 1
ATOM 2455 O O . ALA A 1 318 ? 12.506 -1.724 28.350 1.00 90.31 318 ALA A O 1
ATOM 2456 N N . GLY A 1 319 ? 10.269 -1.666 28.118 1.00 88.88 319 GLY A N 1
ATOM 2457 C CA . GLY A 1 319 ? 10.073 -0.447 28.904 1.00 88.88 319 GLY A CA 1
ATOM 2458 C C . GLY A 1 319 ? 10.844 0.740 28.323 1.00 88.88 319 GLY A C 1
ATOM 2459 O O . GLY A 1 319 ? 11.057 0.820 27.117 1.00 88.88 319 GLY A O 1
ATOM 2460 N N . ALA A 1 320 ? 11.310 1.652 29.177 1.00 85.88 320 ALA A N 1
ATOM 2461 C CA . ALA A 1 320 ? 12.052 2.846 28.754 1.00 85.88 320 ALA A CA 1
ATOM 2462 C C . ALA A 1 320 ? 13.411 2.544 28.079 1.00 85.88 320 ALA A C 1
ATOM 2464 O O . ALA A 1 320 ? 13.922 3.366 27.319 1.00 85.88 320 ALA A O 1
ATOM 2465 N N . ASP A 1 321 ? 13.987 1.359 28.303 1.00 88.25 321 ASP A N 1
ATOM 2466 C CA . ASP A 1 321 ? 15.283 0.959 27.734 1.00 88.25 321 ASP A CA 1
ATOM 2467 C C . ASP A 1 321 ? 15.189 0.418 26.299 1.00 88.25 321 ASP A C 1
ATOM 2469 O O . ASP A 1 321 ? 16.201 0.014 25.715 1.00 88.25 321 ASP A O 1
ATOM 2473 N N . TRP A 1 322 ? 13.995 0.415 25.702 1.00 91.44 322 TRP A N 1
ATOM 2474 C CA . TRP A 1 322 ? 13.743 -0.177 24.391 1.00 91.44 322 TRP A CA 1
ATOM 2475 C C . TRP A 1 322 ? 14.725 0.282 23.303 1.00 91.44 322 TRP A C 1
ATOM 2477 O O . TRP A 1 322 ? 15.197 -0.528 22.503 1.00 91.44 322 TRP A O 1
ATOM 2487 N N . SER A 1 323 ? 15.088 1.567 23.297 1.00 90.44 323 SER A N 1
ATOM 2488 C CA . SER A 1 323 ? 15.959 2.152 22.269 1.00 90.44 323 SER A CA 1
ATOM 2489 C C . SER A 1 323 ? 17.378 1.583 22.327 1.00 90.44 323 SER A C 1
ATOM 2491 O O . SER A 1 323 ? 17.930 1.220 21.289 1.00 90.44 323 SER A O 1
ATOM 2493 N N . ARG A 1 324 ? 17.925 1.384 23.534 1.00 87.50 324 ARG A N 1
ATOM 2494 C CA . ARG A 1 324 ? 19.229 0.734 23.754 1.00 87.50 324 ARG A CA 1
ATOM 2495 C C . ARG A 1 324 ? 19.208 -0.742 23.365 1.00 87.50 324 ARG A C 1
ATOM 2497 O O . ARG A 1 324 ? 20.185 -1.247 22.817 1.00 87.50 324 ARG A O 1
ATOM 2504 N N . ARG A 1 325 ? 18.098 -1.449 23.608 1.00 87.56 325 ARG A N 1
ATOM 2505 C CA . ARG A 1 325 ? 17.958 -2.858 23.192 1.00 87.56 325 ARG A CA 1
ATOM 2506 C C . ARG A 1 325 ? 17.978 -2.996 21.671 1.00 87.56 325 ARG A C 1
ATOM 2508 O O . ARG A 1 325 ? 18.681 -3.847 21.128 1.00 87.56 325 ARG A O 1
ATOM 2515 N N . LEU A 1 326 ? 17.300 -2.087 20.970 1.00 89.06 326 LEU A N 1
ATOM 2516 C CA . LEU A 1 326 ? 17.301 -2.051 19.508 1.00 89.06 326 LEU A CA 1
ATOM 2517 C C . LEU A 1 326 ? 18.620 -1.547 18.897 1.00 89.06 326 LEU A C 1
ATOM 2519 O O . LEU A 1 326 ? 18.869 -1.809 17.721 1.00 89.06 326 LEU A O 1
ATOM 2523 N N . GLU A 1 327 ? 19.508 -0.883 19.648 1.00 83.56 327 GLU A N 1
ATOM 2524 C CA . GLU A 1 327 ? 20.829 -0.482 19.131 1.00 83.56 327 GLU A CA 1
ATOM 2525 C C . GLU A 1 327 ? 21.697 -1.677 18.722 1.00 83.56 327 GLU A C 1
ATOM 2527 O O . GLU A 1 327 ? 22.487 -1.560 17.781 1.00 83.56 327 GLU A O 1
ATOM 2532 N N . ARG A 1 328 ? 21.507 -2.826 19.384 1.00 77.38 328 ARG A N 1
ATOM 2533 C CA . ARG A 1 328 ? 22.201 -4.092 19.100 1.00 77.38 328 ARG A CA 1
ATOM 2534 C C . ARG A 1 328 ? 21.672 -4.793 17.849 1.00 77.38 328 ARG A C 1
ATOM 2536 O O . ARG A 1 328 ? 22.337 -5.681 17.306 1.00 77.38 328 ARG A O 1
ATOM 2543 N N . LEU A 1 329 ? 20.485 -4.409 17.374 1.00 81.56 329 LEU A N 1
ATOM 2544 C CA . LEU A 1 329 ? 19.853 -5.046 16.230 1.00 81.56 329 LEU A CA 1
ATOM 2545 C C . LEU A 1 329 ? 20.627 -4.735 14.943 1.00 81.56 329 LEU A C 1
ATOM 2547 O O . LEU A 1 329 ? 20.683 -3.605 14.456 1.00 81.56 329 LEU A O 1
ATOM 2551 N N . SER A 1 330 ? 21.196 -5.780 14.348 1.00 78.19 330 SER A N 1
ATOM 2552 C CA . SER A 1 330 ? 21.908 -5.692 13.072 1.00 78.19 330 SER A CA 1
ATOM 2553 C C . SER A 1 330 ? 20.933 -5.795 11.898 1.00 78.19 330 SER A C 1
ATOM 2555 O O . SER A 1 330 ? 20.690 -6.878 11.369 1.00 78.19 330 SER A O 1
ATOM 2557 N N . VAL A 1 331 ? 20.378 -4.656 11.483 1.00 74.06 331 VAL A N 1
ATOM 2558 C CA . VAL A 1 331 ? 19.454 -4.534 10.343 1.00 74.06 331 VAL A CA 1
ATOM 2559 C C . VAL A 1 331 ? 19.917 -3.437 9.382 1.00 74.06 331 VAL A C 1
ATOM 2561 O O . VAL A 1 331 ? 20.691 -2.580 9.782 1.00 74.06 331 VAL A O 1
ATOM 2564 N N . GLY A 1 332 ? 19.518 -3.472 8.107 1.00 66.69 332 GLY A N 1
ATOM 2565 C CA . GLY A 1 332 ? 19.871 -2.430 7.128 1.00 66.69 332 GLY A CA 1
ATOM 2566 C C . GLY A 1 332 ? 19.085 -1.121 7.291 1.00 66.69 332 GLY A C 1
ATOM 2567 O O . GLY A 1 332 ? 19.633 -0.035 7.114 1.00 66.69 332 GLY A O 1
ATOM 2568 N N . GLU A 1 333 ? 17.813 -1.214 7.659 1.00 79.50 333 GLU A N 1
ATOM 2569 C CA . GLU A 1 333 ? 16.923 -0.091 7.956 1.00 79.50 333 GLU A CA 1
ATOM 2570 C C . GLU A 1 333 ? 16.005 -0.477 9.115 1.00 79.50 333 GLU A C 1
ATOM 2572 O O . GLU A 1 333 ? 15.423 -1.562 9.108 1.00 79.50 333 GLU A O 1
ATOM 2577 N N . LEU A 1 334 ? 15.865 0.408 10.096 1.00 85.56 334 LEU A N 1
ATOM 2578 C CA . LEU A 1 334 ? 14.998 0.209 11.248 1.00 85.56 334 LEU A CA 1
ATOM 2579 C C . LEU A 1 334 ? 13.990 1.353 11.331 1.00 85.56 334 LEU A C 1
ATOM 2581 O O . LEU A 1 334 ? 14.382 2.513 11.440 1.00 85.56 334 LEU A O 1
ATOM 2585 N N . VAL A 1 335 ? 12.705 1.008 11.295 1.00 89.19 335 VAL A N 1
ATOM 2586 C CA . VAL A 1 335 ? 11.596 1.930 11.557 1.00 89.19 335 VAL A CA 1
ATOM 2587 C C . VAL A 1 335 ? 10.967 1.541 12.885 1.00 89.19 335 VAL A C 1
ATOM 2589 O O . VAL A 1 335 ? 10.587 0.384 13.067 1.00 89.19 335 VAL A O 1
ATOM 2592 N N . VAL A 1 336 ? 10.860 2.498 13.803 1.00 92.06 336 VAL A N 1
ATOM 2593 C CA . VAL A 1 336 ? 10.275 2.283 15.129 1.00 92.06 336 VAL A CA 1
ATOM 2594 C C . VAL A 1 336 ? 9.143 3.269 15.362 1.00 92.06 336 VAL A C 1
ATOM 2596 O O . VAL A 1 336 ? 9.309 4.463 15.121 1.00 92.06 336 VAL A O 1
ATOM 2599 N N . MET A 1 337 ? 8.014 2.771 15.857 1.00 91.75 337 MET A N 1
ATOM 2600 C CA . MET A 1 337 ? 6.913 3.572 16.381 1.00 91.75 337 MET A CA 1
ATOM 2601 C C . MET A 1 337 ? 6.738 3.287 17.871 1.00 91.75 337 MET A C 1
ATOM 2603 O O . MET A 1 337 ? 6.616 2.125 18.253 1.00 91.75 337 MET A O 1
ATOM 2607 N N . SER A 1 338 ? 6.733 4.329 18.702 1.00 90.81 338 SER A N 1
ATOM 2608 C CA . SER A 1 338 ? 6.641 4.211 20.165 1.00 90.81 338 SER A CA 1
ATOM 2609 C C . SER A 1 338 ? 5.812 5.346 20.768 1.00 90.81 338 SER A C 1
ATOM 2611 O O . SER A 1 338 ? 5.761 6.440 20.206 1.00 90.81 338 SER A O 1
ATOM 2613 N N . ASN A 1 339 ? 5.193 5.100 21.920 1.00 90.00 339 ASN A N 1
ATOM 2614 C CA . ASN A 1 339 ? 4.596 6.112 22.790 1.00 90.00 339 ASN A CA 1
ATOM 2615 C C . ASN A 1 339 ? 5.567 6.634 23.862 1.00 90.00 339 ASN A C 1
ATOM 2617 O O . ASN A 1 339 ? 5.210 7.529 24.630 1.00 90.00 339 ASN A O 1
ATOM 2621 N N . LEU A 1 340 ? 6.792 6.100 23.922 1.00 86.62 340 LEU A N 1
ATOM 2622 C CA . LEU A 1 340 ? 7.867 6.599 24.774 1.00 86.62 340 LEU A CA 1
ATOM 2623 C C . LEU A 1 340 ? 8.991 7.213 23.929 1.00 86.62 340 LEU A C 1
ATOM 2625 O O . LEU A 1 340 ? 9.327 6.683 22.865 1.00 86.62 340 LEU A O 1
ATOM 2629 N N . PRO A 1 341 ? 9.617 8.306 24.395 1.00 86.19 341 PRO A N 1
ATOM 2630 C CA . PRO A 1 341 ? 10.781 8.846 23.717 1.00 86.19 341 PRO A CA 1
ATOM 2631 C C . PRO A 1 341 ? 11.951 7.854 23.786 1.00 86.19 341 PRO A C 1
ATOM 2633 O O . PRO A 1 341 ? 12.138 7.136 24.770 1.00 86.19 341 PRO A O 1
ATOM 2636 N N . ALA A 1 342 ? 12.754 7.827 22.729 1.00 86.25 342 ALA A N 1
ATOM 2637 C CA . ALA A 1 342 ? 14.023 7.112 22.687 1.00 86.25 342 ALA A CA 1
ATOM 2638 C C . ALA A 1 342 ? 15.114 7.824 23.512 1.00 86.25 342 ALA A C 1
ATOM 2640 O O . ALA A 1 342 ? 14.973 8.989 23.889 1.00 86.25 342 ALA A O 1
ATOM 2641 N N . ALA A 1 343 ? 16.242 7.143 23.738 1.00 83.88 343 ALA A N 1
ATOM 2642 C CA . ALA A 1 343 ? 17.450 7.773 24.267 1.00 83.88 343 ALA A CA 1
ATOM 2643 C C . ALA A 1 343 ? 17.929 8.924 23.358 1.00 83.88 343 ALA A C 1
ATOM 2645 O O . ALA A 1 343 ? 17.691 8.912 22.152 1.00 83.88 343 ALA A O 1
ATOM 2646 N N . ALA A 1 344 ? 18.669 9.885 23.920 1.00 77.62 344 ALA A N 1
ATOM 2647 C CA . ALA A 1 344 ? 19.107 11.105 23.224 1.00 77.62 344 ALA A CA 1
ATOM 2648 C C . ALA A 1 344 ? 19.917 10.871 21.927 1.00 77.62 344 ALA A C 1
ATOM 2650 O O . ALA A 1 344 ? 20.014 11.767 21.094 1.00 77.62 344 ALA A O 1
ATOM 2651 N N . SER A 1 345 ? 20.481 9.673 21.732 1.00 75.75 345 SER A N 1
ATOM 2652 C CA . SER A 1 345 ? 21.155 9.254 20.493 1.00 75.75 345 SER A CA 1
ATOM 2653 C C . SER A 1 345 ? 20.209 9.104 19.290 1.00 75.75 345 SER A C 1
ATOM 2655 O O . SER A 1 345 ? 20.675 8.972 18.157 1.00 75.75 345 SER A O 1
ATOM 2657 N N . TRP A 1 346 ? 18.894 9.118 19.511 1.00 80.62 346 TRP A N 1
ATOM 2658 C CA . TRP A 1 346 ? 17.871 8.936 18.489 1.00 80.62 346 TRP A CA 1
ATOM 2659 C C . TRP A 1 346 ? 17.166 10.251 18.172 1.00 80.62 346 TRP A C 1
ATOM 2661 O O . TRP A 1 346 ? 16.683 10.947 19.063 1.00 80.62 346 TRP A O 1
ATOM 2671 N N . GLN A 1 347 ? 17.036 10.553 16.881 1.00 78.00 347 GLN A N 1
ATOM 2672 C CA . GLN A 1 347 ? 16.262 11.696 16.403 1.00 78.00 347 GLN A CA 1
ATOM 2673 C C . GLN A 1 347 ? 14.958 11.215 15.750 1.00 78.00 347 GLN A C 1
ATOM 2675 O O . GLN A 1 347 ? 15.005 10.306 14.913 1.00 78.00 347 GLN A O 1
ATOM 2680 N N . PRO A 1 348 ? 13.793 11.779 16.121 1.00 78.12 348 PRO A N 1
ATOM 2681 C CA . PRO A 1 348 ? 12.533 11.479 15.451 1.00 78.12 348 PRO A CA 1
ATOM 2682 C C . PRO A 1 348 ? 12.596 11.839 13.961 1.00 78.12 348 PRO A C 1
ATOM 2684 O O . PRO A 1 348 ? 13.098 12.895 13.585 1.00 78.12 348 PRO A O 1
ATOM 2687 N N . ALA A 1 349 ? 12.051 10.973 13.109 1.00 69.56 349 ALA A N 1
ATOM 2688 C CA . ALA A 1 349 ? 11.992 11.180 11.661 1.00 69.56 349 ALA A CA 1
ATOM 2689 C C . ALA A 1 349 ? 10.899 12.178 11.241 1.00 69.56 349 ALA A C 1
ATOM 2691 O O . ALA A 1 349 ? 10.914 12.685 10.122 1.00 69.56 349 ALA A O 1
ATOM 2692 N N . CYS A 1 350 ? 9.938 12.450 12.126 1.00 59.88 350 CYS A N 1
ATOM 2693 C CA . CYS A 1 350 ? 8.882 13.429 11.915 1.00 59.88 350 CYS A CA 1
ATOM 2694 C C . CYS A 1 350 ? 8.992 14.507 13.006 1.00 59.88 350 CYS A C 1
ATOM 2696 O O . CYS A 1 350 ? 8.832 14.167 14.177 1.00 59.88 350 CYS A O 1
ATOM 2698 N N . PRO A 1 351 ? 9.287 15.772 12.654 1.00 50.25 351 PRO A N 1
ATOM 2699 C CA . PRO A 1 351 ? 9.299 16.878 13.611 1.00 50.25 351 PRO A CA 1
ATOM 2700 C C . PRO A 1 351 ? 7.888 17.364 13.997 1.00 50.25 351 PRO A C 1
ATOM 2702 O O . PRO A 1 351 ? 7.768 18.222 14.866 1.00 50.25 351 PRO A O 1
ATOM 2705 N N . ASP A 1 352 ? 6.829 16.843 13.364 1.00 53.53 352 ASP A N 1
ATOM 2706 C CA . ASP A 1 352 ? 5.443 17.186 13.692 1.00 53.53 352 ASP A CA 1
ATOM 2707 C C . ASP A 1 352 ? 4.925 16.396 14.907 1.00 53.53 352 ASP A C 1
ATOM 2709 O O . ASP A 1 352 ? 5.262 15.228 15.104 1.00 53.53 352 ASP A O 1
ATOM 2713 N N . GLU A 1 353 ? 4.048 17.029 15.690 1.00 68.75 353 GLU A N 1
ATOM 2714 C CA . GLU A 1 353 ? 3.375 16.464 16.866 1.00 68.75 353 GLU A CA 1
ATOM 2715 C C . GLU A 1 353 ? 2.473 15.278 16.468 1.00 68.75 353 GLU A C 1
ATOM 2717 O O . GLU A 1 353 ? 1.311 15.445 16.080 1.00 68.75 353 GLU A O 1
ATOM 2722 N N . LEU A 1 354 ? 3.019 14.062 16.526 1.00 83.25 354 LEU A N 1
ATOM 2723 C CA . LEU A 1 354 ? 2.242 12.828 16.458 1.00 83.25 354 LEU A CA 1
ATOM 2724 C C . LEU A 1 354 ? 1.652 12.533 17.839 1.00 83.25 354 LEU A C 1
ATOM 2726 O O . LEU A 1 354 ? 2.369 12.497 18.840 1.00 83.25 354 LEU A O 1
ATOM 2730 N N . VAL A 1 355 ? 0.349 12.259 17.882 1.00 85.88 355 VAL A N 1
ATOM 2731 C CA . VAL A 1 355 ? -0.349 11.855 19.110 1.00 85.88 355 VAL A CA 1
ATOM 2732 C C . VAL A 1 355 ? -1.279 10.678 18.853 1.00 85.88 355 VAL A C 1
ATOM 2734 O O . VAL A 1 355 ? -1.907 10.585 17.799 1.00 85.88 355 VAL A O 1
ATOM 2737 N N . SER A 1 356 ? -1.388 9.789 19.832 1.00 88.69 356 SER A N 1
ATOM 2738 C CA . SER A 1 356 ? -2.428 8.768 19.899 1.00 88.69 356 SER A CA 1
ATOM 2739 C C . SER A 1 356 ? -3.614 9.292 20.701 1.00 88.69 356 SER A C 1
ATOM 2741 O O . SER A 1 356 ? -3.437 9.945 21.731 1.00 88.69 356 SER A O 1
ATOM 2743 N N . MET A 1 357 ? -4.826 8.999 20.234 1.00 90.06 357 MET A N 1
ATOM 2744 C CA . MET A 1 357 ? -6.063 9.316 20.950 1.00 90.06 357 MET A CA 1
ATOM 2745 C C . MET A 1 357 ? -6.620 8.038 21.563 1.00 90.06 357 MET A C 1
ATOM 2747 O O . MET A 1 357 ? -7.194 7.212 20.849 1.00 90.06 357 MET A O 1
ATOM 2751 N N . VAL A 1 358 ? -6.457 7.897 22.878 1.00 93.25 358 VAL A N 1
ATOM 2752 C CA . VAL A 1 358 ? -6.858 6.700 23.622 1.00 93.25 358 VAL A CA 1
ATOM 2753 C C . VAL A 1 358 ? -8.112 6.992 24.434 1.00 93.25 358 VAL A C 1
ATOM 2755 O O . VAL A 1 358 ? -8.149 7.937 25.216 1.00 93.25 358 VAL A O 1
ATOM 2758 N N . ILE A 1 359 ? -9.149 6.181 24.269 1.00 94.00 359 ILE A N 1
ATOM 2759 C CA . ILE A 1 359 ? -10.379 6.269 25.054 1.00 94.00 359 ILE A CA 1
ATOM 2760 C C . ILE A 1 359 ? -10.257 5.371 26.281 1.00 94.00 359 ILE A C 1
ATOM 2762 O O . ILE A 1 359 ? -9.945 4.187 26.155 1.00 94.00 359 ILE A O 1
ATOM 2766 N N . ASP A 1 360 ? -10.522 5.938 27.457 1.00 93.00 360 ASP A N 1
ATOM 2767 C CA . ASP A 1 360 ? -10.634 5.194 28.711 1.00 93.00 360 ASP A CA 1
ATOM 2768 C C . ASP A 1 360 ? -12.012 4.530 28.807 1.00 93.00 360 ASP A C 1
ATOM 2770 O O . ASP A 1 360 ? -13.028 5.212 28.980 1.00 93.00 360 ASP A O 1
ATOM 2774 N N . LEU A 1 361 ? -12.025 3.202 28.710 1.00 94.88 361 LEU A N 1
ATOM 2775 C CA . LEU A 1 361 ? -13.223 2.365 28.775 1.00 94.88 361 LEU A CA 1
ATOM 2776 C C . LEU A 1 361 ? -13.464 1.789 30.181 1.00 94.88 361 LEU A C 1
ATOM 2778 O O . LEU A 1 361 ? -14.431 1.066 30.398 1.00 94.88 361 LEU A O 1
ATOM 2782 N N . ARG A 1 362 ? -12.605 2.080 31.167 1.00 92.19 362 ARG A N 1
ATOM 2783 C CA . ARG A 1 362 ? -12.744 1.525 32.524 1.00 92.19 362 ARG A CA 1
ATOM 2784 C C . ARG A 1 362 ? -13.973 2.083 33.238 1.00 92.19 362 ARG A C 1
ATOM 2786 O O . ARG A 1 362 ? -14.269 3.278 33.130 1.00 92.19 362 ARG A O 1
ATOM 2793 N N . GLY A 1 363 ? -14.587 1.247 34.071 1.00 91.06 363 GLY A N 1
ATOM 2794 C CA . GLY A 1 363 ? -15.841 1.533 34.770 1.00 91.06 363 GLY A CA 1
ATOM 2795 C C . GLY A 1 363 ? -17.022 0.854 34.081 1.00 91.06 363 GLY A C 1
ATOM 2796 O O . GLY A 1 363 ? -16.824 0.004 33.215 1.00 91.06 363 GLY A O 1
ATOM 2797 N N . ASP A 1 364 ? -18.237 1.224 34.473 1.00 91.25 364 ASP A N 1
ATOM 2798 C CA . ASP A 1 364 ? -19.459 0.785 33.800 1.00 91.25 364 ASP A CA 1
ATOM 2799 C C . ASP A 1 364 ? -19.807 1.677 32.593 1.00 91.25 364 ASP A C 1
ATOM 2801 O O . ASP A 1 364 ? -19.174 2.710 32.325 1.00 91.25 364 ASP A O 1
ATOM 2805 N N . GLU A 1 365 ? -20.821 1.257 31.838 1.00 90.94 365 GLU A N 1
ATOM 2806 C CA . GLU A 1 365 ? -21.335 1.983 30.676 1.00 90.94 365 GLU A CA 1
ATOM 2807 C C . GLU A 1 365 ? -21.753 3.414 31.035 1.00 90.94 365 GLU A C 1
ATOM 2809 O O . GLU A 1 365 ? -21.400 4.363 30.331 1.00 90.94 365 GLU A O 1
ATOM 2814 N N . GLN A 1 366 ? -22.451 3.597 32.159 1.00 90.50 366 GLN A N 1
ATOM 2815 C CA . GLN A 1 366 ? -22.944 4.902 32.592 1.00 90.50 366 GLN A CA 1
ATOM 2816 C C . GLN A 1 366 ? -21.791 5.876 32.873 1.00 90.50 366 GLN A C 1
ATOM 2818 O O . GLN A 1 366 ? -21.836 7.040 32.460 1.00 90.50 366 GLN A O 1
ATOM 2823 N N . THR A 1 367 ? -20.737 5.395 33.526 1.00 90.12 367 THR A N 1
ATOM 2824 C CA . THR A 1 367 ? -19.531 6.155 33.857 1.00 90.12 367 THR A CA 1
ATOM 2825 C C . THR A 1 367 ? -18.769 6.543 32.596 1.00 90.12 367 THR A C 1
ATOM 2827 O O . THR A 1 367 ? -18.372 7.701 32.454 1.00 90.12 367 THR A O 1
ATOM 2830 N N . MET A 1 368 ? -18.590 5.614 31.651 1.00 89.62 368 MET A N 1
ATOM 2831 C CA . MET A 1 368 ? -17.962 5.915 30.361 1.00 89.62 368 MET A CA 1
ATOM 2832 C C . MET A 1 368 ? -18.783 6.952 29.581 1.00 89.62 368 MET A C 1
ATOM 2834 O O . MET A 1 368 ? -18.250 7.968 29.131 1.00 89.62 368 MET A O 1
ATOM 2838 N N . TRP A 1 369 ? -20.098 6.753 29.490 1.00 88.62 369 TRP A N 1
ATOM 2839 C CA . TRP A 1 369 ? -21.019 7.642 28.781 1.00 88.62 369 TRP A CA 1
ATOM 2840 C C . TRP A 1 369 ? -21.057 9.064 29.363 1.00 88.62 369 TRP A C 1
ATOM 2842 O O . TRP A 1 369 ? -21.196 10.058 28.634 1.00 88.62 369 TRP A O 1
ATOM 2852 N N . ALA A 1 370 ? -20.911 9.188 30.684 1.00 89.75 370 ALA A N 1
ATOM 2853 C CA . ALA A 1 370 ? -20.851 10.469 31.379 1.00 89.75 370 ALA A CA 1
ATOM 2854 C C . ALA A 1 370 ? -19.599 11.288 31.010 1.00 89.75 370 ALA A C 1
ATOM 2856 O O . ALA A 1 370 ? -19.677 12.520 30.972 1.00 89.75 370 ALA A O 1
ATOM 2857 N N . ARG A 1 371 ? -18.473 10.636 30.671 1.00 91.06 371 ARG A N 1
ATOM 2858 C CA . ARG A 1 371 ? -17.224 11.317 30.267 1.00 91.06 371 ARG A CA 1
ATOM 2859 C C . ARG A 1 371 ? -17.365 12.060 28.943 1.00 91.06 371 ARG A C 1
ATOM 2861 O O . ARG A 1 371 ? -16.744 13.110 28.772 1.00 91.06 371 ARG A O 1
ATOM 2868 N N . PHE A 1 372 ? -18.179 11.547 28.022 1.00 91.69 372 PHE A N 1
ATOM 2869 C CA . PHE A 1 372 ? -18.358 12.151 26.703 1.00 91.69 372 PHE A CA 1
ATOM 2870 C C . PHE A 1 372 ? -18.924 13.573 26.793 1.00 91.69 372 PHE A C 1
ATOM 2872 O O . PHE A 1 372 ? -19.603 13.960 27.744 1.00 91.69 372 PHE A O 1
ATOM 2879 N N . GLU A 1 373 ? -18.666 14.390 25.781 1.00 92.00 373 GLU A N 1
ATOM 2880 C CA . GLU A 1 373 ? -19.317 15.691 25.664 1.00 92.00 373 GLU A CA 1
ATOM 2881 C C . GLU A 1 373 ? -20.797 15.521 25.283 1.00 92.00 373 GLU A C 1
ATOM 2883 O O . GLU A 1 373 ? -21.193 14.562 24.614 1.00 92.00 373 GLU A O 1
ATOM 2888 N N . GLN A 1 374 ? -21.641 16.489 25.657 1.00 91.44 374 GLN A N 1
ATOM 2889 C CA . GLN A 1 374 ? -23.073 16.457 25.333 1.00 91.44 374 GLN A CA 1
ATOM 2890 C C . GLN A 1 374 ? -23.328 16.324 23.823 1.00 91.44 374 GLN A C 1
ATOM 2892 O O . GLN A 1 374 ? -24.242 15.600 23.416 1.00 91.44 374 GLN A O 1
ATOM 2897 N N . ARG A 1 375 ? -22.496 16.963 22.989 1.00 89.44 375 ARG A N 1
ATOM 2898 C CA . ARG A 1 375 ? -22.585 16.854 21.526 1.00 89.44 375 ARG A CA 1
ATOM 2899 C C . ARG A 1 375 ? -22.336 15.430 21.019 1.00 89.44 375 ARG A C 1
ATOM 2901 O O . ARG A 1 375 ? -23.071 14.984 20.145 1.00 89.44 375 ARG A O 1
ATOM 2908 N N . ALA A 1 376 ? -21.388 14.689 21.605 1.00 90.81 376 ALA A N 1
ATOM 2909 C CA . ALA A 1 376 ? -21.129 13.297 21.233 1.00 90.81 376 ALA A CA 1
ATOM 2910 C C . ALA A 1 376 ? -22.312 12.398 21.603 1.00 90.81 376 ALA A C 1
ATOM 2912 O O . ALA A 1 376 ? -22.808 11.658 20.758 1.00 90.81 376 ALA A O 1
ATOM 2913 N N . ARG A 1 377 ? -22.837 12.524 22.830 1.00 93.31 377 ARG A N 1
ATOM 2914 C CA . ARG A 1 377 ? -24.025 11.767 23.265 1.00 93.31 377 ARG A CA 1
ATOM 2915 C C . ARG A 1 377 ? -25.240 12.030 22.378 1.00 93.31 377 ARG A C 1
ATOM 2917 O O . ARG A 1 377 ? -25.979 11.110 22.039 1.00 93.31 377 ARG A O 1
ATOM 2924 N N . THR A 1 378 ? -25.450 13.290 22.002 1.00 93.31 378 THR A N 1
ATOM 2925 C CA . THR A 1 378 ? -26.570 13.696 21.142 1.00 93.31 378 THR A CA 1
ATOM 2926 C C . THR A 1 378 ? -26.414 13.128 19.733 1.00 93.31 378 THR A C 1
ATOM 2928 O O . THR A 1 378 ? -27.357 12.547 19.202 1.00 93.31 378 THR A O 1
ATOM 2931 N N . ALA A 1 379 ? -25.217 13.229 19.150 1.00 92.00 379 ALA A N 1
ATOM 2932 C CA . ALA A 1 379 ? -24.905 12.664 17.841 1.00 92.00 379 ALA A CA 1
ATOM 2933 C C . ALA A 1 379 ? -25.033 11.129 17.814 1.00 92.00 379 ALA A C 1
ATOM 2935 O O . ALA A 1 379 ? -25.593 10.583 16.865 1.00 92.00 379 ALA A O 1
ATOM 2936 N N . ALA A 1 380 ? -24.592 10.439 18.871 1.00 93.50 380 ALA A N 1
ATOM 2937 C CA . ALA A 1 380 ? -24.733 8.989 18.997 1.00 93.50 380 ALA A CA 1
ATOM 2938 C C . ALA A 1 380 ? -26.207 8.551 19.037 1.00 93.50 380 ALA A C 1
ATOM 2940 O O . ALA A 1 380 ? -26.598 7.670 18.275 1.00 93.50 380 ALA A O 1
ATOM 2941 N N . ARG A 1 381 ? -27.040 9.221 19.848 1.00 95.00 381 ARG A N 1
ATOM 2942 C CA . ARG A 1 381 ? -28.495 8.973 19.910 1.00 95.00 381 ARG A CA 1
ATOM 2943 C C . ARG A 1 381 ? -29.208 9.313 18.601 1.00 95.00 381 ARG A C 1
ATOM 2945 O O . ARG A 1 381 ? -30.222 8.706 18.279 1.00 95.00 381 ARG A O 1
ATOM 2952 N N . LYS A 1 382 ? -28.709 10.299 17.846 1.00 94.00 382 LYS A N 1
ATOM 2953 C CA . LYS A 1 382 ? -29.263 10.653 16.531 1.00 94.00 382 LYS A CA 1
ATOM 2954 C C . LYS A 1 382 ? -29.067 9.516 15.526 1.00 94.00 382 LYS A C 1
ATOM 2956 O O . LYS A 1 382 ? -30.017 9.186 14.829 1.00 94.00 382 LYS A O 1
ATOM 2961 N N . GLY A 1 383 ? -27.869 8.930 15.467 1.00 93.44 383 GLY A N 1
ATOM 2962 C CA . GLY A 1 383 ? -27.598 7.776 14.600 1.00 93.44 383 GLY A CA 1
ATOM 2963 C C . GLY A 1 383 ? -28.443 6.557 14.976 1.00 93.44 383 GLY A C 1
ATOM 2964 O O . GLY A 1 383 ? -29.059 5.954 14.106 1.00 93.44 383 GLY A O 1
ATOM 2965 N N . GLU A 1 384 ? -28.561 6.282 16.276 1.00 94.56 384 GLU A N 1
ATOM 2966 C CA . GLU A 1 384 ? -29.397 5.201 16.812 1.00 94.56 384 GLU A CA 1
ATOM 2967 C C . GLU A 1 384 ? -30.874 5.354 16.414 1.00 94.56 384 GLU A C 1
ATOM 2969 O O . GLU A 1 384 ? -31.459 4.461 15.811 1.00 94.56 384 GLU A O 1
ATOM 2974 N N . ARG A 1 385 ? -31.478 6.524 16.672 1.00 96.44 385 ARG A N 1
ATOM 2975 C CA . ARG A 1 385 ? -32.884 6.804 16.317 1.00 96.44 385 ARG A CA 1
ATOM 2976 C C . ARG A 1 385 ? -33.147 6.782 14.817 1.00 96.44 385 ARG A C 1
ATOM 2978 O O . ARG A 1 385 ? -34.280 6.565 14.407 1.00 96.44 385 ARG A O 1
ATOM 2985 N N . ALA A 1 386 ? -32.123 7.054 14.014 1.00 95.00 386 ALA A N 1
ATOM 2986 C CA . ALA A 1 386 ? -32.211 6.972 12.565 1.00 95.00 386 ALA A CA 1
ATOM 2987 C C . ALA A 1 386 ? -32.136 5.526 12.039 1.00 95.00 386 ALA A C 1
ATOM 2989 O O . ALA A 1 386 ? -32.266 5.331 10.835 1.00 95.00 386 ALA A O 1
ATOM 2990 N N . GLY A 1 387 ? -31.938 4.530 12.912 1.00 95.50 387 GLY A N 1
ATOM 2991 C CA . GLY A 1 387 ? -31.885 3.117 12.539 1.00 95.50 387 GLY A CA 1
ATOM 2992 C C . GLY A 1 387 ? -30.538 2.674 11.972 1.00 95.50 387 GLY A C 1
ATOM 2993 O O . GLY A 1 387 ? -30.488 1.704 11.221 1.00 95.50 387 GLY A O 1
ATOM 2994 N N . VAL A 1 388 ? -29.447 3.387 12.281 1.00 97.00 388 VAL A N 1
ATOM 2995 C CA . VAL A 1 388 ? -28.101 2.920 11.928 1.00 97.00 388 VAL A CA 1
ATOM 2996 C C . VAL A 1 388 ? -27.734 1.761 12.851 1.00 97.00 388 VAL A C 1
ATOM 2998 O O . VAL A 1 388 ? -27.529 1.959 14.044 1.00 97.00 388 VAL A O 1
ATOM 3001 N N . GLU A 1 389 ? -27.623 0.564 12.291 1.00 97.06 389 GLU A N 1
ATOM 3002 C CA . GLU A 1 389 ? -27.236 -0.647 13.008 1.00 97.06 389 GLU A CA 1
ATOM 3003 C C . GLU A 1 389 ? -25.716 -0.816 12.986 1.00 97.06 389 GLU A C 1
ATOM 3005 O O . GLU A 1 389 ? -25.080 -0.668 11.940 1.00 97.06 389 GLU A O 1
ATOM 3010 N N . ILE A 1 390 ? -25.128 -1.154 14.136 1.00 97.88 390 ILE A N 1
ATOM 3011 C CA . ILE A 1 390 ? -23.701 -1.466 14.260 1.00 97.88 390 ILE A CA 1
ATOM 3012 C C . ILE A 1 390 ? -23.561 -2.945 14.605 1.00 97.88 390 ILE A C 1
ATOM 3014 O O . ILE A 1 390 ? -23.894 -3.365 15.709 1.00 97.88 390 ILE A O 1
ATOM 3018 N N . VAL A 1 391 ? -23.065 -3.737 13.656 1.00 95.19 391 VAL A N 1
ATOM 3019 C CA . VAL A 1 391 ? -23.014 -5.197 13.773 1.00 95.19 391 VAL A CA 1
ATOM 3020 C C . VAL A 1 391 ? -21.559 -5.667 13.845 1.00 95.19 391 VAL A C 1
ATOM 3022 O O . VAL A 1 391 ? -20.796 -5.423 12.905 1.00 95.19 391 VAL A O 1
ATOM 3025 N N . PRO A 1 392 ? -21.134 -6.352 14.924 1.00 97.12 392 PRO A N 1
ATOM 3026 C CA . PRO A 1 392 ? -19.847 -7.034 14.943 1.00 97.12 392 PRO A CA 1
ATOM 3027 C C . PRO A 1 392 ? -19.888 -8.246 14.004 1.00 97.12 392 PRO A C 1
ATOM 3029 O O . PRO A 1 392 ? -20.741 -9.120 14.138 1.00 97.12 392 PRO A O 1
ATOM 3032 N N . THR A 1 393 ? -18.947 -8.323 13.068 1.00 97.06 393 THR A N 1
ATOM 3033 C CA . THR A 1 393 ? -18.892 -9.373 12.047 1.00 97.06 393 THR A CA 1
ATOM 3034 C C . THR A 1 393 ? -17.458 -9.820 11.763 1.00 97.06 393 THR A C 1
ATOM 3036 O O . THR A 1 393 ? -16.485 -9.079 11.931 1.00 97.06 393 THR A O 1
ATOM 3039 N N . ASN A 1 394 ? -17.336 -11.074 11.335 1.00 95.31 394 ASN A N 1
ATOM 3040 C CA . ASN A 1 394 ? -16.119 -11.696 10.822 1.00 95.31 394 ASN A CA 1
ATOM 3041 C C . ASN A 1 394 ? -16.331 -12.304 9.422 1.00 95.31 394 ASN A C 1
ATOM 3043 O O . ASN A 1 394 ? -15.505 -13.093 8.960 1.00 95.31 394 ASN A O 1
ATOM 3047 N N . ARG A 1 395 ? -17.434 -11.958 8.747 1.00 95.69 395 ARG A N 1
ATOM 3048 C CA . ARG A 1 395 ? -17.763 -12.496 7.426 1.00 95.69 395 ARG A CA 1
ATOM 3049 C C . ARG A 1 395 ? -16.861 -11.862 6.356 1.00 95.69 395 ARG A C 1
ATOM 3051 O O . ARG A 1 395 ? -16.739 -10.637 6.328 1.00 95.69 395 ARG A O 1
ATOM 3058 N N . PRO A 1 396 ? -16.250 -12.652 5.454 1.00 92.31 396 PRO A N 1
ATOM 3059 C CA . PRO A 1 396 ? -15.411 -12.117 4.380 1.00 92.31 396 PRO A CA 1
ATOM 3060 C C . PRO A 1 396 ? -16.119 -11.099 3.477 1.00 92.31 396 PRO A C 1
ATOM 3062 O O . PRO A 1 396 ? -15.500 -10.098 3.122 1.00 92.31 396 PRO A O 1
ATOM 3065 N N . ASP A 1 397 ? -17.400 -11.319 3.168 1.00 93.81 397 ASP A N 1
ATOM 3066 C CA . ASP A 1 397 ? -18.199 -10.422 2.316 1.00 93.81 397 ASP A CA 1
ATOM 3067 C C . ASP A 1 397 ? -18.419 -9.057 2.980 1.00 93.81 397 ASP A C 1
ATOM 3069 O O . ASP A 1 397 ? -18.205 -8.020 2.358 1.00 93.81 397 ASP A O 1
ATOM 3073 N N . ASP A 1 398 ? -18.738 -9.049 4.279 1.00 96.50 398 ASP A N 1
ATOM 3074 C CA . ASP A 1 398 ? -18.878 -7.816 5.062 1.00 96.50 398 ASP A CA 1
ATOM 3075 C C . ASP A 1 398 ? -17.569 -7.015 5.080 1.00 96.50 398 ASP A C 1
ATOM 3077 O O . ASP A 1 398 ? -17.576 -5.787 4.972 1.00 96.50 398 ASP A O 1
ATOM 3081 N N . MET A 1 399 ? -16.430 -7.708 5.197 1.00 95.75 399 MET A N 1
ATOM 3082 C CA . MET A 1 399 ? -15.115 -7.071 5.132 1.00 95.75 399 MET A CA 1
ATOM 3083 C C . MET A 1 399 ? -14.832 -6.479 3.752 1.00 95.75 399 MET A C 1
ATOM 3085 O O . MET A 1 399 ? -14.266 -5.392 3.684 1.00 95.75 399 MET A O 1
ATOM 3089 N N . ALA A 1 400 ? -15.221 -7.161 2.672 1.00 93.12 400 ALA A N 1
ATOM 3090 C CA . ALA A 1 400 ? -15.059 -6.660 1.311 1.00 93.12 400 ALA A CA 1
ATOM 3091 C C . ALA A 1 400 ? -15.939 -5.423 1.051 1.00 93.12 400 ALA A C 1
ATOM 3093 O O . ALA A 1 400 ? -15.446 -4.422 0.532 1.00 93.12 400 ALA A O 1
ATOM 3094 N N . GLU A 1 401 ? -17.207 -5.448 1.478 1.00 95.69 401 GLU A N 1
ATOM 3095 C CA . GLU A 1 401 ? -18.124 -4.303 1.379 1.00 95.69 401 GLU A CA 1
ATOM 3096 C C . GLU A 1 401 ? -17.600 -3.088 2.161 1.00 95.69 401 GLU A C 1
ATOM 3098 O O . GLU A 1 401 ? -17.548 -1.976 1.628 1.00 95.69 401 GLU A O 1
ATOM 3103 N N . PHE A 1 402 ? -17.156 -3.295 3.406 1.00 96.25 402 PHE A N 1
ATOM 3104 C CA . PHE A 1 402 ? -16.528 -2.249 4.216 1.00 96.25 402 PHE A CA 1
ATOM 3105 C C . PHE A 1 402 ? -15.257 -1.696 3.568 1.00 96.25 402 PHE A C 1
ATOM 3107 O O . PHE A 1 402 ? -15.076 -0.479 3.498 1.00 96.25 402 PHE A O 1
ATOM 3114 N N . HIS A 1 403 ? -14.372 -2.574 3.093 1.00 93.50 403 HIS A N 1
ATOM 3115 C CA . HIS A 1 403 ? -13.104 -2.177 2.487 1.00 93.50 403 HIS A CA 1
ATOM 3116 C C . HIS A 1 403 ? -13.333 -1.305 1.250 1.00 93.50 403 HIS A C 1
ATOM 3118 O O . HIS A 1 403 ? -12.744 -0.230 1.159 1.00 93.50 403 HIS A O 1
ATOM 3124 N N . ALA A 1 404 ? -14.308 -1.658 0.406 1.00 91.38 404 ALA A N 1
ATOM 3125 C CA . ALA A 1 404 ? -14.714 -0.841 -0.734 1.00 91.38 404 ALA A CA 1
ATOM 3126 C C . ALA A 1 404 ? -15.244 0.550 -0.327 1.00 91.38 404 ALA A C 1
ATOM 3128 O O . ALA A 1 404 ? -15.002 1.530 -1.033 1.00 91.38 404 ALA A O 1
ATOM 3129 N N . VAL A 1 405 ? -15.967 0.674 0.798 1.00 91.38 405 VAL A N 1
ATOM 3130 C CA . VAL A 1 405 ? -16.377 1.989 1.336 1.00 91.38 405 VAL A CA 1
ATOM 3131 C C . VAL A 1 405 ? -15.150 2.815 1.712 1.00 91.38 405 VAL A C 1
ATOM 3133 O O . VAL A 1 405 ? -15.044 3.973 1.312 1.00 91.38 405 VAL A O 1
ATOM 3136 N N . VAL A 1 406 ? -14.209 2.229 2.454 1.00 88.44 406 VAL A N 1
ATOM 3137 C CA . VAL A 1 406 ? -12.999 2.933 2.897 1.00 88.44 406 VAL A CA 1
ATOM 3138 C C . VAL A 1 406 ? -12.133 3.354 1.711 1.00 88.44 406 VAL A C 1
ATOM 3140 O O . VAL A 1 406 ? -11.680 4.495 1.682 1.00 88.44 406 VAL A O 1
ATOM 3143 N N . GLU A 1 407 ? -11.954 2.495 0.706 1.00 85.88 407 GLU A N 1
ATOM 3144 C CA . GLU A 1 407 ? -11.215 2.837 -0.514 1.00 85.88 407 GLU A CA 1
ATOM 3145 C C . GLU A 1 407 ? -11.841 4.024 -1.256 1.00 85.88 407 GLU A C 1
ATOM 3147 O O . GLU A 1 407 ? -11.123 4.947 -1.647 1.00 85.88 407 GLU A O 1
ATOM 3152 N N . ARG A 1 408 ? -13.176 4.060 -1.387 1.00 86.12 408 ARG A N 1
ATOM 3153 C CA . ARG A 1 408 ? -13.881 5.208 -1.985 1.00 86.12 408 ARG A CA 1
ATOM 3154 C C . ARG A 1 408 ? -13.684 6.490 -1.180 1.00 86.12 408 ARG A C 1
ATOM 3156 O O . ARG A 1 408 ? -13.409 7.535 -1.765 1.00 86.12 408 ARG A O 1
ATOM 3163 N N . LEU A 1 409 ? -13.789 6.419 0.149 1.00 81.00 409 LEU A N 1
ATOM 3164 C CA . LEU A 1 409 ? -13.562 7.573 1.025 1.00 81.00 409 LEU A CA 1
ATOM 3165 C C . LEU A 1 409 ? -12.117 8.084 0.920 1.00 81.00 409 LEU A C 1
ATOM 3167 O O . LEU A 1 409 ? -11.894 9.292 0.868 1.00 81.00 409 LEU A O 1
ATOM 3171 N N . SER A 1 410 ? -11.139 7.181 0.832 1.00 72.88 410 SER A N 1
ATOM 3172 C CA . SER A 1 410 ? -9.726 7.526 0.645 1.00 72.88 410 SER A CA 1
ATOM 3173 C C . SER A 1 410 ? -9.431 8.110 -0.742 1.00 72.88 410 SER A C 1
ATOM 3175 O O . SER A 1 410 ? -8.593 9.008 -0.851 1.00 72.88 410 SER A O 1
ATOM 3177 N N . ALA A 1 411 ? -10.141 7.679 -1.790 1.00 66.44 411 ALA A N 1
ATOM 3178 C CA . ALA A 1 411 ? -10.034 8.257 -3.133 1.00 66.44 411 ALA A CA 1
ATOM 3179 C C . ALA A 1 411 ? -10.492 9.731 -3.189 1.00 66.44 411 ALA A C 1
ATOM 3181 O O . ALA A 1 411 ? -10.018 10.484 -4.038 1.00 66.44 411 ALA A O 1
ATOM 3182 N N . GLY A 1 412 ? -11.351 10.160 -2.254 1.00 52.69 412 GLY A N 1
ATOM 3183 C CA . GLY A 1 412 ? -11.845 11.535 -2.103 1.00 52.69 412 GLY A CA 1
ATOM 3184 C C . GLY A 1 412 ? -10.872 12.532 -1.452 1.00 52.69 412 GLY A C 1
ATOM 3185 O O . GLY A 1 412 ? -11.259 13.671 -1.200 1.00 52.69 412 GLY A O 1
ATOM 3186 N N . GLY A 1 413 ? -9.619 12.141 -1.177 1.00 49.41 413 GLY A N 1
ATOM 3187 C CA . GLY A 1 413 ? -8.551 13.066 -0.767 1.00 49.41 413 GLY A CA 1
ATOM 3188 C C . GLY A 1 413 ? -8.052 12.947 0.681 1.00 49.41 413 GLY A C 1
ATOM 3189 O O . GLY A 1 413 ? -7.162 13.707 1.076 1.00 49.41 413 GLY A O 1
ATOM 3190 N N . THR A 1 414 ? -8.542 11.993 1.480 1.00 44.75 414 THR A N 1
ATOM 3191 C CA . THR A 1 414 ? -8.025 11.723 2.837 1.00 44.75 414 THR A CA 1
ATOM 3192 C C . THR A 1 414 ? -6.874 10.703 2.821 1.00 44.75 414 THR A C 1
ATOM 3194 O O . THR A 1 414 ? -7.031 9.524 2.510 1.00 44.75 414 THR A O 1
ATOM 3197 N N . ARG A 1 415 ? -5.681 11.203 3.177 1.00 52.50 415 ARG A N 1
ATOM 3198 C CA . ARG A 1 415 ? -4.333 10.623 3.006 1.00 52.50 415 ARG A CA 1
ATOM 3199 C C . ARG A 1 415 ? -3.932 9.541 4.031 1.00 52.50 415 ARG A C 1
ATOM 3201 O O . ARG A 1 415 ? -2.938 9.726 4.733 1.00 52.50 415 ARG A O 1
ATOM 3208 N N . PHE A 1 416 ? -4.635 8.412 4.114 1.00 57.81 416 PHE A N 1
ATOM 3209 C CA . PHE A 1 416 ? -4.132 7.258 4.883 1.00 57.81 416 PHE A CA 1
ATOM 3210 C C . PHE A 1 416 ? -3.992 6.015 4.003 1.00 57.81 416 PHE A C 1
ATOM 3212 O O . PHE A 1 416 ? -4.882 5.747 3.197 1.00 57.81 416 PHE A O 1
ATOM 3219 N N . PRO A 1 417 ? -2.890 5.251 4.129 1.00 64.94 417 PRO A N 1
ATOM 3220 C CA . PRO A 1 417 ? -2.764 3.979 3.436 1.00 64.94 417 PRO A CA 1
ATOM 3221 C C . PRO A 1 417 ? -3.806 3.002 3.986 1.00 64.94 417 PRO A C 1
ATOM 3223 O O . PRO A 1 417 ? -3.797 2.684 5.174 1.00 64.94 417 PRO A O 1
ATOM 3226 N N . VAL A 1 418 ? -4.696 2.528 3.117 1.00 80.88 418 VAL A N 1
ATOM 3227 C CA . VAL A 1 418 ? -5.677 1.494 3.454 1.00 80.88 418 VAL A CA 1
ATOM 3228 C C . VAL A 1 418 ? -4.953 0.139 3.479 1.00 80.88 418 VAL A C 1
ATOM 3230 O O . VAL A 1 418 ? -4.332 -0.229 2.478 1.00 80.88 418 VAL A O 1
ATOM 3233 N N . PRO A 1 419 ? -4.973 -0.612 4.598 1.00 84.19 419 PRO A N 1
ATOM 3234 C CA . PRO A 1 419 ? -4.445 -1.971 4.638 1.00 84.19 419 PRO A CA 1
ATOM 3235 C C . PRO A 1 419 ? -5.092 -2.861 3.572 1.00 84.19 419 PRO A C 1
ATOM 3237 O O . PRO A 1 419 ? -6.280 -2.730 3.282 1.00 84.19 419 PRO A O 1
ATOM 3240 N N . ALA A 1 420 ? -4.326 -3.799 3.013 1.00 86.88 420 ALA A N 1
ATOM 3241 C CA . ALA A 1 420 ? -4.860 -4.756 2.049 1.00 86.88 420 ALA A CA 1
ATOM 3242 C C . ALA A 1 420 ? -5.993 -5.586 2.678 1.00 86.88 420 ALA A C 1
ATOM 3244 O O . ALA A 1 420 ? -5.849 -6.069 3.804 1.00 86.88 420 ALA A O 1
ATOM 3245 N N . LEU A 1 421 ? -7.085 -5.811 1.937 1.00 90.81 421 LEU A N 1
ATOM 3246 C CA . LEU A 1 421 ? -8.227 -6.612 2.401 1.00 90.81 421 LEU A CA 1
ATOM 3247 C C . LEU A 1 421 ? -7.790 -7.989 2.926 1.00 90.81 421 LEU A C 1
ATOM 3249 O O . LEU A 1 421 ? -8.224 -8.413 3.995 1.00 90.81 421 LEU A O 1
ATOM 3253 N N . GLY A 1 422 ? -6.856 -8.647 2.230 1.00 89.88 422 GLY A N 1
ATOM 3254 C CA . GLY A 1 422 ? -6.331 -9.950 2.643 1.00 89.88 422 GLY A CA 1
ATOM 3255 C C . GLY A 1 422 ? -5.622 -9.937 4.005 1.00 89.88 422 GLY A C 1
ATOM 3256 O O . GLY A 1 422 ? -5.646 -10.944 4.708 1.00 89.88 422 GLY A O 1
ATOM 3257 N N . LEU A 1 423 ? -5.025 -8.811 4.420 1.00 90.19 423 LEU A N 1
ATOM 3258 C CA . LEU A 1 423 ? -4.451 -8.675 5.762 1.00 90.19 423 LEU A CA 1
ATOM 3259 C C . LEU A 1 423 ? -5.558 -8.579 6.815 1.00 90.19 423 LEU A C 1
ATOM 3261 O O . LEU A 1 423 ? -5.481 -9.245 7.845 1.00 90.19 423 LEU A O 1
ATOM 3265 N N . VAL A 1 424 ? -6.587 -7.768 6.552 1.00 93.19 424 VAL A N 1
ATOM 3266 C CA . VAL A 1 424 ? -7.737 -7.598 7.453 1.00 93.19 424 VAL A CA 1
ATOM 3267 C C . VAL A 1 424 ? -8.449 -8.936 7.663 1.00 93.19 424 VAL A C 1
ATOM 3269 O O . VAL A 1 424 ? -8.661 -9.344 8.805 1.00 93.19 424 VAL A O 1
ATOM 3272 N N . GLN A 1 425 ? -8.724 -9.658 6.573 1.00 95.00 425 GLN A N 1
ATOM 3273 C CA . GLN A 1 425 ? -9.322 -10.993 6.610 1.00 95.00 425 GLN A CA 1
ATOM 3274 C C . GLN A 1 425 ? -8.453 -11.990 7.380 1.00 95.00 425 GLN A C 1
ATOM 3276 O O . GLN A 1 425 ? -8.976 -12.736 8.205 1.00 95.00 425 GLN A O 1
ATOM 3281 N N . ALA A 1 426 ? -7.133 -11.984 7.171 1.00 92.38 426 ALA A N 1
ATOM 3282 C CA . ALA A 1 426 ? -6.228 -12.879 7.886 1.00 92.38 426 ALA A CA 1
ATOM 3283 C C . ALA A 1 426 ? -6.186 -12.590 9.397 1.00 92.38 426 ALA A C 1
ATOM 3285 O O . ALA A 1 426 ? -6.211 -13.523 10.197 1.00 92.38 426 ALA A O 1
ATOM 3286 N N . LEU A 1 427 ? -6.152 -11.317 9.803 1.00 95.56 427 LEU A N 1
ATOM 3287 C CA . LEU A 1 427 ? -6.127 -10.923 11.216 1.00 95.56 427 LEU A CA 1
ATOM 3288 C C . LEU A 1 427 ? -7.441 -11.263 11.932 1.00 95.56 427 LEU A C 1
ATOM 3290 O O . LEU A 1 427 ? -7.414 -11.835 13.023 1.00 95.56 427 LEU A O 1
ATOM 3294 N N . ILE A 1 428 ? -8.588 -10.951 11.320 1.00 96.62 428 ILE A N 1
ATOM 3295 C CA . ILE A 1 428 ? -9.907 -11.269 11.887 1.00 96.62 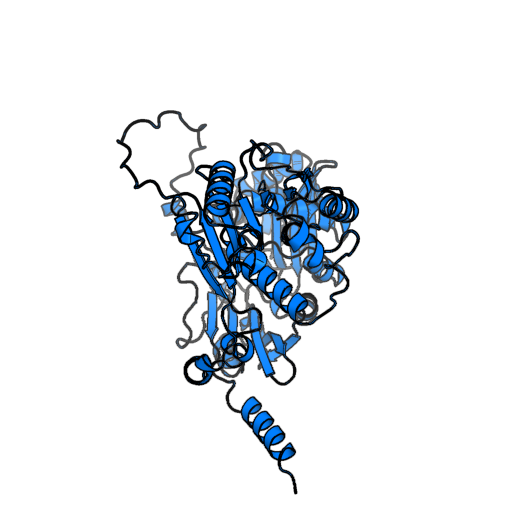428 ILE A CA 1
ATOM 3296 C C . ILE A 1 428 ? -10.144 -12.784 11.885 1.00 96.62 428 ILE A C 1
ATOM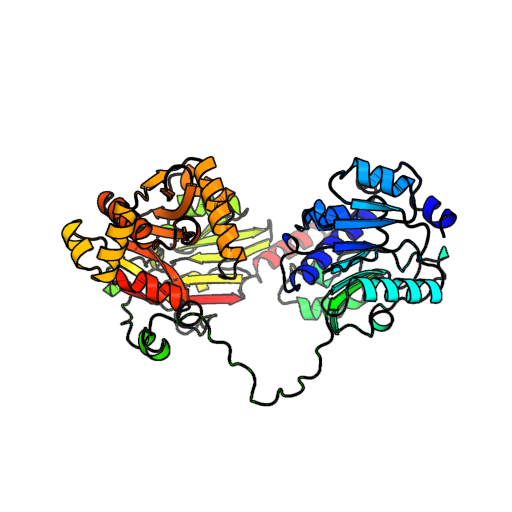 3298 O O . ILE A 1 428 ? -10.577 -13.332 12.896 1.00 96.62 428 ILE A O 1
ATOM 3302 N N . GLY A 1 429 ? -9.800 -13.479 10.797 1.00 95.19 429 GLY A N 1
ATOM 3303 C CA . GLY A 1 429 ? -9.917 -14.936 10.689 1.00 95.19 429 GLY A CA 1
ATOM 3304 C C . GLY A 1 429 ? -9.044 -15.692 11.695 1.00 95.19 429 GLY A C 1
ATOM 3305 O O . GLY A 1 429 ? -9.431 -16.759 12.160 1.00 95.19 429 GLY A O 1
ATOM 3306 N N . ALA A 1 430 ? -7.909 -15.113 12.098 1.00 95.38 430 ALA A N 1
ATOM 3307 C CA . ALA A 1 430 ? -7.062 -15.625 13.178 1.00 95.38 430 ALA A CA 1
ATOM 3308 C C . ALA A 1 430 ? -7.553 -15.243 14.594 1.00 95.38 430 ALA A C 1
ATOM 3310 O O . ALA A 1 430 ? -6.887 -15.547 15.581 1.00 95.38 430 ALA A O 1
ATOM 3311 N N . GLY A 1 431 ? -8.698 -14.563 14.719 1.00 95.69 431 GLY A N 1
ATOM 3312 C CA . GLY A 1 431 ? -9.297 -14.183 16.002 1.00 95.69 431 GLY A CA 1
ATOM 3313 C C . GLY A 1 431 ? -8.666 -12.958 16.674 1.00 95.69 431 GLY A C 1
ATOM 3314 O O . GLY A 1 431 ? -8.983 -12.661 17.828 1.00 95.69 431 GLY A O 1
ATOM 3315 N N . HIS A 1 432 ? -7.799 -12.220 15.975 1.00 96.31 432 HIS A N 1
ATOM 3316 C CA . HIS A 1 432 ? -7.080 -11.065 16.527 1.00 96.31 432 HIS A CA 1
ATOM 3317 C C . HIS A 1 432 ? -7.858 -9.750 16.475 1.00 96.31 432 HIS A C 1
ATOM 3319 O O . HIS A 1 432 ? -7.384 -8.738 16.992 1.00 96.31 432 HIS A O 1
ATOM 3325 N N . GLY A 1 433 ? -9.046 -9.741 15.876 1.00 95.06 433 GLY A N 1
ATOM 3326 C CA . GLY A 1 433 ? -9.861 -8.543 15.780 1.00 95.06 433 GLY A CA 1
ATOM 3327 C C . GLY A 1 433 ? -11.297 -8.816 15.371 1.00 95.06 433 GLY A C 1
ATOM 3328 O O . GLY A 1 433 ? -11.698 -9.966 15.199 1.00 95.06 433 GLY A O 1
ATOM 3329 N N . THR A 1 434 ? -12.054 -7.735 15.233 1.00 97.38 434 THR A N 1
ATOM 3330 C CA . THR A 1 434 ? -13.462 -7.736 14.830 1.00 97.38 434 THR A CA 1
ATOM 3331 C C . THR A 1 434 ? -13.712 -6.538 13.919 1.00 97.38 434 THR A C 1
ATOM 3333 O O . THR A 1 434 ? -13.175 -5.456 14.167 1.00 97.38 434 THR A O 1
ATOM 3336 N N . LEU A 1 435 ? -14.532 -6.711 12.882 1.00 98.38 435 LEU A N 1
ATOM 3337 C CA . LEU A 1 435 ? -15.097 -5.592 12.134 1.00 98.38 435 LEU A CA 1
ATOM 3338 C C . LEU A 1 435 ? -16.432 -5.203 12.772 1.00 98.38 435 LEU A C 1
ATOM 3340 O O . LEU A 1 435 ? -17.332 -6.028 12.870 1.00 98.38 435 LEU A O 1
ATOM 3344 N N . TYR A 1 436 ? -16.571 -3.946 13.173 1.00 98.50 436 TYR A N 1
ATOM 3345 C CA . TYR A 1 436 ? -17.855 -3.340 13.511 1.00 98.50 436 TYR A CA 1
ATOM 3346 C C . TYR A 1 436 ? -18.400 -2.647 12.275 1.00 98.50 436 TYR A C 1
ATOM 3348 O O . TYR A 1 436 ? -17.889 -1.597 11.884 1.00 98.50 436 TYR A O 1
ATOM 3356 N N . LEU A 1 437 ? -19.393 -3.256 11.641 1.00 98.31 437 LEU A N 1
ATOM 3357 C CA . LEU A 1 437 ? -19.967 -2.786 10.391 1.00 98.31 437 LEU A CA 1
ATOM 3358 C C . LEU A 1 437 ? -21.180 -1.900 10.672 1.00 98.31 437 LEU A C 1
ATOM 3360 O O . LEU A 1 437 ? -22.092 -2.314 11.381 1.00 98.31 437 LEU A O 1
ATOM 3364 N N . ALA A 1 438 ? -21.200 -0.698 10.103 1.00 98.12 438 ALA A N 1
ATOM 3365 C CA . ALA A 1 438 ? -22.345 0.198 10.171 1.00 98.12 438 ALA A CA 1
ATOM 3366 C C . ALA A 1 438 ? -23.247 0.001 8.948 1.00 98.12 438 ALA A C 1
ATOM 3368 O O . ALA A 1 438 ? -22.789 0.155 7.810 1.00 98.12 438 ALA A O 1
ATOM 3369 N N . ARG A 1 439 ? -24.528 -0.293 9.175 1.00 96.75 439 ARG A N 1
ATOM 3370 C CA . ARG A 1 439 ? -25.543 -0.460 8.129 1.00 96.75 439 ARG A CA 1
ATOM 3371 C C . ARG A 1 439 ? -26.755 0.435 8.389 1.00 96.75 439 ARG A C 1
ATOM 3373 O O . ARG A 1 439 ? -27.104 0.707 9.531 1.00 96.75 439 ARG A O 1
ATOM 3380 N N . LEU A 1 440 ? -27.405 0.884 7.320 1.00 95.06 440 LEU A N 1
ATOM 3381 C CA . LEU A 1 440 ? -28.747 1.468 7.361 1.00 95.06 440 LEU A CA 1
ATOM 3382 C C . LEU A 1 440 ? -29.623 0.674 6.391 1.00 95.06 440 LEU A C 1
ATOM 3384 O O . LEU A 1 440 ? -29.492 0.790 5.168 1.00 95.06 440 LEU A O 1
ATOM 3388 N N . GLY A 1 441 ? -30.459 -0.210 6.935 1.00 92.06 441 GLY A N 1
ATOM 3389 C CA . GLY A 1 441 ? -31.132 -1.237 6.141 1.00 92.06 441 GLY A CA 1
ATOM 3390 C C . GLY A 1 441 ? -30.116 -2.118 5.403 1.00 92.06 441 GLY A C 1
ATOM 3391 O O . GLY A 1 441 ? -29.254 -2.740 6.014 1.00 92.06 441 GLY A O 1
ATOM 3392 N N . LYS A 1 442 ? -30.191 -2.163 4.067 1.00 89.81 442 LYS A N 1
ATOM 3393 C CA . LYS A 1 442 ? -29.267 -2.959 3.232 1.00 89.81 442 LYS A CA 1
ATOM 3394 C C . LYS A 1 442 ? -27.964 -2.236 2.876 1.00 89.81 442 LYS A C 1
ATOM 3396 O O . LYS A 1 442 ? -27.068 -2.860 2.315 1.00 89.81 442 LYS A O 1
ATOM 3401 N N . VAL A 1 443 ? -27.851 -0.940 3.167 1.00 92.06 443 VAL A N 1
ATOM 3402 C CA . VAL A 1 443 ? -26.706 -0.118 2.754 1.00 92.06 443 VAL A CA 1
ATOM 3403 C C . VAL A 1 443 ? -25.607 -0.188 3.807 1.00 92.06 443 VAL A C 1
ATOM 3405 O O . VAL A 1 443 ? -25.853 0.125 4.970 1.00 92.06 443 VAL A O 1
ATOM 3408 N N . VAL A 1 444 ? -24.388 -0.551 3.403 1.00 95.88 444 VAL A N 1
ATOM 3409 C CA . VAL A 1 444 ? -23.194 -0.417 4.250 1.00 95.88 444 VAL A CA 1
ATOM 3410 C C . VAL A 1 444 ? -22.717 1.028 4.225 1.00 95.88 444 VAL A C 1
ATOM 3412 O O . VAL A 1 444 ? -22.345 1.553 3.178 1.00 95.88 444 VAL A O 1
ATOM 3415 N N . LEU A 1 445 ? -22.701 1.655 5.397 1.00 96.00 445 LEU A N 1
ATOM 3416 C CA . LEU A 1 445 ? -22.241 3.030 5.590 1.00 96.00 445 LEU A CA 1
ATOM 3417 C C . LEU A 1 445 ? -20.740 3.092 5.878 1.00 96.00 445 LEU A C 1
ATOM 3419 O O . LEU A 1 445 ? -20.109 4.116 5.660 1.00 96.00 445 LEU A O 1
ATOM 3423 N N . GLY A 1 446 ? -20.156 2.021 6.412 1.00 95.88 446 GLY A N 1
ATOM 3424 C CA . GLY A 1 446 ? -18.752 1.983 6.808 1.00 95.88 446 GLY A CA 1
ATOM 3425 C C . GLY A 1 446 ? -18.530 1.061 7.996 1.00 95.88 446 GLY A C 1
ATOM 3426 O O . GLY A 1 446 ? -19.277 0.107 8.193 1.00 95.88 446 GLY A O 1
ATOM 3427 N N . GLY A 1 447 ? -17.504 1.330 8.796 1.00 96.94 447 GLY A N 1
ATOM 3428 C CA . GLY A 1 447 ? -17.155 0.481 9.924 1.00 96.94 447 GLY A CA 1
ATOM 3429 C C . GLY A 1 447 ? -15.822 0.805 10.590 1.00 96.94 447 GLY A C 1
ATOM 3430 O O . GLY A 1 447 ? -15.147 1.789 10.271 1.00 96.94 447 GLY A O 1
ATOM 3431 N N . CYS A 1 448 ? -15.463 -0.037 11.553 1.00 97.12 448 CYS A N 1
ATOM 3432 C CA . CYS A 1 448 ? -14.228 0.051 12.322 1.00 97.12 448 CYS A CA 1
ATOM 3433 C C . CYS A 1 448 ? -13.660 -1.354 12.558 1.00 97.12 448 CYS A C 1
ATOM 3435 O O . CYS A 1 448 ? -14.315 -2.195 13.172 1.00 97.12 448 CYS A O 1
ATOM 3437 N N . VAL A 1 449 ? -12.444 -1.608 12.080 1.00 97.50 449 VAL A N 1
ATOM 3438 C CA . VAL A 1 449 ? -11.679 -2.823 12.370 1.00 97.50 449 VAL A CA 1
ATOM 3439 C C . VAL A 1 449 ? -10.873 -2.588 13.634 1.00 97.50 449 VAL A C 1
ATOM 3441 O O . VAL A 1 449 ? -9.978 -1.741 13.660 1.00 97.50 449 VAL A O 1
ATOM 3444 N N . VAL A 1 450 ? -11.168 -3.371 14.664 1.00 97.50 450 VAL A N 1
ATOM 3445 C CA . VAL A 1 450 ? -10.506 -3.290 15.965 1.00 97.50 450 VAL A CA 1
ATOM 3446 C C . VAL A 1 450 ? -9.682 -4.548 16.192 1.00 97.50 450 VAL A C 1
ATOM 3448 O O . VAL A 1 450 ? -10.216 -5.656 16.158 1.00 97.50 450 VAL A O 1
ATOM 3451 N N . LEU A 1 451 ? -8.383 -4.377 16.428 1.00 97.50 451 LEU A N 1
ATOM 3452 C CA . LEU A 1 451 ? -7.482 -5.425 16.901 1.00 97.50 451 LEU A CA 1
ATOM 3453 C C . LEU A 1 451 ? -7.477 -5.451 18.427 1.00 97.50 451 LEU A C 1
ATOM 3455 O O . LEU A 1 451 ? -7.593 -4.401 19.058 1.00 97.50 451 LEU A O 1
ATOM 3459 N N . ARG A 1 452 ? -7.330 -6.638 19.020 1.00 94.75 452 ARG A N 1
ATOM 3460 C CA . ARG A 1 452 ? -7.457 -6.832 20.470 1.00 94.75 452 ARG A CA 1
ATOM 3461 C C . ARG A 1 452 ? -6.310 -7.661 21.035 1.00 94.75 452 ARG A C 1
ATOM 3463 O O . ARG A 1 452 ? -5.995 -8.733 20.518 1.00 94.75 452 ARG A O 1
ATOM 3470 N N . HIS A 1 453 ? -5.750 -7.183 22.140 1.00 94.38 453 HIS A N 1
ATOM 3471 C CA . HIS A 1 453 ? -4.925 -7.972 23.050 1.00 94.38 453 HIS A CA 1
ATOM 3472 C C . HIS A 1 453 ? -5.242 -7.567 24.500 1.00 94.38 453 HIS A C 1
ATOM 3474 O O . HIS A 1 453 ? -6.338 -7.877 24.963 1.00 94.38 453 HIS A O 1
ATOM 3480 N N . ARG A 1 454 ? -4.360 -6.857 25.213 1.00 93.12 454 ARG A N 1
ATOM 3481 C CA . ARG A 1 454 ? -4.690 -6.244 26.514 1.00 93.12 454 ARG A CA 1
ATOM 3482 C C . ARG A 1 454 ? -5.462 -4.949 26.315 1.00 93.12 454 ARG A C 1
ATOM 3484 O O . ARG A 1 454 ? -6.374 -4.659 27.084 1.00 93.12 454 ARG A O 1
ATOM 3491 N N . TYR A 1 455 ? -5.097 -4.193 25.284 1.00 95.06 455 TYR A N 1
ATOM 3492 C CA . TYR A 1 455 ? -5.820 -3.009 24.826 1.00 95.06 455 TYR A CA 1
ATOM 3493 C C . TYR A 1 455 ? -6.415 -3.259 23.437 1.00 95.06 455 TYR A C 1
ATOM 3495 O O . TYR A 1 455 ? -6.001 -4.175 22.717 1.00 95.06 455 TYR A O 1
ATOM 3503 N N . ALA A 1 456 ? -7.403 -2.451 23.065 1.00 96.50 456 ALA A N 1
ATOM 3504 C CA . ALA A 1 456 ? -7.950 -2.432 21.718 1.00 96.50 456 ALA A CA 1
ATOM 3505 C C . ALA A 1 456 ? -7.286 -1.334 20.881 1.00 96.50 456 ALA A C 1
ATOM 3507 O O . ALA A 1 456 ? -6.982 -0.249 21.377 1.00 96.50 456 ALA A O 1
ATOM 3508 N N . HIS A 1 457 ? -7.105 -1.602 19.592 1.00 96.25 457 HIS A N 1
ATOM 3509 C CA . HIS A 1 457 ? -6.556 -0.652 18.630 1.00 96.25 457 HIS A CA 1
ATOM 3510 C C . HIS A 1 457 ? -7.395 -0.652 17.352 1.00 96.25 457 HIS A C 1
ATOM 3512 O O . HIS A 1 457 ? -7.554 -1.688 16.702 1.00 96.25 457 HIS A O 1
ATOM 3518 N N . ALA A 1 458 ? -7.923 0.509 16.973 1.00 94.88 458 ALA A N 1
ATOM 3519 C CA . ALA A 1 458 ? -8.643 0.698 15.722 1.00 94.88 458 ALA A CA 1
ATOM 3520 C C . ALA A 1 458 ? -7.646 0.764 14.554 1.00 94.88 458 ALA A C 1
ATOM 3522 O O . ALA A 1 458 ? -7.092 1.818 14.249 1.00 94.88 458 ALA A O 1
ATOM 3523 N N . LEU A 1 459 ? -7.436 -0.377 13.895 1.00 92.81 459 LEU A N 1
ATOM 3524 C CA . LEU A 1 459 ? -6.513 -0.520 12.766 1.00 92.81 459 LEU A CA 1
ATOM 3525 C C . LEU A 1 459 ? -6.976 0.277 11.542 1.00 92.81 459 LEU A C 1
ATOM 3527 O O . LEU A 1 459 ? -6.164 0.854 10.822 1.00 92.81 459 LEU A O 1
ATOM 3531 N N . LEU A 1 460 ? -8.281 0.254 11.274 1.00 90.88 460 LEU A N 1
ATOM 3532 C CA . LEU A 1 460 ? -8.883 0.874 10.099 1.00 90.88 460 LEU A CA 1
ATOM 3533 C C . LEU A 1 460 ? -10.304 1.314 10.432 1.00 90.88 460 LEU A C 1
ATOM 3535 O O . LEU A 1 460 ? -11.068 0.544 11.003 1.00 90.88 460 LEU A O 1
ATOM 3539 N N . SER A 1 461 ? -10.685 2.528 10.050 1.00 91.81 461 SER A N 1
ATOM 3540 C CA . SER A 1 461 ? -12.064 2.999 10.198 1.00 91.81 461 SER A CA 1
ATOM 3541 C C . SER A 1 461 ? -12.438 3.949 9.071 1.00 91.81 461 SER A C 1
ATOM 3543 O O . SER A 1 461 ? -11.584 4.661 8.544 1.00 91.81 461 SER A O 1
ATOM 3545 N N . GLY A 1 462 ? -13.716 3.957 8.710 1.00 90.50 462 GLY A N 1
ATOM 3546 C CA . GLY A 1 462 ? -14.272 4.858 7.708 1.00 90.50 462 GLY A CA 1
ATOM 3547 C C . GLY A 1 462 ? -15.791 4.840 7.761 1.00 90.50 462 GLY A C 1
ATOM 3548 O O . GLY A 1 462 ? -16.386 3.830 8.132 1.00 90.50 462 GLY A O 1
ATOM 3549 N N . PHE A 1 463 ? -16.417 5.968 7.442 1.00 91.81 463 PHE A N 1
ATOM 3550 C CA . PHE A 1 463 ? -17.867 6.122 7.491 1.00 91.81 463 PHE A CA 1
ATOM 3551 C C . PHE A 1 463 ? -18.318 7.147 6.453 1.00 91.81 463 PHE A C 1
ATOM 3553 O O . PHE A 1 463 ? -17.873 8.295 6.471 1.00 91.81 463 PHE A O 1
ATOM 3560 N N . ASP A 1 464 ? -19.201 6.724 5.561 1.00 91.44 464 ASP A N 1
ATOM 3561 C CA . ASP A 1 464 ? -19.788 7.534 4.509 1.00 91.44 464 ASP A CA 1
ATOM 3562 C C . ASP A 1 464 ? -21.053 8.228 5.029 1.00 91.44 464 ASP A C 1
ATOM 3564 O O . ASP A 1 464 ? -22.163 7.690 5.017 1.00 91.44 464 ASP A O 1
ATOM 3568 N N . ALA A 1 465 ? -20.871 9.457 5.514 1.00 88.56 465 ALA A N 1
ATOM 3569 C CA . ALA A 1 465 ? -21.981 10.279 5.978 1.00 88.56 465 ALA A CA 1
ATOM 3570 C C . ALA A 1 465 ? -22.944 10.658 4.836 1.00 88.56 465 ALA A C 1
ATOM 3572 O O . ALA A 1 465 ? -24.131 10.872 5.088 1.00 88.56 465 ALA A O 1
ATOM 3573 N N . ALA A 1 466 ? -22.475 10.729 3.583 1.00 88.12 466 ALA A N 1
ATOM 3574 C CA . ALA A 1 466 ? -23.325 11.085 2.448 1.00 88.12 466 ALA A CA 1
ATOM 3575 C C . ALA A 1 466 ? -24.348 9.979 2.153 1.00 88.12 466 ALA A C 1
ATOM 3577 O O . ALA A 1 466 ? -25.508 10.279 1.870 1.00 88.12 466 ALA A O 1
ATOM 3578 N N . ALA A 1 467 ? -23.963 8.713 2.345 1.00 87.31 467 ALA A N 1
ATOM 3579 C CA . ALA A 1 467 ? -24.846 7.553 2.202 1.00 87.31 467 ALA A CA 1
ATOM 3580 C C . ALA A 1 467 ? -26.001 7.498 3.225 1.00 87.31 467 ALA A C 1
ATOM 3582 O O . ALA A 1 467 ? -26.902 6.671 3.096 1.00 87.31 467 ALA A O 1
ATOM 3583 N N . CYS A 1 468 ? -26.001 8.370 4.238 1.00 88.62 468 CYS A N 1
ATOM 3584 C CA . CYS A 1 468 ? -27.021 8.409 5.286 1.00 88.62 468 CYS A CA 1
ATOM 3585 C C . CYS A 1 468 ? -27.507 9.831 5.612 1.00 88.62 468 CYS A C 1
ATOM 3587 O O . CYS A 1 468 ? -27.819 10.142 6.761 1.00 88.62 468 CYS A O 1
ATOM 3589 N N . GLY A 1 469 ? -27.563 10.717 4.611 1.00 86.06 469 GLY A N 1
ATOM 3590 C CA . GLY A 1 469 ? -28.143 12.058 4.772 1.00 86.06 469 GLY A CA 1
ATOM 3591 C C . GLY A 1 469 ? -27.376 12.953 5.754 1.00 86.06 469 GLY A C 1
ATOM 3592 O O . GLY A 1 469 ? -27.969 13.796 6.427 1.00 86.06 469 GLY A O 1
ATOM 3593 N N . GLY A 1 470 ? -26.063 12.750 5.874 1.00 86.75 470 GLY A N 1
ATOM 3594 C CA . GLY A 1 470 ? -25.183 13.530 6.742 1.00 86.75 470 GLY A CA 1
ATOM 3595 C C . GLY A 1 470 ? -25.209 13.111 8.213 1.00 86.75 470 GLY A C 1
ATOM 3596 O O . GLY A 1 470 ? -24.825 13.904 9.077 1.00 86.75 470 GLY A O 1
ATOM 3597 N N . LEU A 1 471 ? -25.676 11.900 8.541 1.00 89.19 471 LEU A N 1
ATOM 3598 C CA . LEU A 1 471 ? -25.589 11.404 9.915 1.00 89.19 471 LEU A CA 1
ATOM 3599 C C . LEU A 1 471 ? -24.121 11.243 10.349 1.00 89.19 471 LEU A C 1
ATOM 3601 O O . LEU A 1 471 ? -23.277 10.805 9.567 1.00 89.19 471 LEU A O 1
ATOM 3605 N N . PRO A 1 472 ? -23.789 11.600 11.603 1.00 86.88 472 PRO A N 1
ATOM 3606 C CA . PRO A 1 472 ? -22.418 11.535 12.079 1.00 86.88 472 PRO A CA 1
ATOM 3607 C C . PRO A 1 472 ? -22.008 10.094 12.402 1.00 86.88 472 PRO A C 1
ATOM 3609 O O . PRO A 1 472 ? -22.767 9.334 13.004 1.00 86.88 472 PRO A O 1
ATOM 3612 N N . SER A 1 473 ? -20.742 9.759 12.147 1.00 91.38 473 SER A N 1
ATOM 3613 C CA . SER A 1 473 ? -20.138 8.463 12.502 1.00 91.38 473 SER A CA 1
ATOM 3614 C C . SER A 1 473 ? -20.000 8.234 14.017 1.00 91.38 473 SER A C 1
ATOM 3616 O O . SER A 1 473 ? -19.447 7.228 14.456 1.00 91.38 473 SER A O 1
ATOM 3618 N N . THR A 1 474 ? -20.445 9.182 14.846 1.00 93.56 474 THR A N 1
ATOM 3619 C CA . THR A 1 474 ? -20.347 9.124 16.308 1.00 93.56 474 THR A CA 1
ATOM 3620 C C . THR A 1 474 ? -21.042 7.891 16.875 1.00 93.56 474 THR A C 1
ATOM 3622 O O . THR A 1 474 ? -20.504 7.281 17.792 1.00 93.56 474 THR A O 1
ATOM 3625 N N . HIS A 1 475 ? -22.195 7.498 16.318 1.00 94.44 475 HIS A N 1
ATOM 3626 C CA . HIS A 1 475 ? -22.910 6.300 16.761 1.00 94.44 475 HIS A CA 1
ATOM 3627 C C . HIS A 1 475 ? -22.061 5.030 16.588 1.00 94.44 475 HIS A C 1
ATOM 3629 O O . HIS A 1 475 ? -21.921 4.270 17.542 1.00 94.44 475 HIS A O 1
ATOM 3635 N N . LEU A 1 476 ? -21.399 4.865 15.433 1.00 96.19 476 LEU A N 1
ATOM 3636 C CA . LEU A 1 476 ? -20.466 3.759 15.180 1.00 96.19 476 LEU A CA 1
ATOM 3637 C C . LEU A 1 476 ? -19.386 3.679 16.262 1.00 96.19 476 LEU A C 1
ATOM 3639 O O . LEU A 1 476 ? -19.216 2.636 16.885 1.00 96.19 476 LEU A O 1
ATOM 3643 N N . TYR A 1 477 ? -18.662 4.772 16.511 1.00 95.69 477 TYR A N 1
ATOM 3644 C CA . TYR A 1 477 ? -17.548 4.736 17.461 1.00 95.69 477 TYR A CA 1
ATOM 3645 C C . TYR A 1 477 ? -18.001 4.490 18.898 1.00 95.69 477 TYR A C 1
ATOM 3647 O O . TYR A 1 477 ? -17.324 3.781 19.632 1.00 95.69 477 TYR A O 1
ATOM 3655 N N . VAL A 1 478 ? -19.152 5.030 19.290 1.00 94.50 478 VAL A N 1
ATOM 3656 C CA . VAL A 1 478 ? -19.725 4.792 20.615 1.00 94.50 478 VAL A CA 1
ATOM 3657 C C . VAL A 1 478 ? -20.127 3.328 20.794 1.00 94.50 478 VAL A C 1
ATOM 3659 O O . VAL A 1 478 ? -19.800 2.740 21.818 1.00 94.50 478 VAL A O 1
ATOM 3662 N N . GLN A 1 479 ? -20.765 2.715 19.795 1.00 95.56 479 GLN A N 1
ATOM 3663 C CA . GLN A 1 479 ? -21.107 1.291 19.848 1.00 95.56 479 GLN A CA 1
ATOM 3664 C C . GLN A 1 479 ? -19.856 0.408 19.894 1.00 95.56 479 GLN A C 1
ATOM 3666 O O . GLN A 1 479 ? -19.803 -0.534 20.678 1.00 95.56 479 GLN A O 1
ATOM 3671 N N . VAL A 1 480 ? -18.806 0.751 19.138 1.00 96.94 480 VAL A N 1
ATOM 3672 C CA . VAL A 1 480 ? -17.497 0.085 19.249 1.00 96.94 480 VAL A CA 1
ATOM 3673 C C . VAL A 1 480 ? -16.969 0.167 20.688 1.00 96.94 480 VAL A C 1
ATOM 3675 O O . VAL A 1 480 ? -16.579 -0.852 21.248 1.00 96.94 480 VAL A O 1
ATOM 3678 N N . MET A 1 481 ? -16.988 1.353 21.309 1.00 96.06 481 MET A N 1
ATOM 3679 C CA . MET A 1 481 ? -16.522 1.547 22.691 1.00 96.06 481 MET A CA 1
ATOM 3680 C C . MET A 1 481 ? -17.315 0.700 23.693 1.00 96.06 481 MET A C 1
ATOM 3682 O O . MET A 1 481 ? -16.707 0.031 24.522 1.00 96.06 481 MET A O 1
ATOM 3686 N N . LEU A 1 482 ? -18.647 0.685 23.589 1.00 94.12 482 LEU A N 1
ATOM 3687 C CA . LEU A 1 482 ? -19.525 -0.123 24.445 1.00 94.12 482 LEU A CA 1
ATOM 3688 C C . LEU A 1 482 ? -19.244 -1.619 24.291 1.00 94.12 482 LEU A C 1
ATOM 3690 O O . LEU A 1 482 ? -19.096 -2.341 25.274 1.00 94.12 482 LEU A O 1
ATOM 3694 N N . HIS A 1 483 ? -19.103 -2.084 23.052 1.00 95.12 483 HIS A N 1
ATOM 3695 C CA . HIS A 1 483 ? -18.793 -3.475 22.758 1.00 95.12 483 HIS A CA 1
ATOM 3696 C C . HIS A 1 483 ? -17.415 -3.905 23.279 1.00 95.12 483 HIS A C 1
ATOM 3698 O O . HIS A 1 483 ? -17.270 -5.029 23.763 1.00 95.12 483 HIS A O 1
ATOM 3704 N N . GLU A 1 484 ? -16.389 -3.062 23.169 1.00 95.94 484 GLU A N 1
ATOM 3705 C CA . GLU A 1 484 ? -15.061 -3.365 23.718 1.00 95.94 484 GLU A CA 1
ATOM 3706 C C . GLU A 1 484 ? -15.056 -3.289 25.257 1.00 95.94 484 GLU A C 1
ATOM 3708 O O . GLU A 1 484 ? -14.488 -4.168 25.909 1.00 95.94 484 GLU A O 1
ATOM 3713 N N . GLN A 1 485 ? -15.770 -2.328 25.854 1.00 95.25 485 GLN A N 1
ATOM 3714 C CA . GLN A 1 485 ? -15.943 -2.228 27.307 1.00 95.25 485 GLN A CA 1
ATOM 3715 C C . GLN A 1 485 ? -16.639 -3.468 27.883 1.00 95.25 485 GLN A C 1
ATOM 3717 O O . GLN A 1 485 ? -16.166 -4.034 28.867 1.00 95.25 485 GLN A O 1
ATOM 3722 N N . ALA A 1 486 ? -17.718 -3.938 27.251 1.00 94.00 486 ALA A N 1
ATOM 3723 C CA . ALA A 1 486 ? -18.442 -5.140 27.670 1.00 94.00 486 ALA A CA 1
ATOM 3724 C C . ALA A 1 486 ? -17.573 -6.412 27.620 1.00 94.00 486 ALA A C 1
ATOM 3726 O O . ALA A 1 486 ? -17.855 -7.389 28.310 1.00 94.00 486 ALA A O 1
ATOM 3727 N N . ARG A 1 487 ? -16.487 -6.400 26.833 1.00 93.38 487 ARG A N 1
ATOM 3728 C CA . ARG A 1 487 ? -15.472 -7.467 26.798 1.00 93.38 487 ARG A CA 1
ATOM 3729 C C . ARG A 1 487 ? -14.385 -7.311 27.866 1.00 93.38 487 ARG A C 1
ATOM 3731 O O . ARG A 1 487 ? -13.460 -8.118 27.905 1.00 93.38 487 ARG A O 1
ATOM 3738 N N . GLY A 1 488 ? -14.474 -6.286 28.709 1.00 94.44 488 GLY A N 1
ATOM 3739 C CA . GLY A 1 488 ? -13.487 -5.975 29.738 1.00 94.44 488 GLY A CA 1
ATOM 3740 C C . GLY A 1 488 ? -12.227 -5.288 29.207 1.00 94.44 488 GLY A C 1
ATOM 3741 O O . GLY A 1 488 ? -11.221 -5.257 29.915 1.00 94.44 488 GLY A O 1
ATOM 3742 N N . ILE A 1 489 ? -12.245 -4.744 27.983 1.00 95.56 489 ILE A N 1
ATOM 3743 C CA . ILE A 1 489 ? -11.105 -3.991 27.453 1.00 95.56 489 ILE A CA 1
ATOM 3744 C C . ILE A 1 489 ? -11.040 -2.620 28.144 1.00 95.56 489 ILE A C 1
ATOM 3746 O O . ILE A 1 489 ? -12.011 -1.869 28.083 1.00 95.56 489 ILE A O 1
ATOM 3750 N N . PRO A 1 490 ? -9.9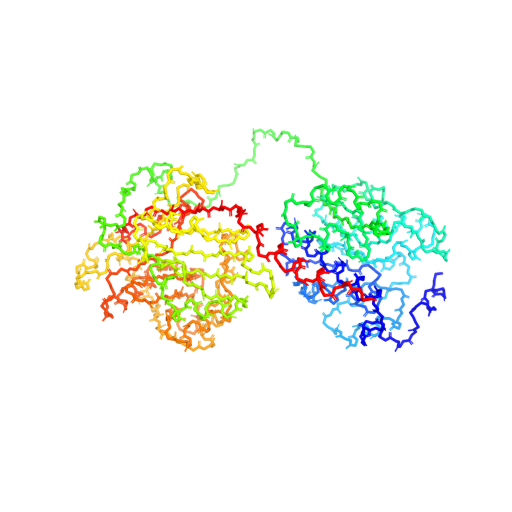09 -2.248 28.773 1.00 94.44 490 PRO A N 1
ATOM 3751 C CA . PRO A 1 490 ? -9.812 -1.003 29.534 1.00 94.44 490 PRO A CA 1
ATOM 3752 C C . PRO A 1 490 ? -9.536 0.230 28.663 1.00 94.44 490 PRO A C 1
ATOM 3754 O O . PRO A 1 490 ? -9.838 1.346 29.081 1.00 94.44 490 PRO A O 1
ATOM 3757 N N . PHE A 1 491 ? -8.965 0.051 27.468 1.00 95.69 491 PHE A N 1
ATOM 3758 C CA . PHE A 1 491 ? -8.562 1.151 26.593 1.00 95.69 491 PHE A CA 1
ATOM 3759 C C . PHE A 1 491 ? -8.780 0.818 25.117 1.00 95.69 491 PHE A C 1
ATOM 3761 O O . PHE A 1 491 ? -8.462 -0.290 24.681 1.00 95.69 491 PHE A O 1
ATOM 3768 N N . LEU A 1 492 ? -9.255 1.803 24.352 1.00 96.25 492 LEU A N 1
ATOM 3769 C CA . LEU A 1 492 ? -9.349 1.751 22.891 1.00 96.25 492 LEU A CA 1
ATOM 3770 C C . LEU A 1 492 ? -8.550 2.897 22.274 1.00 96.25 492 LEU A C 1
ATOM 3772 O O . LEU A 1 492 ? -8.886 4.066 22.451 1.00 96.25 492 LEU A O 1
ATOM 3776 N N . ASP A 1 493 ? -7.513 2.555 21.523 1.00 94.31 493 ASP A N 1
ATOM 3777 C CA . ASP A 1 493 ? -6.683 3.506 20.798 1.00 94.31 493 ASP A CA 1
ATOM 3778 C C . ASP A 1 493 ? -7.143 3.677 19.345 1.00 94.31 493 ASP A C 1
ATOM 3780 O O . ASP A 1 493 ? -7.428 2.705 18.648 1.00 94.31 493 ASP A O 1
ATOM 3784 N N . PHE A 1 494 ? -7.166 4.919 18.866 1.00 89.62 494 PHE A N 1
ATOM 3785 C CA . PHE A 1 494 ? -7.497 5.247 17.477 1.00 89.62 494 PHE A CA 1
ATOM 3786 C C . PHE A 1 494 ? -6.283 5.424 16.557 1.00 89.62 494 PHE A C 1
ATOM 3788 O O . PHE A 1 494 ? -6.445 5.869 15.420 1.00 89.62 494 PHE A O 1
ATOM 3795 N N . GLY A 1 495 ? -5.088 5.102 17.040 1.00 85.00 495 GLY A N 1
ATOM 3796 C CA . GLY A 1 495 ? -3.839 5.212 16.312 1.00 85.00 495 GLY A CA 1
ATOM 3797 C C . GLY A 1 495 ? -3.214 6.608 16.333 1.00 85.00 495 GLY A C 1
ATOM 3798 O O . GLY A 1 495 ? -3.819 7.586 16.794 1.00 85.00 495 GLY A O 1
ATOM 3799 N N . PRO A 1 496 ? -1.977 6.710 15.819 1.00 84.00 496 PRO A N 1
ATOM 3800 C CA . PRO A 1 496 ? -1.242 7.962 15.741 1.00 84.00 496 PRO A CA 1
ATOM 3801 C C . PRO A 1 496 ? -1.830 8.886 14.674 1.00 84.00 496 PRO A C 1
ATOM 3803 O O . PRO A 1 496 ? -2.010 8.495 13.522 1.00 84.00 496 PRO A O 1
ATOM 3806 N N . HIS A 1 497 ? -2.048 10.145 15.038 1.00 79.56 497 HIS A N 1
ATOM 3807 C CA . HIS A 1 497 ? -2.468 11.206 14.132 1.00 79.56 497 HIS A CA 1
ATOM 3808 C C . HIS A 1 497 ? -1.458 12.348 14.181 1.00 79.56 497 HIS A C 1
ATOM 3810 O O . HIS A 1 497 ? -0.989 12.736 15.250 1.00 79.56 497 HIS A O 1
ATOM 3816 N N . ASN A 1 498 ? -1.150 12.915 13.017 1.00 78.19 498 ASN A N 1
ATOM 3817 C CA . ASN A 1 498 ? -0.468 14.200 12.940 1.00 78.19 498 ASN A CA 1
ATOM 3818 C C . ASN A 1 498 ? -1.499 15.302 13.200 1.00 78.19 498 ASN A C 1
ATOM 3820 O O . ASN A 1 498 ? -2.438 15.482 12.417 1.00 78.19 498 ASN A O 1
ATOM 3824 N N . VAL A 1 499 ? -1.322 16.015 14.311 1.00 72.06 499 VAL A N 1
ATOM 3825 C CA . VAL A 1 499 ? -2.284 17.003 14.811 1.00 72.06 499 VAL A CA 1
ATOM 3826 C C . VAL A 1 499 ? -2.540 18.119 13.792 1.00 72.06 499 VAL A C 1
ATOM 3828 O O . VAL A 1 499 ? -3.682 18.533 13.597 1.00 72.06 499 VAL A O 1
ATOM 3831 N N . ARG A 1 500 ? -1.497 18.560 13.079 1.00 68.81 500 ARG A N 1
ATOM 3832 C CA . ARG A 1 500 ? -1.589 19.635 12.078 1.00 68.81 500 ARG A CA 1
ATOM 3833 C C . ARG A 1 500 ? -2.197 19.152 10.767 1.00 68.81 500 ARG A C 1
ATOM 3835 O O . ARG A 1 500 ? -3.035 19.836 10.189 1.00 68.81 500 ARG A O 1
ATOM 3842 N N . ALA A 1 501 ? -1.789 17.975 10.298 1.00 67.19 501 ALA A N 1
ATOM 3843 C CA . ALA A 1 501 ? -2.242 17.440 9.016 1.00 67.19 501 ALA A CA 1
ATOM 3844 C C . ALA A 1 501 ? -3.686 16.906 9.061 1.00 67.19 501 ALA A C 1
ATOM 3846 O O . ALA A 1 501 ? -4.348 16.838 8.025 1.00 67.19 501 ALA A O 1
ATOM 3847 N N . HIS A 1 502 ? -4.183 16.531 10.245 1.00 71.25 502 HIS A N 1
ATOM 3848 C CA . HIS A 1 502 ? -5.470 15.850 10.412 1.00 71.25 502 HIS A CA 1
ATOM 3849 C C . HIS A 1 502 ? -6.340 16.461 11.521 1.00 71.25 502 HIS A C 1
ATOM 3851 O O . HIS A 1 502 ? -7.051 15.739 12.223 1.00 71.25 502 HIS A O 1
ATOM 3857 N N . ALA A 1 503 ? -6.322 17.792 11.657 1.00 68.31 503 ALA A N 1
ATOM 3858 C CA . ALA A 1 503 ? -7.055 18.521 12.697 1.00 68.31 503 ALA A CA 1
ATOM 3859 C C . ALA A 1 503 ? -8.546 18.132 12.783 1.00 68.31 503 ALA A C 1
ATOM 3861 O O . ALA A 1 503 ? -9.060 17.897 13.873 1.00 68.31 503 ALA A O 1
ATOM 3862 N N . HIS A 1 504 ? -9.224 17.948 11.646 1.00 70.06 504 HIS A N 1
ATOM 3863 C CA . HIS A 1 504 ? -10.631 17.527 11.597 1.00 70.06 504 HIS A CA 1
ATOM 3864 C C . HIS A 1 504 ? -10.891 16.161 12.268 1.00 70.06 504 HIS A C 1
ATOM 3866 O O . HIS A 1 504 ? -11.896 16.005 12.962 1.00 70.06 504 HIS A O 1
ATOM 3872 N N . LEU A 1 505 ? -9.985 15.181 12.125 1.00 70.12 505 LEU A N 1
ATOM 3873 C CA . LEU A 1 505 ? -10.109 13.874 12.789 1.00 70.12 505 LEU A CA 1
ATOM 3874 C C . LEU A 1 505 ? -9.892 13.987 14.298 1.00 70.12 505 LEU A C 1
ATOM 3876 O O . LEU A 1 505 ? -10.610 13.353 15.075 1.00 70.12 505 LEU A O 1
ATOM 3880 N N . VAL A 1 506 ? -8.923 14.809 14.705 1.00 71.19 506 VAL A N 1
ATOM 3881 C CA . VAL A 1 506 ? -8.642 15.090 16.118 1.00 71.19 506 VAL A CA 1
ATOM 3882 C C . VAL A 1 506 ? -9.852 15.763 16.770 1.00 71.19 506 VAL A C 1
ATOM 3884 O O . VAL A 1 506 ? -10.319 15.326 17.820 1.00 71.19 506 VAL A O 1
ATOM 3887 N N . LEU A 1 507 ? -10.438 16.764 16.111 1.00 70.38 507 LEU A N 1
ATOM 3888 C CA . LEU A 1 507 ? -11.624 17.477 16.593 1.00 70.38 507 LEU A CA 1
ATOM 3889 C C . LEU A 1 507 ? -12.865 16.580 16.690 1.00 70.38 507 LEU A C 1
ATOM 3891 O O . LEU A 1 507 ? -13.630 16.708 17.651 1.00 70.38 507 LEU A O 1
ATOM 3895 N N . ALA A 1 508 ? -13.054 15.664 15.734 1.00 73.75 508 ALA A N 1
ATOM 3896 C CA . ALA A 1 508 ? -14.166 14.717 15.745 1.00 73.75 508 ALA A CA 1
ATOM 3897 C C . ALA A 1 508 ? -14.089 13.756 16.942 1.00 73.75 508 ALA A C 1
ATOM 3899 O O . ALA A 1 508 ? -15.093 13.520 17.616 1.00 73.75 508 ALA A O 1
ATOM 3900 N N . LYS A 1 509 ? -12.893 13.234 17.240 1.00 81.69 509 LYS A N 1
ATOM 3901 C CA . LYS A 1 509 ? -12.680 12.272 18.334 1.00 81.69 509 LYS A CA 1
ATOM 3902 C C . LYS A 1 509 ? -12.524 12.946 19.703 1.00 81.69 509 LYS A C 1
ATOM 3904 O O . LYS A 1 509 ? -12.792 12.311 20.719 1.00 81.69 509 LYS A O 1
ATOM 3909 N N . ARG A 1 510 ? -12.199 14.245 19.756 1.00 84.31 510 ARG A N 1
ATOM 3910 C CA . ARG A 1 510 ? -12.111 15.035 21.002 1.00 84.31 510 ARG A CA 1
ATOM 3911 C C . ARG A 1 510 ? -13.387 14.984 21.841 1.00 84.31 510 ARG A C 1
ATOM 3913 O O . ARG A 1 510 ? -13.308 14.997 23.063 1.00 84.31 510 ARG A O 1
ATOM 3920 N N . ALA A 1 511 ? -14.552 14.884 21.202 1.00 87.56 511 ALA A N 1
ATOM 3921 C CA . ALA A 1 511 ? -15.836 14.845 21.899 1.00 87.56 511 ALA A CA 1
ATOM 3922 C C . ALA A 1 511 ? -16.002 13.614 22.819 1.00 87.56 511 ALA A C 1
ATOM 3924 O O . ALA A 1 511 ? -16.864 13.615 23.699 1.00 87.56 511 ALA A O 1
ATOM 3925 N N . PHE A 1 512 ? -15.161 12.589 22.649 1.00 90.56 512 PHE A N 1
ATOM 3926 C CA . PHE A 1 512 ? -15.084 11.419 23.527 1.00 90.56 512 PHE A CA 1
ATOM 3927 C C . PHE A 1 512 ? -14.132 11.608 24.720 1.00 90.56 512 PHE A C 1
ATOM 3929 O O . PHE A 1 512 ? -13.962 10.681 25.504 1.00 90.56 512 PHE A O 1
ATOM 3936 N N . LYS A 1 513 ? -13.517 12.791 24.860 1.00 88.88 513 LYS A N 1
ATOM 3937 C CA . LYS A 1 513 ? -12.477 13.116 25.849 1.00 88.88 513 LYS A CA 1
ATOM 3938 C C . LYS A 1 513 ? -11.340 12.077 25.897 1.00 88.88 513 LYS A C 1
ATOM 3940 O O . LYS A 1 513 ? -11.109 11.477 26.947 1.00 88.88 513 LYS A O 1
ATOM 3945 N N . PRO A 1 514 ? -10.638 11.850 24.770 1.00 90.19 514 PRO A N 1
ATOM 3946 C CA . PRO A 1 514 ? -9.498 10.946 24.738 1.00 90.19 514 PRO A CA 1
ATOM 3947 C C . PRO A 1 514 ? -8.372 11.431 25.655 1.00 90.19 514 PRO A C 1
ATOM 3949 O O . PRO A 1 514 ? -8.123 12.629 25.789 1.00 90.19 514 PRO A O 1
ATOM 3952 N N . LEU A 1 515 ? -7.636 10.471 26.198 1.00 89.75 515 LEU A N 1
ATOM 3953 C CA . LEU A 1 515 ? -6.289 10.653 26.714 1.00 89.75 515 LEU A CA 1
ATOM 3954 C C . LEU A 1 515 ? -5.374 10.902 25.506 1.00 89.75 515 LEU A C 1
ATOM 3956 O O . LEU A 1 515 ? -5.333 10.087 24.577 1.00 89.75 515 LEU A O 1
ATOM 3960 N N . ILE A 1 516 ? -4.673 12.036 25.491 1.00 87.12 516 ILE A N 1
ATOM 3961 C CA . ILE A 1 516 ? -3.773 12.400 24.391 1.00 87.12 516 ILE A CA 1
ATOM 3962 C C . ILE A 1 516 ? -2.368 11.923 24.739 1.00 87.12 516 ILE A C 1
ATOM 3964 O O . ILE A 1 516 ? -1.680 12.521 25.567 1.00 87.12 516 ILE A O 1
ATOM 3968 N N . VAL A 1 517 ? -1.950 10.831 24.105 1.00 88.44 517 VAL A N 1
ATOM 3969 C CA . VAL A 1 517 ? -0.675 10.167 24.384 1.00 88.44 517 VAL A CA 1
ATOM 3970 C C . VAL A 1 517 ? 0.346 10.550 23.311 1.00 88.44 517 VAL A C 1
ATOM 3972 O O . VAL A 1 517 ? 0.037 10.423 22.125 1.00 88.44 517 VAL A O 1
ATOM 3975 N N . PRO A 1 518 ? 1.567 10.988 23.667 1.00 87.06 518 PRO A N 1
ATOM 3976 C CA . PRO A 1 518 ? 2.618 11.242 22.686 1.00 87.06 518 PRO A CA 1
ATOM 3977 C C . PRO A 1 518 ? 2.921 10.017 21.815 1.00 87.06 518 PRO A C 1
ATOM 3979 O O . PRO A 1 518 ? 2.857 8.870 22.263 1.00 87.06 518 PRO A O 1
ATOM 3982 N N . ALA A 1 519 ? 3.275 10.265 20.560 1.00 88.75 519 ALA A N 1
ATOM 3983 C CA . ALA A 1 519 ? 3.707 9.251 19.614 1.00 88.75 519 ALA A CA 1
ATOM 3984 C C . ALA A 1 519 ? 4.989 9.703 18.913 1.00 88.75 519 ALA A C 1
ATOM 3986 O O . ALA A 1 519 ? 5.153 10.866 18.556 1.00 88.75 519 ALA A O 1
ATOM 3987 N N . TYR A 1 520 ? 5.895 8.762 18.676 1.00 87.62 520 TYR A N 1
ATOM 3988 C CA . TYR A 1 520 ? 7.189 9.018 18.063 1.00 87.62 520 TYR A CA 1
ATOM 3989 C C . TYR A 1 520 ? 7.436 8.024 16.939 1.00 87.62 520 TYR A C 1
ATOM 3991 O O . TYR A 1 520 ? 7.171 6.827 17.073 1.00 87.62 520 TYR A O 1
ATOM 3999 N N . ARG A 1 521 ? 7.986 8.526 15.832 1.00 89.69 521 ARG A N 1
ATOM 4000 C CA . ARG A 1 521 ? 8.482 7.713 14.723 1.00 89.69 521 ARG A CA 1
ATOM 4001 C C . ARG A 1 521 ? 9.973 7.945 14.567 1.00 89.69 521 ARG A C 1
ATOM 4003 O O . ARG A 1 521 ? 10.401 9.079 14.368 1.00 89.69 521 ARG A O 1
ATOM 4010 N N . TYR A 1 522 ? 10.741 6.868 14.590 1.00 87.38 522 TYR A N 1
ATOM 4011 C CA . TYR A 1 522 ? 12.182 6.884 14.380 1.00 87.38 522 TYR A CA 1
ATOM 4012 C C . TYR A 1 522 ? 12.537 6.096 13.128 1.00 87.38 522 TYR A C 1
ATOM 4014 O O . TYR A 1 522 ? 12.005 5.009 12.900 1.00 87.38 522 TYR A O 1
ATOM 4022 N N . GLU A 1 523 ? 13.466 6.627 12.340 1.00 84.62 523 GLU A N 1
ATOM 4023 C CA . GLU A 1 523 ? 14.020 5.945 11.175 1.00 84.62 523 GLU A CA 1
ATOM 4024 C C . GLU A 1 523 ? 15.538 5.964 11.275 1.00 84.62 523 GLU A C 1
ATOM 4026 O O . GLU A 1 523 ? 16.160 7.024 11.327 1.00 84.62 523 GLU A O 1
ATOM 4031 N N . ARG A 1 524 ? 16.144 4.777 11.327 1.00 75.25 524 ARG A N 1
ATOM 4032 C CA . ARG A 1 524 ? 17.591 4.624 11.448 1.00 75.25 524 ARG A CA 1
ATOM 4033 C C . ARG A 1 524 ? 18.136 3.803 10.280 1.00 75.25 524 ARG A C 1
ATOM 4035 O O . ARG A 1 524 ? 17.756 2.637 10.127 1.00 75.25 524 ARG A O 1
ATOM 4042 N N . PRO A 1 525 ? 19.080 4.343 9.491 1.00 64.44 525 PRO A N 1
ATOM 4043 C CA . PRO A 1 525 ? 19.899 3.515 8.619 1.00 64.44 525 PRO A CA 1
ATOM 4044 C C . PRO A 1 525 ? 20.831 2.673 9.500 1.00 64.44 525 PRO A C 1
ATOM 4046 O O . PRO A 1 525 ? 21.567 3.205 10.332 1.00 64.44 525 PRO A O 1
ATOM 4049 N N . GLY A 1 526 ? 20.778 1.350 9.381 1.00 56.69 526 GLY A N 1
ATOM 4050 C CA . GLY A 1 526 ? 21.556 0.481 10.255 1.00 56.69 526 GLY A CA 1
ATOM 4051 C C . GLY A 1 526 ? 23.022 0.344 9.831 1.00 56.69 526 GLY A C 1
ATOM 4052 O O . GLY A 1 526 ? 23.367 0.377 8.650 1.00 56.69 526 GLY A O 1
ATOM 4053 N N . ILE A 1 527 ? 23.900 0.210 10.831 1.00 46.91 527 ILE A N 1
ATOM 4054 C CA . ILE A 1 527 ? 25.368 0.322 10.700 1.00 46.91 527 ILE A CA 1
ATOM 4055 C C . ILE A 1 527 ? 26.071 -1.067 10.756 1.00 46.91 527 ILE A C 1
ATOM 4057 O O . ILE A 1 527 ? 27.262 -1.187 10.475 1.00 46.91 527 ILE A O 1
ATOM 4061 N N . GLY A 1 528 ? 25.349 -2.157 11.056 1.00 45.91 528 GLY A N 1
ATOM 4062 C CA . GLY A 1 528 ? 25.921 -3.418 11.576 1.00 45.91 528 GLY A CA 1
ATOM 4063 C C . GLY A 1 528 ? 26.209 -4.582 10.608 1.00 45.91 528 GLY A C 1
ATOM 4064 O O . GLY A 1 528 ? 26.385 -5.707 11.060 1.00 45.91 528 GLY A O 1
ATOM 4065 N N . TRP A 1 529 ? 26.257 -4.388 9.289 1.00 43.75 529 TRP A N 1
ATOM 4066 C CA . TRP A 1 529 ? 26.338 -5.504 8.317 1.00 43.75 529 TRP A CA 1
ATOM 4067 C C . TRP A 1 529 ? 27.742 -6.070 8.018 1.00 43.75 529 TRP A C 1
ATOM 4069 O O . TRP A 1 529 ? 27.904 -6.987 7.213 1.00 43.75 529 TRP A O 1
ATOM 4079 N N . ARG A 1 530 ? 28.782 -5.525 8.649 1.00 46.12 530 ARG A N 1
ATOM 4080 C CA . ARG A 1 530 ? 30.182 -5.718 8.233 1.00 46.12 530 ARG A CA 1
ATOM 4081 C C . ARG A 1 530 ? 30.794 -7.123 8.480 1.00 46.12 530 ARG A C 1
ATOM 4083 O O . ARG A 1 530 ? 31.597 -7.517 7.641 1.00 46.12 530 ARG A O 1
ATOM 4090 N N . PRO A 1 531 ? 30.454 -7.921 9.521 1.00 41.75 531 PRO A N 1
ATOM 4091 C CA . PRO A 1 531 ? 31.222 -9.150 9.812 1.00 41.75 531 PRO A CA 1
ATOM 4092 C C . PRO A 1 531 ? 30.704 -10.451 9.167 1.00 41.75 531 PRO A C 1
ATOM 4094 O O . PRO A 1 531 ? 31.495 -11.257 8.679 1.00 41.75 531 PRO A O 1
ATOM 4097 N N . LYS A 1 532 ? 29.385 -10.698 9.140 1.00 39.62 532 LYS A N 1
ATOM 4098 C CA . LYS A 1 532 ? 28.839 -12.015 8.729 1.00 39.62 532 LYS A CA 1
ATOM 4099 C C . LYS A 1 532 ? 28.866 -12.237 7.211 1.00 39.62 532 LYS A C 1
ATOM 4101 O O . LYS A 1 532 ? 29.148 -13.346 6.763 1.00 39.62 532 LYS A O 1
ATOM 4106 N N . ALA A 1 533 ? 28.671 -11.177 6.425 1.00 42.94 533 ALA A N 1
ATOM 4107 C CA . ALA A 1 533 ? 28.840 -11.211 4.971 1.00 42.94 533 ALA A CA 1
ATOM 4108 C C . ALA A 1 533 ? 30.318 -11.379 4.564 1.00 42.94 533 ALA A C 1
ATOM 4110 O O . ALA A 1 533 ? 30.613 -12.066 3.588 1.00 42.94 533 ALA A O 1
ATOM 4111 N N . LEU A 1 534 ? 31.253 -10.827 5.352 1.00 41.84 534 LEU A N 1
ATOM 4112 C CA . LEU A 1 534 ? 32.693 -11.022 5.166 1.00 41.84 534 LEU A CA 1
ATOM 4113 C C . LEU A 1 534 ? 33.107 -12.468 5.477 1.00 41.84 534 LEU A C 1
ATOM 4115 O O . LEU A 1 534 ? 33.854 -13.061 4.707 1.00 41.84 534 LEU A O 1
ATOM 4119 N N . ALA A 1 535 ? 32.561 -13.070 6.540 1.00 40.59 535 ALA A N 1
ATOM 4120 C CA . ALA A 1 535 ? 32.804 -14.473 6.883 1.00 40.59 535 ALA A CA 1
ATOM 4121 C C . ALA A 1 535 ? 32.268 -15.446 5.814 1.00 40.59 535 ALA A C 1
ATOM 4123 O O . ALA A 1 535 ? 32.924 -16.439 5.495 1.00 40.59 535 ALA A O 1
ATOM 4124 N N . LEU A 1 536 ? 31.112 -15.146 5.210 1.00 44.22 536 LEU A N 1
ATOM 4125 C CA . LEU A 1 536 ? 30.571 -15.921 4.090 1.00 44.22 536 LEU A CA 1
ATOM 4126 C C . LEU A 1 536 ? 31.411 -15.736 2.815 1.00 44.22 536 LEU A C 1
ATOM 4128 O O . LEU A 1 536 ? 31.735 -16.719 2.156 1.00 44.22 536 LEU A O 1
ATOM 4132 N N . ALA A 1 537 ? 31.835 -14.507 2.504 1.00 48.16 537 ALA A N 1
ATOM 4133 C CA . ALA A 1 537 ? 32.728 -14.225 1.380 1.00 48.16 537 ALA A CA 1
ATOM 4134 C C . ALA A 1 537 ? 34.115 -14.874 1.550 1.00 48.16 537 ALA A C 1
ATOM 4136 O O . ALA A 1 537 ? 34.695 -15.343 0.573 1.00 48.16 537 ALA A O 1
ATOM 4137 N N . MET A 1 538 ? 34.630 -14.959 2.782 1.00 43.66 538 MET A N 1
ATOM 4138 C CA . MET A 1 538 ? 35.867 -15.673 3.113 1.00 43.66 538 MET A CA 1
ATOM 4139 C C . MET A 1 538 ? 35.709 -17.193 2.985 1.00 43.66 538 MET A C 1
ATOM 4141 O O . MET A 1 538 ? 36.575 -17.831 2.391 1.00 43.66 538 MET A O 1
ATOM 4145 N N . LYS A 1 539 ? 34.589 -17.776 3.441 1.00 43.66 539 LYS A N 1
ATOM 4146 C CA . LYS A 1 539 ? 34.286 -19.207 3.235 1.00 43.66 539 LYS A CA 1
ATOM 4147 C C . LYS A 1 539 ? 34.104 -19.560 1.754 1.00 43.66 539 LYS A C 1
ATOM 4149 O O . LYS A 1 539 ? 34.630 -20.568 1.298 1.00 43.66 539 LYS A O 1
ATOM 4154 N N . LEU A 1 540 ? 33.430 -18.706 0.982 1.00 46.56 540 LEU A N 1
ATOM 4155 C CA . LEU A 1 540 ? 33.260 -18.879 -0.466 1.00 46.56 540 LEU A CA 1
ATOM 4156 C C . LEU A 1 540 ? 34.573 -18.671 -1.244 1.00 46.56 540 LEU A C 1
ATOM 4158 O O . LEU A 1 540 ? 34.774 -19.310 -2.273 1.00 46.56 540 LEU A O 1
ATOM 4162 N N . ARG A 1 541 ? 35.491 -17.829 -0.745 1.00 45.28 541 ARG A N 1
ATOM 4163 C CA . ARG A 1 541 ? 36.876 -17.733 -1.246 1.00 45.28 541 ARG A CA 1
ATOM 4164 C C . ARG A 1 541 ? 37.697 -18.985 -0.933 1.00 45.28 541 ARG A C 1
ATOM 4166 O O . ARG A 1 541 ? 38.472 -19.404 -1.785 1.00 45.28 541 ARG A O 1
ATOM 4173 N N . ALA A 1 542 ? 37.531 -19.576 0.252 1.00 43.91 542 ALA A N 1
ATOM 4174 C CA . ALA A 1 542 ? 38.230 -20.803 0.645 1.00 43.91 542 ALA A CA 1
ATOM 4175 C C . ALA A 1 542 ? 37.799 -22.015 -0.201 1.00 43.91 542 ALA A C 1
ATOM 4177 O O . ALA A 1 542 ? 38.635 -22.837 -0.550 1.00 43.91 542 ALA A O 1
ATOM 4178 N N . LEU A 1 543 ? 36.528 -22.065 -0.617 1.00 42.53 543 LEU A N 1
ATOM 4179 C CA . LEU A 1 543 ? 35.980 -23.083 -1.528 1.00 42.53 543 LEU A CA 1
ATOM 4180 C C . LEU A 1 543 ? 36.397 -22.906 -3.004 1.00 42.53 543 LEU A C 1
ATOM 4182 O O . LEU A 1 543 ? 36.070 -23.751 -3.830 1.00 42.53 543 LEU A O 1
ATOM 4186 N N . ARG A 1 544 ? 37.085 -21.810 -3.356 1.00 44.91 544 ARG A N 1
ATOM 4187 C CA . ARG A 1 544 ? 37.513 -21.487 -4.732 1.00 44.91 544 ARG A CA 1
ATOM 4188 C C . ARG A 1 544 ? 39.028 -21.564 -4.948 1.00 44.91 544 ARG A C 1
ATOM 4190 O O . ARG A 1 544 ? 39.504 -21.100 -5.982 1.00 44.91 544 ARG A O 1
ATOM 4197 N N . ARG A 1 545 ? 39.799 -22.115 -4.005 1.00 39.16 545 ARG A N 1
ATOM 4198 C CA . ARG A 1 545 ? 41.213 -22.434 -4.258 1.00 39.16 545 ARG A CA 1
ATOM 4199 C C . ARG A 1 545 ? 41.308 -23.825 -4.903 1.00 39.16 545 ARG A C 1
ATOM 4201 O O . ARG A 1 545 ? 40.911 -24.779 -4.241 1.00 39.16 545 ARG A O 1
ATOM 4208 N N . PRO A 1 546 ? 41.791 -23.960 -6.150 1.00 43.28 546 PRO A N 1
ATOM 4209 C CA . PRO A 1 546 ? 42.211 -25.260 -6.664 1.00 43.28 546 PRO A CA 1
ATOM 4210 C C . PRO A 1 546 ? 43.459 -25.750 -5.905 1.00 43.28 546 PRO A C 1
ATOM 4212 O O . PRO A 1 546 ? 44.253 -24.925 -5.441 1.00 43.28 546 PRO A O 1
ATOM 4215 N N . ALA A 1 547 ? 43.573 -27.074 -5.756 1.00 37.91 547 ALA A N 1
ATOM 4216 C CA . ALA A 1 547 ? 44.823 -27.763 -5.432 1.00 37.91 547 ALA A CA 1
ATOM 4217 C C . ALA A 1 547 ? 45.764 -27.749 -6.642 1.00 37.91 547 ALA A C 1
ATOM 4219 O O . ALA A 1 547 ? 45.229 -27.745 -7.779 1.00 37.91 547 ALA A O 1
#